Protein 6E52 (pdb70)

Solvent-accessible surface area: 26481 Å² total; per-residue (Å²): 108,112,77,105,120,28,60,76,70,18,121,71,5,88,56,105,7,135,113,23,82,74,57,8,58,109,9,110,138,100,34,77,81,63,46,89,122,1,97,129,51,3,42,120,63,8,88,66,17,34,90,45,1,129,104,28,36,56,59,21,14,54,50,0,30,62,0,35,133,59,0,123,134,93,50,10,94,20,0,76,91,55,0,76,146,69,0,27,62,48,47,88,76,7,86,104,13,48,105,92,2,84,27,2,78,44,0,104,10,127,46,0,47,4,10,0,6,3,16,3,0,30,0,10,20,59,114,7,69,9,16,14,100,11,94,97,109,0,83,66,21,65,29,81,20,16,38,5,2,65,6,0,10,19,4,0,16,7,2,0,88,32,1,58,146,26,142,95,17,36,0,98,2,16,0,78,64,69,181,85,5,0,14,1,39,2,47,4,70,40,46,144,135,147,67,145,132,149,122,107,148,160,220,132,69,77,47,66,0,48,66,50,5,109,107,23,14,96,124,21,143,28,13,80,29,58,76,70,127,104,140,43,36,32,20,4,77,12,43,2,27,69,154,90,98,88,49,125,90,12,82,65,84,20,127,111,11,94,52,95,30,131,108,9,86,76,50,19,46,110,13,107,174,149,176,15,103,107,26,20,60,28,0,70,64,7,10,16,54,0,24,7,3,4,21,77,0,62,49,34,13,65,54,3,22,70,21,0,44,39,0,6,96,68,3,184,130,93,46,11,91,16,0,68,93,33,2,65,149,50,0,52,45,65,73,80,121,90,154,142,41,26,150,135,92,97,13,25,74,0,2,88,19,117,30,0,61,4,18,0,8,26,27,12,29,82,0,67,156,75,130,4,69,31,30,32,91,1,73,89,81,0,86,71,20,61,26,80,34,26,35,6,5,102,6,3,8,21,1,0,46,54,0,0,83,42,1,65,128,26,126,118,18,50,0,90,0,11,3,77,71,60,115,95,7,6,19,4,44,0,50,4,73,30,52,148,172,90,52,88,45,12,118,104,14,14,102,118,18,148,41,9,72,51,57,87,70,141,88,148,48,64,58,20,9,56,8,42,5,41,62,134

Structure (mmCIF, N/CA/C/O backbone):
data_6E52
#
_entry.id   6E52
#
_cell.length_a   63.141
_cell.length_b   83.375
_cell.length_c   146.966
_cell.angle_alpha   90.00
_cell.angle_beta   90.00
_cell.angle_gamma   90.00
#
_symmetry.space_group_name_H-M   'P 2 21 21'
#
loop_
_entity.id
_entity.type
_entity.pdbx_description
1 polymer 'Staphylococcus aureus AgrC histidine kinase module fused to Saccharomyces cerevisiae GCN4 leucine zipper'
2 water water
#
loop_
_atom_site.group_PDB
_atom_site.id
_atom_site.type_symbol
_atom_site.label_atom_id
_atom_site.label_alt_id
_atom_site.label_comp_id
_atom_site.label_asym_id
_atom_site.label_entity_id
_atom_site.label_seq_id
_atom_site.pdbx_PDB_ins_code
_atom_site.Cartn_x
_atom_site.Cartn_y
_atom_site.Cartn_z
_atom_site.occupancy
_atom_site.B_iso_or_equiv
_atom_site.auth_seq_id
_atom_site.auth_comp_id
_atom_site.auth_asym_id
_atom_site.auth_atom_id
_atom_site.pdbx_PDB_model_num
ATOM 1 N N . SER A 1 2 ? 21.078 38.038 -40.854 1.00 60.57 2 SER A N 1
ATOM 2 C CA . SER A 1 2 ? 22.498 37.801 -41.286 1.00 65.21 2 SER A CA 1
ATOM 3 C C . SER A 1 2 ? 23.284 37.055 -40.202 1.00 61.78 2 SER A C 1
ATOM 4 O O . SER A 1 2 ? 22.789 36.968 -39.052 1.00 66.03 2 SER A O 1
ATOM 7 N N . HIS A 1 3 ? 24.470 36.549 -40.555 1.00 53.30 3 HIS A N 1
ATOM 8 C CA . HIS A 1 3 ? 25.441 35.929 -39.610 1.00 52.39 3 HIS A CA 1
ATOM 9 C C . HIS A 1 3 ? 25.853 36.957 -38.561 1.00 58.31 3 HIS A C 1
ATOM 10 O O . HIS A 1 3 ? 25.361 36.884 -37.408 1.00 62.02 3 HIS A O 1
ATOM 17 N N . MET A 1 4 ? 26.711 37.900 -38.969 1.00 59.19 4 MET A N 1
ATOM 18 C CA . MET A 1 4 ? 27.350 38.908 -38.084 1.00 50.46 4 MET A CA 1
ATOM 19 C C . MET A 1 4 ? 26.312 39.360 -37.067 1.00 42.99 4 MET A C 1
ATOM 20 O O . MET A 1 4 ? 26.706 39.452 -35.894 1.00 37.83 4 MET A O 1
ATOM 25 N N . LYS A 1 5 ? 25.069 39.592 -37.521 1.00 43.09 5 LYS A N 1
ATOM 26 C CA . LYS A 1 5 ? 23.940 40.168 -36.738 1.00 53.35 5 LYS A CA 1
ATOM 27 C C . LYS A 1 5 ? 23.572 39.236 -35.601 1.00 62.73 5 LYS A C 1
ATOM 28 O O . LYS A 1 5 ? 23.168 39.732 -34.523 1.00 62.92 5 LYS A O 1
ATOM 34 N N . GLN A 1 6 ? 23.642 37.936 -35.874 1.00 66.76 6 GLN A N 1
ATOM 35 C CA . GLN A 1 6 ? 23.361 36.901 -34.857 1.00 69.37 6 GLN A CA 1
ATOM 36 C C . GLN A 1 6 ? 24.417 37.053 -33.758 1.00 60.64 6 GLN A C 1
ATOM 37 O O . GLN A 1 6 ? 23.986 37.177 -32.584 1.00 58.35 6 GLN A O 1
ATOM 43 N N . LEU A 1 7 ? 25.711 37.125 -34.098 1.00 46.52 7 LEU A N 1
ATOM 44 C CA . LEU A 1 7 ? 26.759 37.384 -33.066 1.00 52.04 7 LEU A CA 1
ATOM 45 C C . LEU A 1 7 ? 26.365 38.617 -32.222 1.00 43.20 7 LEU A C 1
ATOM 46 O O . LEU A 1 7 ? 26.147 38.482 -31.022 1.00 34.00 7 LEU A O 1
ATOM 51 N N . GLU A 1 8 ? 26.199 39.778 -32.833 1.00 44.67 8 GLU A N 1
ATOM 52 C CA . GLU A 1 8 ? 25.781 40.993 -32.093 1.00 46.21 8 GLU A CA 1
ATOM 53 C C . GLU A 1 8 ? 24.640 40.616 -31.137 1.00 50.22 8 GLU A C 1
ATOM 54 O O . GLU A 1 8 ? 24.794 40.847 -29.901 1.00 39.45 8 GLU A O 1
ATOM 60 N N . ASP A 1 9 ? 23.574 40.009 -31.680 1.00 45.80 9 ASP A N 1
ATOM 61 C CA . ASP A 1 9 ? 22.396 39.507 -30.921 1.00 49.71 9 ASP A CA 1
ATOM 62 C C . ASP A 1 9 ? 22.866 38.560 -29.792 1.00 48.63 9 ASP A C 1
ATOM 63 O O . ASP A 1 9 ? 22.295 38.603 -28.657 1.00 39.49 9 ASP A O 1
ATOM 68 N N . LYS A 1 10 ? 23.914 37.777 -30.045 1.00 42.29 10 LYS A N 1
ATOM 69 C CA . LYS A 1 10 ? 24.425 36.782 -29.076 1.00 41.21 10 LYS A CA 1
ATOM 70 C C . LYS A 1 10 ? 25.083 37.462 -27.889 1.00 41.20 10 LYS A C 1
ATOM 71 O O . LYS A 1 10 ? 24.865 36.970 -26.711 1.00 39.28 10 LYS A O 1
ATOM 77 N N . VAL A 1 11 ? 25.976 38.414 -28.197 1.00 38.21 11 VAL A N 1
ATOM 78 C CA . VAL A 1 11 ? 26.818 39.147 -27.199 1.00 37.82 11 VAL A CA 1
ATOM 79 C C . VAL A 1 11 ? 25.840 39.768 -26.205 1.00 33.86 11 VAL A C 1
ATOM 80 O O . VAL A 1 11 ? 26.058 39.676 -24.963 1.00 33.17 11 VAL A O 1
ATOM 84 N N . GLU A 1 12 ? 24.772 40.318 -26.762 1.00 31.52 12 GLU A N 1
ATOM 85 C CA . GLU A 1 12 ? 23.687 40.962 -26.008 1.00 38.83 12 GLU A CA 1
ATOM 86 C C . GLU A 1 12 ? 23.172 39.922 -25.012 1.00 42.34 12 GLU A C 1
ATOM 87 O O . GLU A 1 12 ? 23.307 40.162 -23.816 1.00 46.92 12 GLU A O 1
ATOM 93 N N . GLU A 1 13 ? 22.705 38.760 -25.465 1.00 42.74 13 GLU A N 1
ATOM 94 C CA . GLU A 1 13 ? 21.965 37.827 -24.566 1.00 41.58 13 GLU A CA 1
ATOM 95 C C . GLU A 1 13 ? 22.938 37.173 -23.571 1.00 34.80 13 GLU A C 1
ATOM 96 O O . GLU A 1 13 ? 22.444 36.756 -22.506 1.00 34.29 13 GLU A O 1
ATOM 102 N N . LEU A 1 14 ? 24.237 37.054 -23.890 1.00 27.77 14 LEU A N 1
ATOM 103 C CA . LEU A 1 14 ? 25.247 36.608 -22.897 1.00 28.18 14 LEU A CA 1
ATOM 104 C C . LEU A 1 14 ? 25.460 37.705 -21.868 1.00 32.43 14 LEU A C 1
ATOM 105 O O . LEU A 1 14 ? 25.718 37.351 -20.702 1.00 29.05 14 LEU A O 1
ATOM 110 N N . LEU A 1 15 ? 25.451 38.972 -22.286 1.00 30.15 15 LEU A N 1
ATOM 111 C CA . LEU A 1 15 ? 25.608 40.058 -21.291 1.00 29.80 15 LEU A CA 1
ATOM 112 C C . LEU A 1 15 ? 24.416 39.991 -20.345 1.00 28.30 15 LEU A C 1
ATOM 113 O O . LEU A 1 15 ? 24.655 40.140 -19.150 1.00 29.49 15 LEU A O 1
ATOM 118 N N . SER A 1 16 ? 23.199 39.793 -20.852 1.00 31.46 16 SER A N 1
ATOM 119 C CA . SER A 1 16 ? 21.986 39.652 -20.007 1.00 36.25 16 SER A CA 1
ATOM 120 C C . SER A 1 16 ? 22.174 38.482 -19.063 1.00 39.84 16 SER A C 1
ATOM 121 O O . SER A 1 16 ? 21.805 38.608 -17.892 1.00 43.37 16 SER A O 1
ATOM 124 N N . LYS A 1 17 ? 22.707 37.380 -19.565 1.00 40.67 17 LYS A N 1
ATOM 125 C CA . LYS A 1 17 ? 22.802 36.161 -18.735 1.00 45.02 17 LYS A CA 1
ATOM 126 C C . LYS A 1 17 ? 23.755 36.469 -17.583 1.00 39.29 17 LYS A C 1
ATOM 127 O O . LYS A 1 17 ? 23.398 36.169 -16.434 1.00 32.97 17 LYS A O 1
ATOM 133 N N . ASN A 1 18 ? 24.888 37.095 -17.882 1.00 32.52 18 ASN A N 1
ATOM 134 C CA . ASN A 1 18 ? 25.919 37.381 -16.862 1.00 30.86 18 ASN A CA 1
ATOM 135 C C . ASN A 1 18 ? 25.352 38.388 -15.855 1.00 27.33 18 ASN A C 1
ATOM 136 O O . ASN A 1 18 ? 25.572 38.232 -14.669 1.00 24.47 18 ASN A O 1
ATOM 141 N N . TYR A 1 19 ? 24.608 39.364 -16.315 1.00 24.76 19 TYR A N 1
ATOM 142 C CA . TYR A 1 19 ? 23.921 40.331 -15.443 1.00 26.90 19 TYR A CA 1
ATOM 143 C C . TYR A 1 19 ? 23.125 39.566 -14.377 1.00 28.78 19 TYR A C 1
ATOM 144 O O . TYR A 1 19 ? 23.322 39.816 -13.166 1.00 25.78 19 TYR A O 1
ATOM 153 N N . HIS A 1 20 ? 22.231 38.682 -14.810 1.00 31.05 20 HIS A N 1
ATOM 154 C CA . HIS A 1 20 ? 21.350 37.891 -13.903 1.00 34.65 20 HIS A CA 1
ATOM 155 C C . HIS A 1 20 ? 22.195 37.039 -12.970 1.00 32.94 20 HIS A C 1
ATOM 156 O O . HIS A 1 20 ? 21.914 37.017 -11.767 1.00 32.52 20 HIS A O 1
ATOM 163 N N . LEU A 1 21 ? 23.216 36.369 -13.493 1.00 31.81 21 LEU A N 1
ATOM 164 C CA . LEU A 1 21 ? 24.118 35.568 -12.628 1.00 31.80 21 LEU A CA 1
ATOM 165 C C . LEU A 1 21 ? 24.768 36.449 -11.569 1.00 30.30 21 LEU A C 1
ATOM 166 O O . LEU A 1 21 ? 24.914 36.001 -10.431 1.00 34.47 21 LEU A O 1
ATOM 171 N N . GLU A 1 22 ? 25.203 37.633 -11.968 1.00 30.50 22 GLU A N 1
ATOM 172 C CA . GLU A 1 22 ? 25.994 38.567 -11.123 1.00 32.03 22 GLU A CA 1
ATOM 173 C C . GLU A 1 22 ? 25.061 39.039 -9.983 1.00 31.46 22 GLU A C 1
ATOM 174 O O . GLU A 1 22 ? 25.515 39.144 -8.800 1.00 27.92 22 GLU A O 1
ATOM 180 N N . ASN A 1 23 ? 23.766 39.199 -10.283 1.00 30.88 23 ASN A N 1
ATOM 181 C CA . ASN A 1 23 ? 22.723 39.544 -9.279 1.00 32.52 23 ASN A CA 1
ATOM 182 C C . ASN A 1 23 ? 22.493 38.354 -8.334 1.00 35.16 23 ASN A C 1
ATOM 183 O O . ASN A 1 23 ? 22.341 38.554 -7.103 1.00 32.66 23 ASN A O 1
ATOM 188 N N . GLU A 1 24 ? 22.469 37.147 -8.865 1.00 32.75 24 GLU A N 1
ATOM 189 C CA . GLU A 1 24 ? 22.402 35.934 -8.016 1.00 32.54 24 GLU A CA 1
ATOM 190 C C . GLU A 1 24 ? 23.616 35.833 -7.085 1.00 28.53 24 GLU A C 1
ATOM 191 O O . GLU A 1 24 ? 23.396 35.570 -5.894 1.00 30.44 24 GLU A O 1
ATOM 197 N N . VAL A 1 25 ? 24.843 35.958 -7.588 1.00 21.62 25 VAL A N 1
ATOM 198 C CA . VAL A 1 25 ? 26.058 35.910 -6.731 1.00 22.36 25 VAL A CA 1
ATOM 199 C C . VAL A 1 25 ? 25.883 36.951 -5.614 1.00 24.82 25 VAL A C 1
ATOM 200 O O . VAL A 1 25 ? 26.090 36.643 -4.443 1.00 24.14 25 VAL A O 1
ATOM 204 N N . ALA A 1 26 ? 25.544 38.185 -5.970 1.00 24.41 26 ALA A N 1
ATOM 205 C CA . ALA A 1 26 ? 25.501 39.279 -4.980 1.00 25.35 26 ALA A CA 1
ATOM 206 C C . ALA A 1 26 ? 24.452 38.920 -3.920 1.00 25.68 26 ALA A C 1
ATOM 207 O O . ALA A 1 26 ? 24.716 39.135 -2.728 1.00 21.27 26 ALA A O 1
ATOM 209 N N . ARG A 1 27 ? 23.331 38.320 -4.333 1.00 30.49 27 ARG A N 1
ATOM 210 C CA . ARG A 1 27 ? 22.252 37.940 -3.389 1.00 34.60 27 ARG A CA 1
ATOM 211 C C . ARG A 1 27 ? 22.780 36.850 -2.452 1.00 33.33 27 ARG A C 1
ATOM 212 O O . ARG A 1 27 ? 22.539 36.920 -1.228 1.00 33.08 27 ARG A O 1
ATOM 220 N N . LEU A 1 28 ? 23.478 35.858 -3.002 1.00 32.77 28 LEU A N 1
ATOM 221 C CA . LEU A 1 28 ? 24.015 34.742 -2.181 1.00 34.50 28 LEU A CA 1
ATOM 222 C C . LEU A 1 28 ? 25.084 35.283 -1.221 1.00 30.64 28 LEU A C 1
ATOM 223 O O . LEU A 1 28 ? 25.140 34.795 -0.072 1.00 26.80 28 LEU A O 1
ATOM 228 N N . LYS A 1 29 ? 25.897 36.255 -1.647 1.00 30.91 29 LYS A N 1
ATOM 229 C CA . LYS A 1 29 ? 26.953 36.817 -0.758 1.00 33.64 29 LYS A CA 1
ATOM 230 C C . LYS A 1 29 ? 26.257 37.493 0.416 1.00 30.67 29 LYS A C 1
ATOM 231 O O . LYS A 1 29 ? 26.748 37.383 1.515 1.00 29.09 29 LYS A O 1
ATOM 237 N N . TYR A 1 30 ? 25.109 38.107 0.172 1.00 30.74 30 TYR A N 1
ATOM 238 C CA . TYR A 1 30 ? 24.362 38.889 1.188 1.00 32.02 30 TYR A CA 1
ATOM 239 C C . TYR A 1 30 ? 23.722 37.939 2.205 1.00 32.14 30 TYR A C 1
ATOM 240 O O . TYR A 1 30 ? 23.726 38.241 3.417 1.00 30.98 30 TYR A O 1
ATOM 249 N N . LYS A 1 31 ? 23.177 36.834 1.711 1.00 28.28 31 LYS A N 1
ATOM 250 C CA . LYS A 1 31 ? 22.609 35.742 2.538 1.00 29.96 31 LYS A CA 1
ATOM 251 C C . LYS A 1 31 ? 23.736 35.162 3.392 1.00 25.22 31 LYS A C 1
ATOM 252 O O . LYS A 1 31 ? 23.583 35.075 4.607 1.00 23.52 31 LYS A O 1
ATOM 258 N N . ARG A 1 32 ? 24.876 34.838 2.802 1.00 26.22 32 ARG A N 1
ATOM 259 C CA . ARG A 1 32 ? 26.007 34.287 3.585 1.00 27.80 32 ARG A CA 1
ATOM 260 C C . ARG A 1 32 ? 26.467 35.311 4.615 1.00 27.05 32 ARG A C 1
ATOM 261 O O . ARG A 1 32 ? 26.835 34.896 5.704 1.00 25.03 32 ARG A O 1
ATOM 269 N N . ASN A 1 33 ? 26.421 36.596 4.291 1.00 28.24 33 ASN A N 1
ATOM 270 C CA . ASN A 1 33 ? 26.878 37.660 5.217 1.00 29.10 33 ASN A CA 1
ATOM 271 C C . ASN A 1 33 ? 25.916 37.700 6.418 1.00 25.82 33 ASN A C 1
ATOM 272 O O . ASN A 1 33 ? 26.401 37.757 7.554 1.00 24.25 33 ASN A O 1
ATOM 277 N N . GLN A 1 34 ? 24.607 37.666 6.167 1.00 23.57 34 GLN A N 1
ATOM 278 C CA . GLN A 1 34 ? 23.583 37.682 7.228 1.00 25.98 34 GLN A CA 1
ATOM 279 C C . GLN A 1 34 ? 23.769 36.454 8.124 1.00 28.08 34 GLN A C 1
ATOM 280 O O . GLN A 1 34 ? 23.644 36.582 9.337 1.00 28.34 34 GLN A O 1
ATOM 286 N N . GLU A 1 35 ? 24.141 35.317 7.547 1.00 27.36 35 GLU A N 1
ATOM 287 C CA . GLU A 1 35 ? 24.305 34.059 8.297 1.00 25.50 35 GLU A CA 1
ATOM 288 C C . GLU A 1 35 ? 25.546 34.168 9.175 1.00 24.15 35 GLU A C 1
ATOM 289 O O . GLU A 1 35 ? 25.493 33.719 10.312 1.00 25.60 35 GLU A O 1
ATOM 295 N N . GLU A 1 36 ? 26.640 34.729 8.686 1.00 26.04 36 GLU A N 1
ATOM 296 C CA . GLU A 1 36 ? 27.844 34.844 9.541 1.00 32.16 36 GLU A CA 1
ATOM 297 C C . GLU A 1 36 ? 27.492 35.770 10.723 1.00 29.27 36 GLU A C 1
ATOM 298 O O . GLU A 1 36 ? 27.914 35.506 11.847 1.00 30.25 36 GLU A O 1
ATOM 304 N N . ILE A 1 37 ? 26.667 36.780 10.479 1.00 28.86 37 ILE A N 1
ATOM 305 C CA . ILE A 1 37 ? 26.289 37.803 11.502 1.00 27.30 37 ILE A CA 1
ATOM 306 C C . ILE A 1 37 ? 25.392 37.172 12.564 1.00 27.24 37 ILE A C 1
ATOM 307 O O . ILE A 1 37 ? 25.750 37.314 13.751 1.00 25.46 37 ILE A O 1
ATOM 312 N N . GLU A 1 38 ? 24.287 36.536 12.174 1.00 26.96 38 GLU A N 1
ATOM 313 C CA . GLU A 1 38 ? 23.442 35.729 13.100 1.00 32.22 38 GLU A CA 1
ATOM 314 C C . GLU A 1 38 ? 24.301 34.779 13.940 1.00 29.83 38 GLU A C 1
ATOM 315 O O . GLU A 1 38 ? 24.115 34.708 15.152 1.00 30.47 38 GLU A O 1
ATOM 321 N N . THR A 1 39 ? 25.182 34.013 13.304 1.00 29.70 39 THR A N 1
ATOM 322 C CA . THR A 1 39 ? 26.018 33.011 14.014 1.00 30.78 39 THR A CA 1
ATOM 323 C C . THR A 1 39 ? 26.916 33.736 15.007 1.00 27.30 39 THR A C 1
ATOM 324 O O . THR A 1 39 ? 27.007 33.282 16.155 1.00 25.50 39 THR A O 1
ATOM 328 N N . TYR A 1 40 ? 27.518 34.852 14.619 1.00 25.72 40 TYR A N 1
ATOM 329 C CA . TYR A 1 40 ? 28.427 35.580 15.531 1.00 25.83 40 TYR A CA 1
ATOM 330 C C . TYR A 1 40 ? 27.653 36.084 16.747 1.00 23.99 40 TYR A C 1
ATOM 331 O O . TYR A 1 40 ? 28.116 35.959 17.898 1.00 25.38 40 TYR A O 1
ATOM 340 N N . TYR A 1 41 ? 26.514 36.714 16.537 1.00 26.08 41 TYR A N 1
ATOM 341 C CA . TYR A 1 41 ? 25.848 37.407 17.662 1.00 24.90 41 TYR A CA 1
ATOM 342 C C . TYR A 1 41 ? 25.223 36.343 18.546 1.00 26.85 41 TYR A C 1
ATOM 343 O O . TYR A 1 41 ? 25.387 36.455 19.760 1.00 24.79 41 TYR A O 1
ATOM 352 N N . GLU A 1 42 ? 24.613 35.322 17.963 1.00 25.39 42 GLU A N 1
ATOM 353 C CA . GLU A 1 42 ? 24.025 34.203 18.751 1.00 27.17 42 GLU A CA 1
ATOM 354 C C . GLU A 1 42 ? 25.072 33.642 19.714 1.00 25.76 42 GLU A C 1
ATOM 355 O O . GLU A 1 42 ? 24.745 33.443 20.918 1.00 24.38 42 GLU A O 1
ATOM 361 N N . TYR A 1 43 ? 26.252 33.309 19.183 1.00 23.59 43 TYR A N 1
ATOM 362 C CA . TYR A 1 43 ? 27.274 32.547 19.935 1.00 26.44 43 TYR A CA 1
ATOM 363 C C . TYR A 1 43 ? 27.963 33.489 20.917 1.00 24.33 43 TYR A C 1
ATOM 364 O O . TYR A 1 43 ? 28.223 33.058 22.042 1.00 25.19 43 TYR A O 1
ATOM 373 N N . THR A 1 44 ? 28.148 34.756 20.565 1.00 22.28 44 THR A N 1
ATOM 374 C CA . THR A 1 44 ? 28.776 35.750 21.456 1.00 23.21 44 THR A CA 1
ATOM 375 C C . THR A 1 44 ? 27.833 36.016 22.636 1.00 24.17 44 THR A C 1
ATOM 376 O O . THR A 1 44 ? 28.330 36.085 23.767 1.00 28.34 44 THR A O 1
ATOM 380 N N . LEU A 1 45 ? 26.518 36.035 22.422 1.00 23.25 45 LEU A N 1
ATOM 381 C CA . LEU A 1 45 ? 25.541 36.167 23.541 1.00 24.46 45 LEU A CA 1
ATOM 382 C C . LEU A 1 45 ? 25.529 34.902 24.402 1.00 24.86 45 LEU A C 1
ATOM 383 O O . LEU A 1 45 ? 25.485 35.020 25.626 1.00 27.68 45 LEU A O 1
ATOM 388 N N . LYS A 1 46 ? 25.564 33.727 23.787 1.00 24.98 46 LYS A N 1
ATOM 389 C CA . LYS A 1 46 ? 25.615 32.445 24.514 1.00 23.42 46 LYS A CA 1
ATOM 390 C C . LYS A 1 46 ? 26.813 32.509 25.467 1.00 22.77 46 LYS A C 1
ATOM 391 O O . LYS A 1 46 ? 26.641 32.174 26.630 1.00 24.61 46 LYS A O 1
ATOM 397 N N . ILE A 1 47 ? 27.996 32.919 25.013 1.00 22.05 47 ILE A N 1
ATOM 398 C CA . ILE A 1 47 ? 29.216 32.939 25.877 1.00 22.91 47 ILE A CA 1
ATOM 399 C C . ILE A 1 47 ? 28.946 33.866 27.061 1.00 24.56 47 ILE A C 1
ATOM 400 O O . ILE A 1 47 ? 29.179 33.474 28.233 1.00 24.45 47 ILE A O 1
ATOM 405 N N . GLU A 1 48 ? 28.414 35.050 26.792 1.00 25.36 48 GLU A N 1
ATOM 406 C CA . GLU A 1 48 ? 28.072 36.001 27.888 1.00 26.10 48 GLU A CA 1
ATOM 407 C C . GLU A 1 48 ? 27.182 35.310 28.920 1.00 26.61 48 GLU A C 1
ATOM 408 O O . GLU A 1 48 ? 27.488 35.398 30.146 1.00 26.52 48 GLU A O 1
ATOM 414 N N . ALA A 1 49 ? 26.061 34.726 28.507 1.00 25.78 49 ALA A N 1
ATOM 415 C CA . ALA A 1 49 ? 25.093 34.239 29.515 1.00 28.68 49 ALA A CA 1
ATOM 416 C C . ALA A 1 49 ? 25.761 33.137 30.379 1.00 28.75 49 ALA A C 1
ATOM 417 O O . ALA A 1 49 ? 25.639 33.181 31.603 1.00 28.22 49 ALA A O 1
ATOM 419 N N . ILE A 1 50 ? 26.491 32.220 29.758 1.00 26.55 50 ILE A N 1
ATOM 420 C CA . ILE A 1 50 ? 27.251 31.134 30.443 1.00 29.71 50 ILE A CA 1
ATOM 421 C C . ILE A 1 50 ? 28.356 31.742 31.321 1.00 26.06 50 ILE A C 1
ATOM 422 O O . ILE A 1 50 ? 28.417 31.408 32.519 1.00 23.75 50 ILE A O 1
ATOM 427 N N . ASN A 1 51 ? 29.172 32.645 30.792 1.00 26.29 51 ASN A N 1
ATOM 428 C CA . ASN A 1 51 ? 30.212 33.330 31.608 1.00 27.72 51 ASN A CA 1
ATOM 429 C C . ASN A 1 51 ? 29.579 33.911 32.881 1.00 27.92 51 ASN A C 1
ATOM 430 O O . ASN A 1 51 ? 30.130 33.722 33.991 1.00 31.29 51 ASN A O 1
ATOM 435 N N . ASN A 1 52 ? 28.444 34.586 32.749 1.00 27.73 52 ASN A N 1
ATOM 436 C CA . ASN A 1 52 ? 27.849 35.371 33.861 1.00 29.19 52 ASN A CA 1
ATOM 437 C C . ASN A 1 52 ? 27.266 34.413 34.903 1.00 28.10 52 ASN A C 1
ATOM 438 O O . ASN A 1 52 ? 27.318 34.731 36.090 1.00 26.48 52 ASN A O 1
ATOM 443 N N . GLU A 1 53 ? 26.660 33.332 34.450 1.00 26.81 53 GLU A N 1
ATOM 444 C CA . GLU A 1 53 ? 26.081 32.262 35.304 1.00 28.01 53 GLU A CA 1
ATOM 445 C C . GLU A 1 53 ? 27.207 31.588 36.095 1.00 28.06 53 GLU A C 1
ATOM 446 O O . GLU A 1 53 ? 27.085 31.462 37.300 1.00 26.61 53 GLU A O 1
ATOM 452 N N . MET A 1 54 ? 28.302 31.201 35.445 1.00 29.53 54 MET A N 1
ATOM 453 C CA . MET A 1 54 ? 29.455 30.591 36.151 1.00 29.41 54 MET A CA 1
ATOM 454 C C . MET A 1 54 ? 29.974 31.545 37.207 1.00 29.68 54 MET A C 1
ATOM 455 O O . MET A 1 54 ? 30.295 31.093 38.323 1.00 31.55 54 MET A O 1
ATOM 460 N N . ARG A 1 55 ? 30.039 32.832 36.915 1.00 27.22 55 ARG A N 1
ATOM 461 C CA . ARG A 1 55 ? 30.627 33.793 37.878 1.00 27.90 55 ARG A CA 1
ATOM 462 C C . ARG A 1 55 ? 29.753 33.829 39.120 1.00 26.03 55 ARG A C 1
ATOM 463 O O . ARG A 1 55 ? 30.301 33.812 40.240 1.00 24.31 55 ARG A O 1
ATOM 471 N N . LYS A 1 56 ? 28.434 33.807 38.927 1.00 28.32 56 LYS A N 1
ATOM 472 C CA . LYS A 1 56 ? 27.442 33.777 40.032 1.00 27.64 56 LYS A CA 1
ATOM 473 C C . LYS A 1 56 ? 27.696 32.550 40.922 1.00 27.66 56 LYS A C 1
ATOM 474 O O . LYS A 1 56 ? 27.749 32.657 42.175 1.00 25.25 56 LYS A O 1
ATOM 480 N N . PHE A 1 57 ? 27.824 31.380 40.312 1.00 28.95 57 PHE A N 1
ATOM 481 C CA . PHE A 1 57 ? 28.021 30.118 41.068 1.00 28.23 57 PHE A CA 1
ATOM 482 C C . PHE A 1 57 ? 29.233 30.283 41.970 1.00 26.70 57 PHE A C 1
ATOM 483 O O . PHE A 1 57 ? 29.175 30.008 43.154 1.00 28.56 57 PHE A O 1
ATOM 491 N N . ARG A 1 58 ? 30.300 30.792 41.390 1.00 28.81 58 ARG A N 1
ATOM 492 C CA . ARG A 1 58 ? 31.597 31.050 42.048 1.00 31.44 58 ARG A CA 1
ATOM 493 C C . ARG A 1 58 ? 31.419 32.049 43.197 1.00 35.51 58 ARG A C 1
ATOM 494 O O . ARG A 1 58 ? 31.975 31.826 44.279 1.00 32.94 58 ARG A O 1
ATOM 502 N N . HIS A 1 59 ? 30.644 33.109 42.980 1.00 36.32 59 HIS A N 1
ATOM 503 C CA . HIS A 1 59 ? 30.311 34.098 44.032 1.00 37.35 59 HIS A CA 1
ATOM 504 C C . HIS A 1 59 ? 29.604 33.369 45.191 1.00 36.17 59 HIS A C 1
ATOM 505 O O . HIS A 1 59 ? 30.010 33.564 46.344 1.00 30.18 59 HIS A O 1
ATOM 512 N N . ASP A 1 60 ? 28.630 32.500 44.914 1.00 34.10 60 ASP A N 1
ATOM 513 C CA . ASP A 1 60 ? 27.927 31.791 46.010 1.00 35.93 60 ASP A CA 1
ATOM 514 C C . ASP A 1 60 ? 28.953 30.970 46.800 1.00 34.53 60 ASP A C 1
ATOM 515 O O . ASP A 1 60 ? 28.926 30.996 48.037 1.00 32.36 60 ASP A O 1
ATOM 520 N N . TYR A 1 61 ? 29.864 30.290 46.114 1.00 34.11 61 TYR A N 1
ATOM 521 C CA . TYR A 1 61 ? 30.863 29.439 46.802 1.00 31.51 61 TYR A CA 1
ATOM 522 C C . TYR A 1 61 ? 31.686 30.291 47.765 1.00 31.34 61 TYR A C 1
ATOM 523 O O . TYR A 1 61 ? 31.910 29.839 48.890 1.00 25.60 61 TYR A O 1
ATOM 532 N N . VAL A 1 62 ? 32.216 31.423 47.311 1.00 30.35 62 VAL A N 1
ATOM 533 C CA . VAL A 1 62 ? 33.184 32.211 48.134 1.00 33.82 62 VAL A CA 1
ATOM 534 C C . VAL A 1 62 ? 32.431 32.841 49.313 1.00 32.50 62 VAL A C 1
ATOM 535 O O . VAL A 1 62 ? 32.988 32.848 50.447 1.00 30.23 62 VAL A O 1
ATOM 539 N N . ASN A 1 63 ? 31.193 33.285 49.076 1.00 34.38 63 ASN A N 1
ATOM 540 C CA . ASN A 1 63 ? 30.255 33.733 50.133 1.00 37.13 63 ASN A CA 1
ATOM 541 C C . ASN A 1 63 ? 30.165 32.676 51.222 1.00 37.91 63 ASN A C 1
ATOM 542 O O . ASN A 1 63 ? 30.176 33.042 52.406 1.00 40.39 63 ASN A O 1
ATOM 547 N N . ILE A 1 64 ? 30.006 31.409 50.849 1.00 35.63 64 ILE A N 1
ATOM 548 C CA . ILE A 1 64 ? 29.777 30.357 51.873 1.00 32.34 64 ILE A CA 1
ATOM 549 C C . ILE A 1 64 ? 31.012 30.331 52.771 1.00 29.56 64 ILE A C 1
ATOM 550 O O . ILE A 1 64 ? 30.824 30.138 53.962 1.00 30.69 64 ILE A O 1
ATOM 555 N N . LEU A 1 65 ? 32.221 30.491 52.229 1.00 27.94 65 LEU A N 1
ATOM 556 C CA . LEU A 1 65 ? 33.434 30.422 53.071 1.00 29.14 65 LEU A CA 1
ATOM 557 C C . LEU A 1 65 ? 33.364 31.545 54.095 1.00 35.31 65 LEU A C 1
ATOM 558 O O . LEU A 1 65 ? 33.799 31.331 55.264 1.00 37.12 65 LEU A O 1
ATOM 563 N N . THR A 1 66 ? 32.842 32.709 53.694 1.00 33.73 66 THR A N 1
ATOM 564 C CA . THR A 1 66 ? 32.846 33.894 54.584 1.00 34.24 66 THR A CA 1
ATOM 565 C C . THR A 1 66 ? 31.852 33.722 55.739 1.00 32.84 66 THR A C 1
ATOM 566 O O . THR A 1 66 ? 32.016 34.455 56.706 1.00 30.73 66 THR A O 1
ATOM 570 N N . THR A 1 67 ? 30.930 32.749 55.716 1.00 36.14 67 THR A N 1
ATOM 571 C CA . THR A 1 67 ? 30.020 32.532 56.884 1.00 37.71 67 THR A CA 1
ATOM 572 C C . THR A 1 67 ? 30.835 32.026 58.077 1.00 36.05 67 THR A C 1
ATOM 573 O O . THR A 1 67 ? 30.298 32.055 59.182 1.00 38.33 67 THR A O 1
ATOM 577 N N . LEU A 1 68 ? 32.108 31.669 57.875 1.00 36.80 68 LEU A N 1
ATOM 578 C CA . LEU A 1 68 ? 33.027 31.249 58.966 1.00 36.85 68 LEU A CA 1
ATOM 579 C C . LEU A 1 68 ? 33.464 32.454 59.805 1.00 43.54 68 LEU A C 1
ATOM 580 O O . LEU A 1 68 ? 33.797 32.233 61.011 1.00 39.05 68 LEU A O 1
ATOM 585 N N . SER A 1 69 ? 33.513 33.660 59.213 1.00 41.71 69 SER A N 1
ATOM 586 C CA . SER A 1 69 ? 34.142 34.868 59.822 1.00 41.04 69 SER A CA 1
ATOM 587 C C . SER A 1 69 ? 33.680 35.036 61.274 1.00 41.44 69 SER A C 1
ATOM 588 O O . SER A 1 69 ? 34.552 35.208 62.165 1.00 33.90 69 SER A O 1
ATOM 591 N N . GLU A 1 70 ? 32.371 34.945 61.517 1.00 47.18 70 GLU A N 1
ATOM 592 C CA . GLU A 1 70 ? 31.775 35.181 62.857 1.00 53.41 70 GLU A CA 1
ATOM 593 C C . GLU A 1 70 ? 32.460 34.269 63.883 1.00 49.23 70 GLU A C 1
ATOM 594 O O . GLU A 1 70 ? 32.987 34.801 64.890 1.00 45.59 70 GLU A O 1
ATOM 600 N N . TYR A 1 71 ? 32.478 32.958 63.640 1.00 41.53 71 TYR A N 1
ATOM 601 C CA . TYR A 1 71 ? 33.106 31.962 64.555 1.00 41.80 71 TYR A CA 1
ATOM 602 C C . TYR A 1 71 ? 34.574 32.340 64.787 1.00 41.36 71 TYR A C 1
ATOM 603 O O . TYR A 1 71 ? 34.989 32.276 65.942 1.00 43.25 71 TYR A O 1
ATOM 612 N N . ILE A 1 72 ? 35.319 32.739 63.750 1.00 39.83 72 ILE A N 1
ATOM 613 C CA . ILE A 1 72 ? 36.744 33.145 63.906 1.00 42.15 72 ILE A CA 1
ATOM 614 C C . ILE A 1 72 ? 36.815 34.396 64.805 1.00 48.56 72 ILE A C 1
ATOM 615 O O . ILE A 1 72 ? 37.685 34.433 65.749 1.00 41.25 72 ILE A O 1
ATOM 620 N N . ARG A 1 73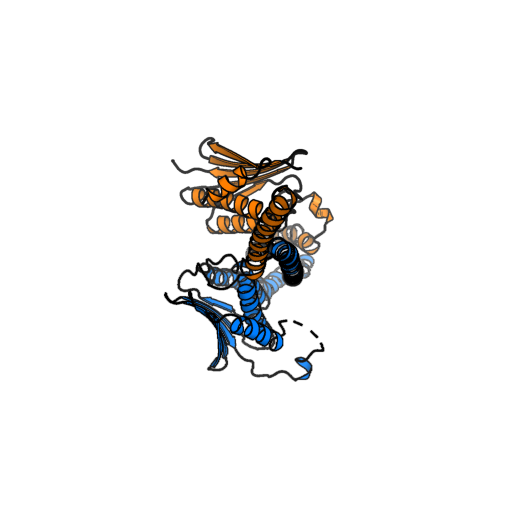 ? 35.943 35.381 64.580 1.00 45.09 73 ARG A N 1
ATOM 621 C CA . ARG A 1 73 ? 36.061 36.684 65.299 1.00 51.81 73 ARG A CA 1
ATOM 622 C C . ARG A 1 73 ? 35.731 36.424 66.773 1.00 50.33 73 ARG A C 1
ATOM 623 O O . ARG A 1 73 ? 36.450 36.955 67.642 1.00 46.37 73 ARG A O 1
ATOM 631 N N . GLU A 1 74 ? 34.755 35.554 67.032 1.00 47.09 74 GLU A N 1
ATOM 632 C CA . GLU A 1 74 ? 34.359 35.141 68.395 1.00 46.44 74 GLU A CA 1
ATOM 633 C C . GLU A 1 74 ? 35.348 34.105 68.958 1.00 45.20 74 GLU A C 1
ATOM 634 O O . GLU A 1 74 ? 35.146 33.685 70.084 1.00 41.46 74 GLU A O 1
ATOM 640 N N . ASP A 1 75 ? 36.415 33.748 68.240 1.00 47.71 75 ASP A N 1
ATOM 641 C CA . ASP A 1 75 ? 37.420 32.753 68.712 1.00 50.41 75 ASP A CA 1
ATOM 642 C C . ASP A 1 75 ? 36.718 31.469 69.190 1.00 51.57 75 ASP A C 1
ATOM 643 O O . ASP A 1 75 ? 37.195 30.897 70.186 1.00 55.06 75 ASP A O 1
ATOM 648 N N . ASP A 1 76 ? 35.663 31.024 68.486 1.00 45.66 76 ASP A N 1
ATOM 649 C CA . ASP A 1 76 ? 34.713 29.961 68.915 1.00 47.75 76 ASP A CA 1
ATOM 650 C C . ASP A 1 76 ? 34.879 28.703 68.050 1.00 46.70 76 ASP A C 1
ATOM 651 O O . ASP A 1 76 ? 34.039 28.483 67.146 1.00 45.43 76 ASP A O 1
ATOM 656 N N . MET A 1 77 ? 35.918 27.897 68.306 1.00 45.18 77 MET A N 1
ATOM 657 C CA . MET A 1 77 ? 36.232 26.698 67.474 1.00 42.20 77 MET A CA 1
ATOM 658 C C . MET A 1 77 ? 35.094 25.681 67.506 1.00 39.70 77 MET A C 1
ATOM 659 O O . MET A 1 77 ? 34.786 25.094 66.481 1.00 38.19 77 MET A O 1
ATOM 664 N N . PRO A 1 78 ? 34.530 25.339 68.681 1.00 40.39 78 PRO A N 1
ATOM 665 C CA . PRO A 1 78 ? 33.357 24.477 68.749 1.00 45.11 78 PRO A CA 1
ATOM 666 C C . PRO A 1 78 ? 32.225 24.881 67.797 1.00 44.83 78 PRO A C 1
ATOM 667 O O . PRO A 1 78 ? 31.713 24.025 67.110 1.00 46.47 78 PRO A O 1
ATOM 671 N N . GLY A 1 79 ? 31.826 26.151 67.796 1.00 38.85 79 GLY A N 1
ATOM 672 C CA . GLY A 1 79 ? 30.739 26.619 66.912 1.00 40.44 79 GLY A CA 1
ATOM 673 C C . GLY A 1 79 ? 31.125 26.492 65.434 1.00 41.54 79 GLY A C 1
ATOM 674 O O . GLY A 1 79 ? 30.241 26.171 64.633 1.00 42.89 79 GLY A O 1
ATOM 675 N N . LEU A 1 80 ? 32.401 26.765 65.108 1.00 40.61 80 LEU A N 1
ATOM 676 C CA . LEU A 1 80 ? 33.008 26.705 63.748 1.00 39.06 80 LEU A CA 1
ATOM 677 C C . LEU A 1 80 ? 33.014 25.244 63.282 1.00 39.24 80 LEU A C 1
ATOM 678 O O . LEU A 1 80 ? 32.387 24.958 62.251 1.00 33.81 80 LEU A O 1
ATOM 683 N N . ARG A 1 81 ? 33.742 24.391 64.010 1.00 37.83 81 ARG A N 1
ATOM 684 C CA . ARG A 1 81 ? 33.763 22.918 63.807 1.00 37.30 81 ARG A CA 1
ATOM 685 C C . ARG A 1 81 ? 32.334 22.456 63.500 1.00 35.84 81 ARG A C 1
ATOM 686 O O . ARG A 1 81 ? 32.105 21.846 62.430 1.00 31.53 81 ARG A O 1
ATOM 694 N N . ASP A 1 82 ? 31.408 22.715 64.411 1.00 37.85 82 ASP A N 1
ATOM 695 C CA . ASP A 1 82 ? 29.997 22.280 64.254 1.00 46.82 82 ASP A CA 1
ATOM 696 C C . ASP A 1 82 ? 29.421 22.803 62.934 1.00 43.79 82 ASP A C 1
ATOM 697 O O . ASP A 1 82 ? 28.868 22.003 62.189 1.00 42.76 82 ASP A O 1
ATOM 702 N N . TYR A 1 83 ? 29.498 24.108 62.672 1.00 47.34 83 TYR A N 1
ATOM 703 C CA . TYR A 1 83 ? 28.856 24.730 61.484 1.00 45.75 83 TYR A CA 1
ATOM 704 C C . TYR A 1 83 ? 29.485 24.179 60.195 1.00 42.38 83 TYR A C 1
ATOM 705 O O . TYR A 1 83 ? 28.791 23.811 59.223 1.00 36.38 83 TYR A O 1
ATOM 714 N N . PHE A 1 84 ? 30.809 24.138 60.182 1.00 39.51 84 PHE A N 1
ATOM 715 C CA . PHE A 1 84 ? 31.618 23.668 59.036 1.00 37.21 84 PHE A CA 1
ATOM 716 C C . PHE A 1 84 ? 31.288 22.209 58.716 1.00 38.37 84 PHE A C 1
ATOM 717 O O . PHE A 1 84 ? 30.976 21.932 57.574 1.00 39.56 84 PHE A O 1
ATOM 725 N N . ASN A 1 85 ? 31.343 21.301 59.695 1.00 39.80 85 ASN A N 1
ATOM 726 C CA . ASN A 1 85 ? 31.077 19.858 59.449 1.00 43.82 85 ASN A CA 1
ATOM 727 C C . ASN A 1 85 ? 29.615 19.716 59.023 1.00 45.55 85 ASN A C 1
ATOM 728 O O . ASN A 1 85 ? 29.297 18.796 58.299 1.00 44.64 85 ASN A O 1
ATOM 733 N N . LYS A 1 86 ? 28.746 20.619 59.446 1.00 47.14 86 LYS A N 1
ATOM 734 C CA . LYS A 1 86 ? 27.290 20.459 59.221 1.00 54.10 86 LYS A CA 1
ATOM 735 C C . LYS A 1 86 ? 26.907 21.017 57.849 1.00 51.28 86 LYS A C 1
ATOM 736 O O . LYS A 1 86 ? 25.884 20.592 57.307 1.00 52.65 86 LYS A O 1
ATOM 742 N N . ASN A 1 87 ? 27.667 21.978 57.325 1.00 50.91 87 ASN A N 1
ATOM 743 C CA . ASN A 1 87 ? 27.148 22.884 56.267 1.00 50.82 87 ASN A CA 1
ATOM 744 C C . ASN A 1 87 ? 28.127 23.068 55.116 1.00 45.57 87 ASN A C 1
ATOM 745 O O . ASN A 1 87 ? 27.658 23.337 54.029 1.00 54.95 87 ASN A O 1
ATOM 750 N N . ILE A 1 88 ? 29.425 22.967 55.347 1.00 44.94 88 ILE A N 1
ATOM 751 C CA . ILE A 1 88 ? 30.450 23.355 54.340 1.00 45.57 88 ILE A CA 1
ATOM 752 C C . ILE A 1 88 ? 31.127 22.078 53.845 1.00 44.04 88 ILE A C 1
ATOM 753 O O . ILE A 1 88 ? 31.063 21.802 52.637 1.00 40.99 88 ILE A O 1
ATOM 758 N N . VAL A 1 89 ? 31.657 21.266 54.752 1.00 43.80 89 VAL A N 1
ATOM 759 C CA . VAL A 1 89 ? 32.554 20.141 54.371 1.00 42.35 89 VAL A CA 1
ATOM 760 C C . VAL A 1 89 ? 31.864 19.156 53.421 1.00 43.23 89 VAL A C 1
ATOM 761 O O . VAL A 1 89 ? 32.559 18.565 52.597 1.00 39.88 89 VAL A O 1
ATOM 765 N N . PRO A 1 90 ? 30.524 18.942 53.450 1.00 41.36 90 PRO A N 1
ATOM 766 C CA . PRO A 1 90 ? 29.874 18.048 52.490 1.00 40.78 90 PRO A CA 1
ATOM 767 C C . PRO A 1 90 ? 29.996 18.537 51.034 1.00 43.42 90 PRO A C 1
ATOM 768 O O . PRO A 1 90 ? 30.075 17.719 50.139 1.00 46.15 90 PRO A O 1
ATOM 772 N N . MET A 1 91 ? 30.087 19.846 50.813 1.00 36.47 91 MET A N 1
ATOM 773 C CA . MET A 1 91 ? 30.345 20.380 49.448 1.00 41.76 91 MET A CA 1
ATOM 774 C C . MET A 1 91 ? 31.499 19.582 48.864 1.00 35.48 91 MET A C 1
ATOM 775 O O . MET A 1 91 ? 31.455 19.307 47.652 1.00 42.52 91 MET A O 1
ATOM 780 N N . LYS A 1 92 ? 32.534 19.303 49.662 1.00 31.55 92 LYS A N 1
ATOM 781 C CA . LYS A 1 92 ? 33.784 18.757 49.075 1.00 40.70 92 LYS A CA 1
ATOM 782 C C . LYS A 1 92 ? 33.479 17.372 48.487 1.00 39.61 92 LYS A C 1
ATOM 783 O O . LYS A 1 92 ? 34.123 17.008 47.474 1.00 37.99 92 LYS A O 1
ATOM 789 N N . ASP A 1 93 ? 32.522 16.646 49.069 1.00 34.14 93 ASP A N 1
ATOM 790 C CA . ASP A 1 93 ? 32.112 15.318 48.545 1.00 34.93 93 ASP A CA 1
ATOM 791 C C . ASP A 1 93 ? 31.267 15.511 47.276 1.00 30.54 93 ASP A C 1
ATOM 792 O O . ASP A 1 93 ? 31.551 14.824 46.325 1.00 29.46 93 ASP A O 1
ATOM 797 N N . ASN A 1 94 ? 30.264 16.403 47.297 1.00 32.20 94 ASN A N 1
ATOM 798 C CA . ASN A 1 94 ? 29.434 16.761 46.111 1.00 35.22 94 ASN A CA 1
ATOM 799 C C . ASN A 1 94 ? 30.372 17.133 44.955 1.00 31.11 94 ASN A C 1
ATOM 800 O O . ASN A 1 94 ? 30.076 16.781 43.802 1.00 31.06 94 ASN A O 1
ATOM 805 N N . LEU A 1 95 ? 31.495 17.780 45.248 1.00 30.22 95 LEU A N 1
ATOM 806 C CA . LEU A 1 95 ? 32.392 18.310 44.188 1.00 31.04 95 LEU A CA 1
ATOM 807 C C . LEU A 1 95 ? 33.265 17.181 43.668 1.00 28.10 95 LEU A C 1
ATOM 808 O O . LEU A 1 95 ? 33.539 17.169 42.472 1.00 27.36 95 LEU A O 1
ATOM 813 N N . GLN A 1 96 ? 33.672 16.268 44.539 1.00 28.67 96 GLN A N 1
ATOM 814 C CA . GLN A 1 96 ? 34.475 15.093 44.109 1.00 31.01 96 GLN A CA 1
ATOM 815 C C . GLN A 1 96 ? 33.592 14.203 43.246 1.00 25.49 96 GLN A C 1
ATOM 816 O O . GLN A 1 96 ? 34.107 13.686 42.263 1.00 24.84 96 GLN A O 1
ATOM 822 N N . MET A 1 97 ? 32.301 14.077 43.572 1.00 25.22 97 MET A N 1
ATOM 823 C CA . MET A 1 97 ? 31.363 13.251 42.761 1.00 25.98 97 MET A CA 1
ATOM 824 C C . MET A 1 97 ? 31.138 13.961 41.415 1.00 23.56 97 MET A C 1
ATOM 825 O O . MET A 1 97 ? 31.282 13.305 40.364 1.00 25.22 97 MET A O 1
ATOM 830 N N . ASN A 1 98 ? 30.863 15.268 41.447 1.00 22.99 98 ASN A N 1
ATOM 831 C CA . ASN A 1 98 ? 30.723 16.081 40.210 1.00 21.91 98 ASN A CA 1
ATOM 832 C C . ASN A 1 98 ? 31.880 15.784 39.266 1.00 19.68 98 ASN A C 1
ATOM 833 O O . ASN A 1 98 ? 31.603 15.502 38.072 1.00 21.34 98 ASN A O 1
ATOM 838 N N . ALA A 1 99 ? 33.126 15.862 39.742 1.00 19.56 99 ALA A N 1
ATOM 839 C CA . ALA A 1 99 ? 34.350 15.645 38.923 1.00 19.60 99 ALA A CA 1
ATOM 840 C C . ALA A 1 99 ? 34.325 14.244 38.340 1.00 24.09 99 ALA A C 1
ATOM 841 O O . ALA A 1 99 ? 34.581 14.069 37.123 1.00 24.80 99 ALA A O 1
ATOM 843 N N . ILE A 1 100 ? 33.945 13.271 39.161 1.00 24.32 100 ILE A N 1
ATOM 844 C CA . ILE A 1 100 ? 33.826 11.872 38.669 1.00 27.89 100 ILE A CA 1
ATOM 845 C C . ILE A 1 100 ? 32.813 11.817 37.526 1.00 26.79 100 ILE A C 1
ATOM 846 O O . ILE A 1 100 ? 33.167 11.232 36.491 1.00 27.36 100 ILE A O 1
ATOM 851 N N . LYS A 1 101 ? 31.607 12.381 37.665 1.00 28.44 101 LYS A N 1
ATOM 852 C CA . LYS A 1 101 ? 30.580 12.249 36.589 1.00 33.08 101 LYS A CA 1
ATOM 853 C C . LYS A 1 101 ? 31.110 12.848 35.275 1.00 32.27 101 LYS A C 1
ATOM 854 O O . LYS A 1 101 ? 30.741 12.375 34.185 1.00 30.34 101 LYS A O 1
ATOM 860 N N . LEU A 1 102 ? 31.971 13.853 35.357 1.00 35.47 102 LEU A N 1
ATOM 861 C CA . LEU A 1 102 ? 32.452 14.549 34.139 1.00 36.63 102 LEU A CA 1
ATOM 862 C C . LEU A 1 102 ? 33.310 13.603 33.299 1.00 36.55 102 LEU A C 1
ATOM 863 O O . LEU A 1 102 ? 33.393 13.824 32.079 1.00 34.57 102 LEU A O 1
ATOM 868 N N . ASN A 1 103 ? 33.931 12.592 33.903 1.00 33.98 103 ASN A N 1
ATOM 869 C CA . ASN A 1 103 ? 34.823 11.679 33.143 1.00 37.12 103 ASN A CA 1
ATOM 870 C C . ASN A 1 103 ? 33.966 10.862 32.183 1.00 34.27 103 ASN A C 1
ATOM 871 O O . ASN A 1 103 ? 34.540 10.275 31.255 1.00 35.98 103 ASN A O 1
ATOM 876 N N . GLY A 1 104 ? 32.639 10.892 32.344 1.00 35.04 104 GLY A N 1
ATOM 877 C CA . GLY A 1 104 ? 31.691 10.227 31.423 1.00 35.24 104 GLY A CA 1
ATOM 878 C C . GLY A 1 104 ? 31.748 10.792 30.013 1.00 36.58 104 GLY A C 1
ATOM 879 O O . GLY A 1 104 ? 31.235 10.166 29.099 1.00 34.61 104 GLY A O 1
ATOM 880 N N . ILE A 1 105 ? 32.309 11.976 29.805 1.00 39.98 105 ILE A N 1
ATOM 881 C CA . ILE A 1 105 ? 32.330 12.546 28.433 1.00 41.97 105 ILE A CA 1
ATOM 882 C C . ILE A 1 105 ? 33.630 12.147 27.732 1.00 42.50 105 ILE A C 1
ATOM 883 O O . ILE A 1 105 ? 33.808 12.628 26.613 1.00 34.45 105 ILE A O 1
ATOM 888 N N . GLU A 1 106 ? 34.509 11.320 28.320 1.00 41.98 106 GLU A N 1
ATOM 889 C CA A GLU A 1 106 ? 35.853 11.147 27.705 0.54 45.44 106 GLU A CA 1
ATOM 890 C CA B GLU A 1 106 ? 35.859 11.030 27.752 0.46 42.65 106 GLU A CA 1
ATOM 891 C C . GLU A 1 106 ? 35.700 10.452 26.344 1.00 43.19 106 GLU A C 1
ATOM 892 O O . GLU A 1 106 ? 36.508 10.768 25.453 1.00 41.40 106 GLU A O 1
ATOM 903 N N . ASN A 1 107 ? 34.672 9.636 26.151 1.00 40.65 107 ASN A N 1
ATOM 904 C CA . ASN A 1 107 ? 34.525 8.903 24.873 1.00 40.28 107 ASN A CA 1
ATOM 905 C C . ASN A 1 107 ? 33.951 9.811 23.787 1.00 41.32 107 ASN A C 1
ATOM 906 O O . ASN A 1 107 ? 33.939 9.358 22.628 1.00 34.71 107 ASN A O 1
ATOM 911 N N . LEU A 1 108 ? 33.532 11.038 24.117 1.00 37.38 108 LEU A N 1
ATOM 912 C CA . LEU A 1 108 ? 33.065 11.992 23.085 1.00 39.41 108 LEU A CA 1
ATOM 913 C C . LEU A 1 108 ? 34.290 12.576 22.397 1.00 39.64 108 LEU A C 1
ATOM 914 O O . LEU A 1 108 ? 34.936 13.433 22.997 1.00 40.98 108 LEU A O 1
ATOM 919 N N . LYS A 1 109 ? 34.616 12.079 21.206 1.00 44.30 109 LYS A N 1
ATOM 920 C CA . LYS A 1 109 ? 35.836 12.473 20.444 1.00 44.96 109 LYS A CA 1
ATOM 921 C C . LYS A 1 109 ? 35.429 13.359 19.255 1.00 41.02 109 LYS A C 1
ATOM 922 O O . LYS A 1 109 ? 36.060 13.272 18.216 1.00 43.23 109 LYS A O 1
ATOM 928 N N . VAL A 1 110 ? 34.361 14.140 19.422 1.00 38.95 110 VAL A N 1
ATOM 929 C CA . VAL A 1 110 ? 33.858 15.190 18.492 1.00 38.83 110 VAL A CA 1
ATOM 930 C C . VAL A 1 110 ? 34.071 16.519 19.203 1.00 38.20 110 VAL A C 1
ATOM 931 O O . VAL A 1 110 ? 33.164 16.956 19.952 1.00 37.63 110 VAL A O 1
ATOM 935 N N . ARG A 1 111 ? 35.278 17.064 19.074 1.00 41.25 111 ARG A N 1
ATOM 936 C CA . ARG A 1 111 ? 35.708 18.277 19.819 1.00 45.54 111 ARG A CA 1
ATOM 937 C C . ARG A 1 111 ? 34.687 19.410 19.619 1.00 39.03 111 ARG A C 1
ATOM 938 O O . ARG A 1 111 ? 34.391 20.095 20.596 1.00 37.92 111 ARG A O 1
ATOM 946 N N . GLU A 1 112 ? 34.139 19.552 18.412 1.00 39.06 112 GLU A N 1
ATOM 947 C CA . GLU A 1 112 ? 33.151 20.607 18.052 1.00 40.89 112 GLU A CA 1
ATOM 948 C C . GLU A 1 112 ? 32.072 20.723 19.139 1.00 37.88 112 GLU A C 1
ATOM 949 O O . GLU A 1 112 ? 31.590 21.850 19.327 1.00 38.74 112 GLU A O 1
ATOM 955 N N . ILE A 1 113 ? 31.670 19.628 19.798 1.00 31.99 113 ILE A N 1
ATOM 956 C CA . ILE A 1 113 ? 30.526 19.687 20.748 1.00 31.72 113 ILE A CA 1
ATOM 957 C C . ILE A 1 113 ? 30.910 19.295 22.172 1.00 28.64 113 ILE A C 1
ATOM 958 O O . ILE A 1 113 ? 30.010 19.271 23.011 1.00 30.01 113 ILE A O 1
ATOM 963 N N . LYS A 1 114 ? 32.174 19.026 22.439 1.00 27.97 114 LYS A N 1
ATOM 964 C CA . LYS A 1 114 ? 32.614 18.553 23.758 1.00 29.81 114 LYS A CA 1
ATOM 965 C C . LYS A 1 114 ? 32.472 19.711 24.747 1.00 25.93 114 LYS A C 1
ATOM 966 O O . LYS A 1 114 ? 31.881 19.508 25.788 1.00 30.96 114 LYS A O 1
ATOM 972 N N . GLY A 1 115 ? 32.944 20.896 24.388 1.00 25.90 115 GLY A N 1
ATOM 973 C CA . GLY A 1 115 ? 32.824 22.101 25.221 1.00 24.07 115 GLY A CA 1
ATOM 974 C C . GLY A 1 115 ? 31.373 22.335 25.564 1.00 24.70 115 GLY A C 1
ATOM 975 O O . GLY A 1 115 ? 31.059 22.530 26.761 1.00 26.03 115 GLY A O 1
ATOM 976 N N . LEU A 1 116 ? 30.510 22.299 24.550 1.00 26.56 116 LEU A N 1
ATOM 977 C CA . LEU A 1 116 ? 29.075 22.595 24.745 1.00 28.28 116 LEU A CA 1
ATOM 978 C C . LEU A 1 116 ? 28.500 21.627 25.785 1.00 30.87 116 LEU A C 1
ATOM 979 O O . LEU A 1 116 ? 27.747 22.074 26.679 1.00 30.97 116 LEU A O 1
ATOM 984 N N . ILE A 1 117 ? 28.806 20.343 25.664 1.00 28.12 117 ILE A N 1
ATOM 985 C CA . ILE A 1 117 ? 28.185 19.321 26.554 1.00 27.45 117 ILE A CA 1
ATOM 986 C C . ILE A 1 117 ? 28.717 19.460 27.979 1.00 23.86 117 ILE A C 1
ATOM 987 O O . ILE A 1 117 ? 27.912 19.402 28.938 1.00 26.82 117 ILE A O 1
ATOM 992 N N . THR A 1 118 ? 30.016 19.665 28.117 1.00 21.21 118 THR A N 1
ATOM 993 C CA . THR A 1 118 ? 30.638 19.939 29.418 1.00 21.50 118 THR A CA 1
ATOM 994 C C . THR A 1 118 ? 29.944 21.160 30.053 1.00 19.90 118 THR A C 1
ATOM 995 O O . THR A 1 118 ? 29.549 21.089 31.237 1.00 23.41 118 THR A O 1
ATOM 999 N N . ALA A 1 119 ? 29.800 22.259 29.326 1.00 20.28 119 ALA A N 1
ATOM 1000 C CA . ALA A 1 119 ? 29.174 23.488 29.871 1.00 21.05 119 ALA A CA 1
ATOM 1001 C C . ALA A 1 119 ? 27.769 23.166 30.411 1.00 20.98 119 ALA A C 1
ATOM 1002 O O . ALA A 1 119 ? 27.413 23.674 31.462 1.00 21.61 119 ALA A O 1
ATOM 1004 N N . LYS A 1 120 ? 26.971 22.368 29.703 1.00 22.37 120 LYS A N 1
ATOM 1005 C CA . LYS A 1 120 ? 25.591 22.043 30.150 1.00 25.30 120 LYS A CA 1
ATOM 1006 C C . LYS A 1 120 ? 25.675 21.156 31.389 1.00 24.18 120 LYS A C 1
ATOM 1007 O O . LYS A 1 120 ? 24.841 21.295 32.260 1.00 27.75 120 LYS A O 1
ATOM 1013 N N . ILE A 1 121 ? 26.664 20.275 31.480 1.00 26.99 121 ILE A N 1
ATOM 1014 C CA . ILE A 1 121 ? 26.779 19.336 32.626 1.00 25.76 121 ILE A CA 1
ATOM 1015 C C . ILE A 1 121 ? 27.192 20.141 33.849 1.00 28.12 121 ILE A C 1
ATOM 1016 O O . ILE A 1 121 ? 26.542 19.964 34.908 1.00 27.12 121 ILE A O 1
ATOM 1021 N N . LEU A 1 122 ? 28.154 21.063 33.690 1.00 28.27 122 LEU A N 1
ATOM 1022 C CA . LEU A 1 122 ? 28.612 21.928 34.807 1.00 25.67 122 LEU A CA 1
ATOM 1023 C C . LEU A 1 122 ? 27.424 22.726 35.364 1.00 25.82 122 LEU A C 1
ATOM 1024 O O . LEU A 1 122 ? 27.298 22.895 36.609 1.00 26.01 122 LEU A O 1
ATOM 1029 N N . ARG A 1 123 ? 26.541 23.141 34.484 1.00 26.91 123 ARG A N 1
ATOM 1030 C CA . ARG A 1 123 ? 25.430 24.058 34.816 1.00 28.82 123 ARG A CA 1
ATOM 1031 C C . ARG A 1 123 ? 24.389 23.274 35.616 1.00 26.24 123 ARG A C 1
ATOM 1032 O O . ARG A 1 123 ? 23.932 23.754 36.676 1.00 26.69 123 ARG A O 1
ATOM 1040 N N . ALA A 1 124 ? 24.063 22.077 35.153 1.00 25.02 124 ALA A N 1
ATOM 1041 C CA . ALA A 1 124 ? 23.155 21.137 35.856 1.00 25.64 124 ALA A CA 1
ATOM 1042 C C . ALA A 1 124 ? 23.708 20.825 37.244 1.00 27.65 124 ALA A C 1
ATOM 1043 O O . ALA A 1 124 ? 22.953 20.910 38.236 1.00 24.75 124 ALA A O 1
ATOM 1045 N N . GLN A 1 125 ? 24.993 20.484 37.305 1.00 28.17 125 GLN A N 1
ATOM 1046 C CA . GLN A 1 125 ? 25.686 20.161 38.569 1.00 23.85 125 GLN A CA 1
ATOM 1047 C C . GLN A 1 125 ? 25.590 21.345 39.510 1.00 26.71 125 GLN A C 1
ATOM 1048 O O . GLN A 1 125 ? 25.217 21.166 40.680 1.00 24.02 125 GLN A O 1
ATOM 1054 N N . GLU A 1 126 ? 25.935 22.537 39.032 1.00 30.44 126 GLU A N 1
ATOM 1055 C CA . GLU A 1 126 ? 25.921 23.736 39.899 1.00 27.22 126 GLU A CA 1
ATOM 1056 C C . GLU A 1 126 ? 24.480 24.104 40.251 1.00 29.86 126 GLU A C 1
ATOM 1057 O O . GLU A 1 126 ? 24.300 24.737 41.297 1.00 30.38 126 GLU A O 1
ATOM 1063 N N . MET A 1 127 ? 23.484 23.646 39.497 1.00 30.10 127 MET A N 1
ATOM 1064 C CA . MET A 1 127 ? 22.059 23.840 39.871 1.00 33.26 127 MET A CA 1
ATOM 1065 C C . MET A 1 127 ? 21.584 22.673 40.742 1.00 34.52 127 MET A C 1
ATOM 1066 O O . MET A 1 127 ? 20.403 22.593 41.071 1.00 34.62 127 MET A O 1
ATOM 1071 N N . ASN A 1 128 ? 22.481 21.771 41.104 1.00 35.60 128 ASN A N 1
ATOM 1072 C CA . ASN A 1 128 ? 22.153 20.619 41.972 1.00 35.41 128 ASN A CA 1
ATOM 1073 C C . ASN A 1 128 ? 21.078 19.794 41.283 1.00 33.63 128 ASN A C 1
ATOM 1074 O O . ASN A 1 128 ? 20.264 19.235 41.978 1.00 34.90 128 ASN A O 1
ATOM 1079 N N . ILE A 1 129 ? 21.173 19.605 39.966 1.00 35.37 129 ILE A N 1
ATOM 1080 C CA . ILE A 1 129 ? 20.321 18.635 39.215 1.00 30.26 129 ILE A CA 1
ATOM 1081 C C . ILE A 1 129 ? 21.155 17.398 38.928 1.00 27.11 129 ILE A C 1
ATOM 1082 O O . ILE A 1 129 ? 22.148 17.491 38.212 1.00 28.28 129 ILE A O 1
ATOM 1087 N N . PRO A 1 130 ? 20.817 16.213 39.486 1.00 28.36 130 PRO A N 1
ATOM 1088 C CA . PRO A 1 130 ? 21.524 14.985 39.146 1.00 28.12 130 PRO A CA 1
ATOM 1089 C C . PRO A 1 130 ? 21.612 14.754 37.633 1.00 30.22 130 PRO A C 1
ATOM 1090 O O . PRO A 1 130 ? 20.603 14.845 36.920 1.00 31.38 130 PRO A O 1
ATOM 1094 N N . ILE A 1 131 ? 22.825 14.520 37.143 1.00 30.69 131 ILE A N 1
ATOM 1095 C CA . ILE A 1 131 ? 23.043 14.302 35.688 1.00 30.92 131 ILE A CA 1
ATOM 1096 C C . ILE A 1 131 ? 24.147 13.281 35.483 1.00 29.38 131 ILE A C 1
ATOM 1097 O O . ILE A 1 131 ? 25.087 13.289 36.267 1.00 34.35 131 ILE A O 1
ATOM 1102 N N . SER A 1 132 ? 23.961 12.417 34.491 1.00 31.04 132 SER A N 1
ATOM 1103 C CA . SER A 1 132 ? 24.914 11.375 34.062 1.00 35.39 132 SER A CA 1
ATOM 1104 C C . SER A 1 132 ? 25.043 11.387 32.536 1.00 33.63 132 SER A C 1
ATOM 1105 O O . SER A 1 132 ? 24.033 11.628 31.818 1.00 32.19 132 SER A O 1
ATOM 1108 N N . ILE A 1 133 ? 26.251 11.115 32.052 1.00 31.42 133 ILE A N 1
ATOM 1109 C CA . ILE A 1 133 ? 26.494 10.949 30.602 1.00 32.75 133 ILE A CA 1
ATOM 1110 C C . ILE A 1 133 ? 27.177 9.594 30.342 1.00 30.93 133 ILE A C 1
ATOM 1111 O O . ILE A 1 133 ? 28.159 9.232 31.032 1.00 29.19 133 ILE A O 1
ATOM 1116 N N . GLU A 1 134 ? 26.656 8.903 29.336 1.00 32.98 134 GLU A N 1
ATOM 1117 C CA . GLU A 1 134 ? 27.035 7.525 28.953 1.00 34.62 134 GLU A CA 1
ATOM 1118 C C . GLU A 1 134 ? 27.446 7.512 27.491 1.00 30.88 134 GLU A C 1
ATOM 1119 O O . GLU A 1 134 ? 26.606 7.760 26.636 1.00 28.07 134 GLU A O 1
ATOM 1125 N N . ILE A 1 135 ? 28.719 7.236 27.234 1.00 33.62 135 ILE A N 1
ATOM 1126 C CA . ILE A 1 135 ? 29.251 7.062 25.857 1.00 36.39 135 ILE A CA 1
ATOM 1127 C C . ILE A 1 135 ? 30.017 5.741 25.845 1.00 37.19 135 ILE A C 1
ATOM 1128 O O . ILE A 1 135 ? 31.238 5.729 26.007 1.00 33.18 135 ILE A O 1
ATOM 1133 N N . PRO A 1 136 ? 29.310 4.591 25.707 1.00 36.46 136 PRO A N 1
ATOM 1134 C CA . PRO A 1 136 ? 29.938 3.271 25.873 1.00 41.01 136 PRO A CA 1
ATOM 1135 C C . PRO A 1 136 ? 31.139 3.015 24.936 1.00 41.82 136 PRO A C 1
ATOM 1136 O O . PRO A 1 136 ? 32.092 2.416 25.403 1.00 40.06 136 PRO A O 1
ATOM 1140 N N . ASP A 1 137 ? 31.073 3.469 23.675 1.00 40.86 137 ASP A N 1
ATOM 1141 C CA . ASP A 1 137 ? 32.187 3.403 22.688 1.00 42.98 137 ASP A CA 1
ATOM 1142 C C . ASP A 1 137 ? 32.533 4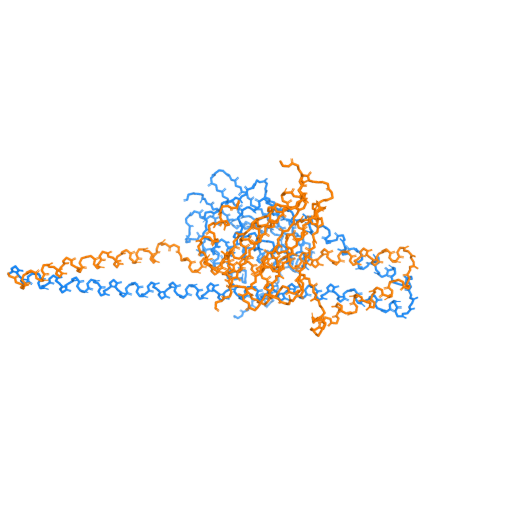.829 22.231 1.00 44.46 137 ASP A C 1
ATOM 1143 O O . ASP A 1 137 ? 31.619 5.663 22.156 1.00 37.46 137 ASP A O 1
ATOM 1148 N N . GLU A 1 138 ? 33.797 5.061 21.874 1.00 44.81 138 GLU A N 1
ATOM 1149 C CA . GLU A 1 138 ? 34.295 6.364 21.370 1.00 48.35 138 GLU A CA 1
ATOM 1150 C C . GLU A 1 138 ? 33.427 6.796 20.195 1.00 42.54 138 GLU A C 1
ATOM 1151 O O . GLU A 1 138 ? 33.018 5.928 19.438 1.00 46.14 138 GLU A O 1
ATOM 1157 N N . VAL A 1 139 ? 33.128 8.085 20.096 1.00 41.08 139 VAL A N 1
ATOM 1158 C CA . VAL A 1 139 ? 32.341 8.657 18.972 1.00 41.49 139 VAL A CA 1
ATOM 1159 C C . VAL A 1 139 ? 33.163 9.807 18.419 1.00 43.63 139 VAL A C 1
ATOM 1160 O O . VAL A 1 139 ? 33.405 10.779 19.182 1.00 42.00 139 VAL A O 1
ATOM 1164 N N . SER A 1 140 ? 33.656 9.644 17.192 1.00 38.07 140 SER A N 1
ATOM 1165 C CA . SER A 1 140 ? 34.722 10.509 16.634 1.00 43.18 140 SER A CA 1
ATOM 1166 C C . SER A 1 140 ? 34.185 11.265 15.422 1.00 42.26 140 SER A C 1
ATOM 1167 O O . SER A 1 140 ? 34.861 12.198 14.973 1.00 43.79 140 SER A O 1
ATOM 1170 N N . SER A 1 141 ? 32.984 10.916 14.958 1.00 40.15 141 SER A N 1
ATOM 1171 C CA . SER A 1 141 ? 32.380 11.516 13.749 1.00 44.47 141 SER A CA 1
ATOM 1172 C C . SER A 1 141 ? 30.864 11.567 13.906 1.00 40.58 141 SER A C 1
ATOM 1173 O O . SER A 1 141 ? 30.307 10.539 14.251 1.00 42.40 141 SER A O 1
ATOM 1176 N N . ILE A 1 142 ? 30.242 12.721 13.659 1.00 39.88 142 ILE A N 1
ATOM 1177 C CA . ILE A 1 142 ? 28.758 12.853 13.540 1.00 42.03 142 ILE A CA 1
ATOM 1178 C C . ILE A 1 142 ? 28.444 13.638 12.257 1.00 43.71 142 ILE A C 1
ATOM 1179 O O . ILE A 1 142 ? 29.011 14.728 12.071 1.00 44.09 142 ILE A O 1
ATOM 1184 N N . ASN A 1 143 ? 27.552 13.094 11.426 1.00 46.57 143 ASN A N 1
ATOM 1185 C CA . ASN A 1 143 ? 27.318 13.513 10.017 1.00 42.49 143 ASN A CA 1
ATOM 1186 C C . ASN A 1 143 ? 26.285 14.630 9.997 1.00 42.53 143 ASN A C 1
ATOM 1187 O O . ASN A 1 143 ? 25.261 14.469 9.299 1.00 49.07 143 ASN A O 1
ATOM 1192 N N . LEU A 1 144 ? 26.533 15.707 10.741 1.00 38.73 144 LEU A N 1
ATOM 1193 C CA . LEU A 1 144 ? 25.693 16.924 10.688 1.00 37.12 144 LEU A CA 1
ATOM 1194 C C . LEU A 1 144 ? 26.555 18.148 10.964 1.00 39.51 144 LEU A C 1
ATOM 1195 O O . LEU A 1 144 ? 27.396 18.088 11.887 1.00 39.07 144 LEU A O 1
ATOM 1200 N N . ASN A 1 145 ? 26.313 19.222 10.212 1.00 38.66 145 ASN A N 1
ATOM 1201 C CA . ASN A 1 145 ? 27.088 20.482 10.304 1.00 41.73 145 ASN A CA 1
ATOM 1202 C C . ASN A 1 145 ? 27.126 20.962 11.773 1.00 42.40 145 ASN A C 1
ATOM 1203 O O . ASN A 1 145 ? 26.058 21.066 12.440 1.00 44.61 145 ASN A O 1
ATOM 1208 N N . MET A 1 146 ? 28.340 21.196 12.266 1.00 42.61 146 MET A N 1
ATOM 1209 C CA . MET A 1 146 ? 28.677 21.855 13.555 1.00 42.03 146 MET A CA 1
ATOM 1210 C C . MET A 1 146 ? 27.537 22.698 14.108 1.00 39.50 146 MET A C 1
ATOM 1211 O O . MET A 1 146 ? 27.252 22.625 15.295 1.00 36.86 146 MET A O 1
ATOM 1216 N N . ILE A 1 147 ? 27.066 23.637 13.305 1.00 34.07 147 ILE A N 1
ATOM 1217 C CA . ILE A 1 147 ? 26.217 24.743 13.805 1.00 39.36 147 ILE A CA 1
ATOM 1218 C C . ILE A 1 147 ? 24.869 24.131 14.191 1.00 35.70 147 ILE A C 1
ATOM 1219 O O . ILE A 1 147 ? 24.399 24.359 15.324 1.00 40.67 147 ILE A O 1
ATOM 1224 N N . ASP A 1 148 ? 24.295 23.360 13.286 1.00 34.84 148 ASP A N 1
ATOM 1225 C CA . ASP A 1 148 ? 23.003 22.664 13.505 1.00 42.32 148 ASP A CA 1
ATOM 1226 C C . ASP A 1 148 ? 23.151 21.651 14.655 1.00 36.88 148 ASP A C 1
ATOM 1227 O O . ASP A 1 148 ? 22.275 21.628 15.513 1.00 41.57 148 ASP A O 1
ATOM 1232 N N . LEU A 1 149 ? 24.200 20.835 14.666 1.00 33.54 149 LEU A N 1
ATOM 1233 C CA . LEU A 1 149 ? 24.410 19.785 15.704 1.00 35.05 149 LEU A CA 1
ATOM 1234 C C . LEU A 1 149 ? 24.478 20.461 17.081 1.00 36.93 149 LEU A C 1
ATOM 1235 O O . LEU A 1 149 ? 23.718 20.075 17.987 1.00 41.19 149 LEU A O 1
ATOM 1240 N N . SER A 1 150 ? 25.313 21.490 17.196 1.00 34.74 150 SER A N 1
ATOM 1241 C CA . SER A 1 150 ? 25.443 22.336 18.402 1.00 36.00 150 SER A CA 1
ATOM 1242 C C . SER A 1 150 ? 24.080 22.922 18.791 1.00 36.84 150 SER A C 1
ATOM 1243 O O . SER A 1 150 ? 23.747 22.891 19.984 1.00 36.23 150 SER A O 1
ATOM 1246 N N . ARG A 1 151 ? 23.344 23.526 17.861 1.00 39.58 151 ARG A N 1
ATOM 1247 C CA . ARG A 1 151 ? 22.029 24.141 18.189 1.00 39.19 151 ARG A CA 1
ATOM 1248 C C . ARG A 1 151 ? 21.060 23.045 18.657 1.00 36.03 151 ARG A C 1
ATOM 1249 O O . ARG A 1 151 ? 20.390 23.240 19.655 1.00 35.86 151 ARG A O 1
ATOM 1257 N N . SER A 1 152 ? 21.032 21.909 17.986 1.00 36.53 152 SER A N 1
ATOM 1258 C CA . SER A 1 152 ? 20.187 20.759 18.387 1.00 40.03 152 SER A CA 1
ATOM 1259 C C . SER A 1 152 ? 20.472 20.348 19.843 1.00 38.09 152 SER A C 1
ATOM 1260 O O . SER A 1 152 ? 19.539 20.317 20.656 1.00 37.02 152 SER A O 1
ATOM 1263 N N . ILE A 1 153 ? 21.729 20.061 20.159 1.00 37.50 153 ILE A N 1
ATOM 1264 C CA . ILE A 1 153 ? 22.180 19.559 21.493 1.00 36.76 153 ILE A CA 1
ATOM 1265 C C . ILE A 1 153 ? 21.874 20.594 22.570 1.00 34.62 153 ILE A C 1
ATOM 1266 O O . ILE A 1 153 ? 21.299 20.252 23.651 1.00 31.81 153 ILE A O 1
ATOM 1271 N N . GLY A 1 154 ? 22.267 21.834 22.298 1.00 33.89 154 GLY A N 1
ATOM 1272 C CA . GLY A 1 154 ? 21.979 22.971 23.181 1.00 32.78 154 GLY A CA 1
ATOM 1273 C C . GLY A 1 154 ? 20.514 23.034 23.543 1.00 34.72 154 GLY A C 1
ATOM 1274 O O . GLY A 1 154 ? 20.215 23.228 24.706 1.00 37.57 154 GLY A O 1
ATOM 1275 N N . ILE A 1 155 ? 19.607 22.908 22.581 1.00 39.22 155 ILE A N 1
ATOM 1276 C CA . ILE A 1 155 ? 18.144 23.082 22.846 1.00 41.29 155 ILE A CA 1
ATOM 1277 C C . ILE A 1 155 ? 17.667 21.929 23.732 1.00 33.69 155 ILE A C 1
ATOM 1278 O O . ILE A 1 155 ? 16.990 22.176 24.722 1.00 35.28 155 ILE A O 1
ATOM 1283 N N . ILE A 1 156 ? 18.015 20.703 23.357 1.00 36.75 156 ILE A N 1
ATOM 1284 C CA . ILE A 1 156 ? 17.583 19.468 24.070 1.00 35.11 156 ILE A CA 1
ATOM 1285 C C . ILE A 1 156 ? 18.090 19.525 25.521 1.00 38.15 156 ILE A C 1
ATOM 1286 O O . ILE A 1 156 ? 17.286 19.283 26.435 1.00 43.24 156 ILE A O 1
ATOM 1291 N N . LEU A 1 157 ? 19.361 19.874 25.741 1.00 36.39 157 LEU A N 1
ATOM 1292 C CA . LEU A 1 157 ? 19.953 19.906 27.104 1.00 32.83 157 LEU A CA 1
ATOM 1293 C C . LEU A 1 157 ? 19.400 21.108 27.857 1.00 31.87 157 LEU A C 1
ATOM 1294 O O . LEU A 1 157 ? 19.147 20.961 29.055 1.00 30.73 157 LEU A O 1
ATOM 1299 N N . ASP A 1 158 ? 19.235 22.259 27.199 1.00 33.13 158 ASP A N 1
ATOM 1300 C CA . ASP A 1 158 ? 18.631 23.433 27.884 1.00 34.32 158 ASP A CA 1
ATOM 1301 C C . ASP A 1 158 ? 17.195 23.083 28.271 1.00 37.43 158 ASP A C 1
ATOM 1302 O O . ASP A 1 158 ? 16.788 23.487 29.370 1.00 40.48 158 ASP A O 1
ATOM 1307 N N . ASN A 1 159 ? 16.445 22.362 27.420 1.00 36.99 159 ASN A N 1
ATOM 1308 C CA . ASN A 1 159 ? 15.050 22.038 27.799 1.00 33.96 159 ASN A CA 1
ATOM 1309 C C . ASN A 1 159 ? 15.126 21.145 29.034 1.00 33.46 159 ASN A C 1
ATOM 1310 O O . ASN A 1 159 ? 14.438 21.431 30.007 1.00 39.62 159 ASN A O 1
ATOM 1315 N N . ALA A 1 160 ? 15.967 20.123 29.012 1.00 32.05 160 ALA A N 1
ATOM 1316 C CA . ALA A 1 160 ? 16.000 19.120 30.092 1.00 30.77 160 ALA A CA 1
ATOM 1317 C C . ALA A 1 160 ? 16.346 19.842 31.381 1.00 30.95 160 ALA A C 1
ATOM 1318 O O . ALA A 1 160 ? 15.753 19.534 32.422 1.00 36.75 160 ALA A O 1
ATOM 1320 N N . ILE A 1 161 ? 17.257 20.801 31.322 1.00 34.63 161 ILE A N 1
ATOM 1321 C CA . ILE A 1 161 ? 17.703 21.517 32.550 1.00 33.88 161 ILE A CA 1
ATOM 1322 C C . ILE A 1 161 ? 16.572 22.405 33.064 1.00 35.05 161 ILE A C 1
ATOM 1323 O O . ILE A 1 161 ? 16.319 22.356 34.255 1.00 34.70 161 ILE A O 1
ATOM 1328 N N . GLU A 1 162 ? 15.916 23.196 32.225 1.00 40.64 162 GLU A N 1
ATOM 1329 C CA . GLU A 1 162 ? 14.897 24.164 32.727 1.00 42.87 162 GLU A CA 1
ATOM 1330 C C . GLU A 1 162 ? 13.706 23.379 33.290 1.00 38.05 162 GLU A C 1
ATOM 1331 O O . GLU A 1 162 ? 13.172 23.768 34.333 1.00 50.28 162 GLU A O 1
ATOM 1337 N N . ALA A 1 163 ? 13.351 22.270 32.654 1.00 40.68 163 ALA A N 1
ATOM 1338 C CA . ALA A 1 163 ? 12.237 21.396 33.066 1.00 41.94 163 ALA A CA 1
ATOM 1339 C C . ALA A 1 163 ? 12.560 20.743 34.414 1.00 46.33 163 ALA A C 1
ATOM 1340 O O . ALA A 1 163 ? 11.642 20.245 35.083 1.00 49.64 163 ALA A O 1
ATOM 1342 N N . SER A 1 164 ? 13.827 20.748 34.813 1.00 49.01 164 SER A N 1
ATOM 1343 C CA . SER A 1 164 ? 14.314 20.001 35.995 1.00 43.71 164 SER A CA 1
ATOM 1344 C C . SER A 1 164 ? 14.357 20.917 37.220 1.00 47.54 164 SER A C 1
ATOM 1345 O O . SER A 1 164 ? 14.459 20.382 38.340 1.00 58.32 164 SER A O 1
ATOM 1348 N N . THR A 1 165 ? 14.241 22.234 37.036 1.00 52.51 165 THR A N 1
ATOM 1349 C CA . THR A 1 165 ? 14.470 23.234 38.115 1.00 57.91 165 THR A CA 1
ATOM 1350 C C . THR A 1 165 ? 13.318 23.289 39.123 1.00 60.95 165 THR A C 1
ATOM 1351 O O . THR A 1 165 ? 13.584 23.747 40.240 1.00 63.77 165 THR A O 1
ATOM 1355 N N . GLU A 1 166 ? 12.090 22.913 38.754 1.00 69.05 166 GLU A N 1
ATOM 1356 C CA . GLU A 1 166 ? 10.939 22.922 39.703 1.00 70.34 166 GLU A CA 1
ATOM 1357 C C . GLU A 1 166 ? 10.883 21.578 40.420 1.00 64.83 166 GLU A C 1
ATOM 1358 O O . GLU A 1 166 ? 10.619 21.559 41.625 1.00 74.90 166 GLU A O 1
ATOM 1364 N N . ILE A 1 167 ? 11.141 20.504 39.683 1.00 65.05 167 ILE A N 1
ATOM 1365 C CA . ILE A 1 167 ? 10.926 19.093 40.112 1.00 67.05 167 ILE A CA 1
ATOM 1366 C C . ILE A 1 167 ? 11.651 18.844 41.441 1.00 70.42 167 ILE A C 1
ATOM 1367 O O . ILE A 1 167 ? 12.643 19.548 41.714 1.00 70.40 167 ILE A O 1
ATOM 1372 N N . ASP A 1 168 ? 11.145 17.902 42.248 1.00 74.37 168 ASP A N 1
ATOM 1373 C CA . ASP A 1 168 ? 11.608 17.661 43.643 1.00 80.44 168 ASP A CA 1
ATOM 1374 C C . ASP A 1 168 ? 12.848 16.763 43.593 1.00 73.12 168 ASP A C 1
ATOM 1375 O O . ASP A 1 168 ? 13.839 17.096 44.274 1.00 72.21 168 ASP A O 1
ATOM 1380 N N . ASP A 1 169 ? 12.778 15.677 42.814 1.00 71.36 169 ASP A N 1
ATOM 1381 C CA . ASP A 1 169 ? 13.901 14.739 42.549 1.00 68.17 169 ASP A CA 1
ATOM 1382 C C . ASP A 1 169 ? 14.135 14.665 41.047 1.00 59.24 169 ASP A C 1
ATOM 1383 O O . ASP A 1 169 ? 13.691 13.726 40.389 1.00 55.30 169 ASP A O 1
ATOM 1388 N N . PRO A 1 170 ? 14.805 15.669 40.448 1.00 52.45 170 PRO A N 1
ATOM 1389 C CA . PRO A 1 170 ? 15.117 15.611 39.025 1.00 49.39 170 PRO A CA 1
ATOM 1390 C C . PRO A 1 170 ? 16.256 14.620 38.748 1.00 45.27 170 PRO A C 1
ATOM 1391 O O . PRO A 1 170 ? 17.074 14.398 39.616 1.00 43.57 170 PRO A O 1
ATOM 1395 N N . ILE A 1 171 ? 16.244 14.012 37.567 1.00 45.53 171 ILE A N 1
ATOM 1396 C CA . ILE A 1 171 ? 17.449 13.391 36.956 1.00 44.36 171 ILE A CA 1
ATOM 1397 C C . ILE A 1 171 ? 17.445 13.706 35.458 1.00 44.61 171 ILE A C 1
ATOM 1398 O O . ILE A 1 171 ? 16.359 13.724 34.825 1.00 42.96 171 ILE A O 1
ATOM 1403 N N . ILE A 1 172 ? 18.647 13.943 34.931 1.00 38.79 172 ILE A N 1
ATOM 1404 C CA . ILE A 1 172 ? 18.915 14.008 33.475 1.00 35.04 172 ILE A CA 1
ATOM 1405 C C . ILE A 1 172 ? 19.912 12.902 33.163 1.00 33.67 172 ILE A C 1
ATOM 1406 O O . ILE A 1 172 ? 20.875 12.732 33.919 1.00 35.85 172 ILE A O 1
ATOM 1411 N N . ARG A 1 173 ? 19.643 12.161 32.101 1.00 35.04 173 ARG A N 1
ATOM 1412 C CA . ARG A 1 173 ? 20.557 11.133 31.578 1.00 35.59 173 ARG A CA 1
ATOM 1413 C C . ARG A 1 173 ? 20.856 11.495 30.129 1.00 34.08 173 ARG A C 1
ATOM 1414 O O . ARG A 1 173 ? 19.885 11.763 29.370 1.00 37.86 173 ARG A O 1
ATOM 1422 N N . VAL A 1 174 ? 22.148 11.520 29.784 1.00 27.99 174 VAL A N 1
ATOM 1423 C CA . VAL A 1 174 ? 22.628 11.855 28.418 1.00 28.49 174 VAL A CA 1
ATOM 1424 C C . VAL A 1 174 ? 23.329 10.615 27.884 1.00 28.94 174 VAL A C 1
ATOM 1425 O O . VAL A 1 174 ? 23.899 9.892 28.686 1.00 29.70 174 VAL A O 1
ATOM 1429 N N . ALA A 1 175 ? 23.226 10.353 26.588 1.00 29.39 175 ALA A N 1
ATOM 1430 C CA . ALA A 1 175 ? 23.984 9.252 25.954 1.00 33.09 175 ALA A CA 1
ATOM 1431 C C . ALA A 1 175 ? 24.233 9.585 24.498 1.00 33.13 175 ALA A C 1
ATOM 1432 O O . ALA A 1 175 ? 23.349 10.203 23.857 1.00 36.78 175 ALA A O 1
ATOM 1434 N N . PHE A 1 176 ? 25.447 9.248 24.058 1.00 35.67 176 PHE A N 1
ATOM 1435 C CA . PHE A 1 176 ? 25.821 9.038 22.640 1.00 35.11 176 PHE A CA 1
ATOM 1436 C C . PHE A 1 176 ? 26.081 7.530 22.418 1.00 36.38 176 PHE A C 1
ATOM 1437 O O . PHE A 1 176 ? 27.015 6.949 22.994 1.00 33.98 176 PHE A O 1
ATOM 1445 N N . ILE A 1 177 ? 25.289 6.895 21.570 1.00 37.27 177 ILE A N 1
ATOM 1446 C CA . ILE A 1 177 ? 25.595 5.516 21.076 1.00 37.78 177 ILE A CA 1
ATOM 1447 C C . ILE A 1 177 ? 25.833 5.577 19.572 1.00 42.49 177 ILE A C 1
ATOM 1448 O O . ILE A 1 177 ? 25.442 6.587 18.921 1.00 36.09 177 ILE A O 1
ATOM 1453 N N . GLU A 1 178 ? 26.444 4.517 19.047 1.00 46.87 178 GLU A N 1
ATOM 1454 C CA . GLU A 1 178 ? 26.823 4.394 17.622 1.00 50.50 178 GLU A CA 1
ATOM 1455 C C . GLU A 1 178 ? 26.765 2.911 17.238 1.00 50.81 178 GLU A C 1
ATOM 1456 O O . GLU A 1 178 ? 27.442 2.080 17.905 1.00 41.38 178 GLU A O 1
ATOM 1462 N N . SER A 1 179 ? 25.918 2.598 16.258 1.00 54.52 179 SER A N 1
ATOM 1463 C CA . SER A 1 179 ? 25.982 1.367 15.431 1.00 62.72 179 SER A CA 1
ATOM 1464 C C . SER A 1 179 ? 27.206 1.493 14.505 1.00 74.76 179 SER A C 1
ATOM 1465 O O . SER A 1 179 ? 28.101 2.313 14.818 1.00 76.57 179 SER A O 1
ATOM 1468 N N . GLU A 1 180 ? 27.252 0.735 13.402 1.00 77.53 180 GLU A N 1
ATOM 1469 C CA . GLU A 1 180 ? 28.130 1.033 12.232 1.00 76.99 180 GLU A CA 1
ATOM 1470 C C . GLU A 1 180 ? 27.346 1.914 11.236 1.00 70.45 180 GLU A C 1
ATOM 1471 O O . GLU A 1 180 ? 27.992 2.598 10.432 1.00 79.35 180 GLU A O 1
ATOM 1477 N N . ASN A 1 181 ? 26.008 1.939 11.339 1.00 64.00 181 ASN A N 1
ATOM 1478 C CA . ASN A 1 181 ? 25.061 2.749 10.517 1.00 63.23 181 ASN A CA 1
ATOM 1479 C C . ASN A 1 181 ? 25.041 4.240 10.925 1.00 64.49 181 ASN A C 1
ATOM 1480 O O . ASN A 1 181 ? 25.025 5.117 10.011 1.00 55.89 181 ASN A O 1
ATOM 1485 N N . SER A 1 182 ? 24.979 4.562 12.228 1.00 57.28 182 SER A N 1
ATOM 1486 C CA . SER A 1 182 ? 24.626 5.931 12.695 1.00 48.62 182 SER A CA 1
ATOM 1487 C C . SER A 1 182 ? 24.986 6.190 14.164 1.00 46.17 182 SER A C 1
ATOM 1488 O O . SER A 1 182 ? 25.257 5.227 14.940 1.00 44.51 182 SER A O 1
ATOM 1491 N N . VAL A 1 183 ? 24.895 7.468 14.540 1.00 43.51 183 VAL A N 1
ATOM 1492 C CA . VAL A 1 183 ? 25.113 7.985 15.927 1.00 37.80 183 VAL A CA 1
ATOM 1493 C C . VAL A 1 183 ? 23.767 8.490 16.434 1.00 38.69 183 VAL A C 1
ATOM 1494 O O . VAL A 1 183 ? 23.078 9.191 15.684 1.00 36.45 183 VAL A O 1
ATOM 1498 N N . THR A 1 184 ? 23.418 8.153 17.674 1.00 40.45 184 THR A N 1
ATOM 1499 C CA . THR A 1 184 ? 22.154 8.597 18.299 1.00 40.20 184 THR A CA 1
ATOM 1500 C C . THR A 1 184 ? 22.485 9.326 19.601 1.00 40.70 184 THR A C 1
ATOM 1501 O O . THR A 1 184 ? 23.249 8.745 20.444 1.00 33.14 184 THR A O 1
ATOM 1505 N N . PHE A 1 185 ? 21.937 10.541 19.724 1.00 37.19 185 PHE A N 1
ATOM 1506 C CA . PHE A 1 185 ? 22.064 11.436 20.894 1.00 35.22 185 PHE A CA 1
ATOM 1507 C C . PHE A 1 185 ? 20.741 11.367 21.643 1.00 39.45 185 PHE A C 1
ATOM 1508 O O . PHE A 1 185 ? 19.683 11.660 21.032 1.00 39.84 185 PHE A O 1
ATOM 1516 N N . ILE A 1 186 ? 20.807 10.990 22.919 1.00 40.58 186 ILE A N 1
ATOM 1517 C CA . ILE A 1 186 ? 19.605 10.792 23.779 1.00 39.40 186 ILE A CA 1
ATOM 1518 C C . ILE A 1 186 ? 19.736 11.618 25.057 1.00 37.27 186 ILE A C 1
ATOM 1519 O O . ILE A 1 186 ? 20.775 11.494 25.759 1.00 34.94 186 ILE A O 1
ATOM 1524 N N . VAL A 1 187 ? 18.679 12.357 25.376 1.00 36.20 187 VAL A N 1
ATOM 1525 C CA . VAL A 1 187 ? 18.504 13.031 26.683 1.00 37.22 187 VAL A CA 1
ATOM 1526 C C . VAL A 1 187 ? 17.166 12.620 27.307 1.00 42.82 187 VAL A C 1
ATOM 1527 O O . VAL A 1 187 ? 16.107 12.907 26.747 1.00 43.65 187 VAL A O 1
ATOM 1531 N N . MET A 1 188 ? 17.251 12.014 28.480 1.00 44.54 188 MET A N 1
ATOM 1532 C CA . MET A 1 188 ? 16.104 11.544 29.281 1.00 47.32 188 MET A CA 1
ATOM 1533 C C . MET A 1 188 ? 15.975 12.517 30.444 1.00 47.00 188 MET A C 1
ATOM 1534 O O . MET A 1 188 ? 17.006 12.836 31.058 1.00 48.60 188 MET A O 1
ATOM 1539 N N . ASN A 1 189 ? 14.789 13.016 30.737 1.00 43.38 189 ASN A N 1
ATOM 1540 C CA . ASN A 1 189 ? 14.630 13.760 32.008 1.00 46.54 189 ASN A CA 1
ATOM 1541 C C . ASN A 1 189 ? 13.316 13.341 32.669 1.00 50.84 189 ASN A C 1
ATOM 1542 O O . ASN A 1 189 ? 12.382 12.954 31.946 1.00 50.71 189 ASN A O 1
ATOM 1547 N N . LYS A 1 190 ? 13.274 13.385 33.999 1.00 52.72 190 LYS A N 1
ATOM 1548 C CA . LYS A 1 190 ? 12.056 13.084 34.780 1.00 52.01 190 LYS A CA 1
ATOM 1549 C C . LYS A 1 190 ? 11.061 14.214 34.510 1.00 52.36 190 LYS A C 1
ATOM 1550 O O . LYS A 1 190 ? 11.450 15.373 34.713 1.00 49.75 190 LYS A O 1
ATOM 1556 N N . CYS A 1 191 ? 9.850 13.878 34.039 1.00 54.52 191 CYS A N 1
ATOM 1557 C CA . CYS A 1 191 ? 8.695 14.809 33.895 1.00 58.04 191 CYS A CA 1
ATOM 1558 C C . CYS A 1 191 ? 8.259 15.275 35.283 1.00 55.68 191 CYS A C 1
ATOM 1559 O O . CYS A 1 191 ? 8.518 14.544 36.235 1.00 57.12 191 CYS A O 1
ATOM 1562 N N . ALA A 1 192 ? 7.620 16.442 35.405 1.00 62.53 192 ALA A N 1
ATOM 1563 C CA . ALA A 1 192 ? 7.137 16.978 36.703 1.00 64.26 192 ALA A CA 1
ATOM 1564 C C . ALA A 1 192 ? 5.811 16.317 37.121 1.00 71.91 192 ALA A C 1
ATOM 1565 O O . ALA A 1 192 ? 5.139 15.671 36.279 1.00 64.82 192 ALA A O 1
ATOM 1567 N N . ASP A 1 193 ? 5.450 16.463 38.400 1.00 76.63 193 ASP A N 1
ATOM 1568 C CA . ASP A 1 193 ? 4.129 16.049 38.941 1.00 77.92 193 ASP A CA 1
ATOM 1569 C C . ASP A 1 193 ? 3.278 17.308 39.053 1.00 72.32 193 ASP A C 1
ATOM 1570 O O . ASP A 1 193 ? 2.245 17.381 38.384 1.00 77.16 193 ASP A O 1
ATOM 1575 N N . ASP A 1 194 ? 3.731 18.272 39.847 1.00 71.43 194 ASP A N 1
ATOM 1576 C CA . ASP A 1 194 ? 3.152 19.635 39.855 1.00 78.90 194 ASP A CA 1
ATOM 1577 C C . ASP A 1 194 ? 3.402 20.208 38.463 1.00 75.15 194 ASP A C 1
ATOM 1578 O O . ASP A 1 194 ? 4.557 20.516 38.140 1.00 81.09 194 ASP A O 1
ATOM 1583 N N . ILE A 1 195 ? 2.352 20.261 37.652 1.00 72.90 195 ILE A N 1
ATOM 1584 C CA . ILE A 1 195 ? 2.329 20.997 36.358 1.00 69.99 195 ILE A CA 1
ATOM 1585 C C . ILE A 1 195 ? 2.239 22.475 36.699 1.00 64.53 195 ILE A C 1
ATOM 1586 O O . ILE A 1 195 ? 1.512 22.837 37.615 1.00 66.22 195 ILE A O 1
ATOM 1591 N N . PRO A 1 196 ? 2.975 23.370 36.007 1.00 63.67 196 PRO A N 1
ATOM 1592 C CA . PRO A 1 196 ? 2.934 24.793 36.330 1.00 66.86 196 PRO A CA 1
ATOM 1593 C C . PRO A 1 196 ? 1.527 25.360 36.103 1.00 75.68 196 PRO A C 1
ATOM 1594 O O . PRO A 1 196 ? 0.757 24.724 35.412 1.00 79.99 196 PRO A O 1
ATOM 1598 N N . ARG A 1 197 ? 1.236 26.525 36.690 1.00 77.50 197 ARG A N 1
ATOM 1599 C CA . ARG A 1 197 ? 0.163 27.436 36.215 1.00 75.91 197 ARG A CA 1
ATOM 1600 C C . ARG A 1 197 ? 0.576 27.942 34.823 1.00 71.82 197 ARG A C 1
ATOM 1601 O O . ARG A 1 197 ? 1.782 28.048 34.584 1.00 68.99 197 ARG A O 1
ATOM 1609 N N . ILE A 1 198 ? -0.388 28.217 33.938 1.00 73.17 198 ILE A N 1
ATOM 1610 C CA . ILE A 1 198 ? -0.152 28.684 32.536 1.00 74.55 198 ILE A CA 1
ATOM 1611 C C . ILE A 1 198 ? 0.613 30.012 32.570 1.00 74.27 198 ILE A C 1
ATOM 1612 O O . 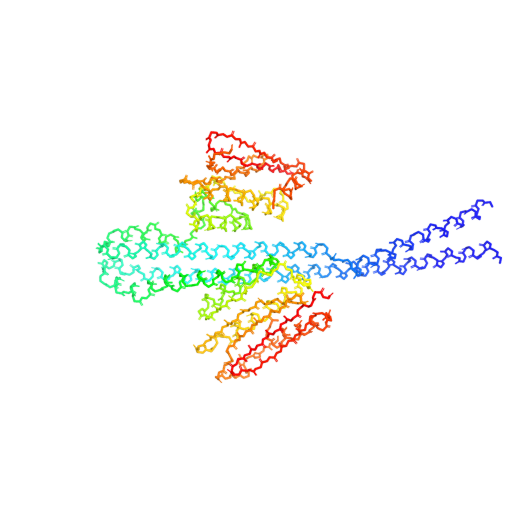ILE A 1 198 ? 1.510 30.207 31.724 1.00 71.37 198 ILE A O 1
ATOM 1617 N N . HIS A 1 199 ? 0.251 30.903 33.492 1.00 77.16 199 HIS A N 1
ATOM 1618 C CA . HIS A 1 199 ? 0.796 32.284 33.566 1.00 84.32 199 HIS A CA 1
ATOM 1619 C C . HIS A 1 199 ? 2.247 32.232 34.075 1.00 85.41 199 HIS A C 1
ATOM 1620 O O . HIS A 1 199 ? 3.024 33.134 33.717 1.00 90.81 199 HIS A O 1
ATOM 1627 N N . GLU A 1 200 ? 2.623 31.183 34.815 1.00 85.40 200 GLU A N 1
ATOM 1628 C CA . GLU A 1 200 ? 4.018 30.943 35.283 1.00 85.92 200 GLU A CA 1
ATOM 1629 C C . GLU A 1 200 ? 4.892 30.349 34.164 1.00 89.12 200 GLU A C 1
ATOM 1630 O O . GLU A 1 200 ? 6.061 30.030 34.465 1.00 95.83 200 GLU A O 1
ATOM 1636 N N . LEU A 1 201 ? 4.368 30.182 32.942 1.00 88.14 201 LEU A N 1
ATOM 1637 C CA . LEU A 1 201 ? 5.064 29.465 31.837 1.00 83.42 201 LEU A CA 1
ATOM 1638 C C . LEU A 1 201 ? 5.126 30.322 30.563 1.00 83.91 201 LEU A C 1
ATOM 1639 O O . LEU A 1 201 ? 6.079 30.114 29.793 1.00 91.49 201 LEU A O 1
ATOM 1644 N N . PHE A 1 202 ? 4.177 31.238 30.326 1.00 82.98 202 PHE A N 1
ATOM 1645 C CA . PHE A 1 202 ? 4.046 31.969 29.033 1.00 87.27 202 PHE A CA 1
ATOM 1646 C C . PHE A 1 202 ? 4.653 33.377 29.156 1.00 94.48 202 PHE A C 1
ATOM 1647 O O . PHE A 1 202 ? 4.660 33.939 30.276 1.00 95.05 202 PHE A O 1
ATOM 1655 N N . GLN A 1 203 ? 5.166 33.897 28.024 1.00 102.17 203 GLN A N 1
ATOM 1656 C CA . GLN A 1 203 ? 5.927 35.177 27.881 1.00 102.62 203 GLN A CA 1
ATOM 1657 C C . GLN A 1 203 ? 5.534 35.886 26.580 1.00 101.78 203 GLN A C 1
ATOM 1658 O O . GLN A 1 203 ? 4.748 35.317 25.801 1.00 102.15 203 GLN A O 1
ATOM 1664 N N . GLU A 1 204 ? 6.112 37.066 26.343 1.00 105.15 204 GLU A N 1
ATOM 1665 C CA . GLU A 1 204 ? 5.789 37.961 25.200 1.00 106.27 204 GLU A CA 1
ATOM 1666 C C . GLU A 1 204 ? 6.720 37.645 24.020 1.00 105.77 204 GLU A C 1
ATOM 1667 O O . GLU A 1 204 ? 7.783 38.294 23.932 1.00 95.81 204 GLU A O 1
ATOM 1673 N N . GLU A 1 211 ? 14.874 28.595 21.893 1.00 92.79 211 GLU A N 1
ATOM 1674 C CA . GLU A 1 211 ? 15.271 28.115 23.248 1.00 97.99 211 GLU A CA 1
ATOM 1675 C C . GLU A 1 211 ? 14.018 27.677 24.025 1.00 100.91 211 GLU A C 1
ATOM 1676 O O . GLU A 1 211 ? 13.836 26.444 24.174 1.00 97.84 211 GLU A O 1
ATOM 1682 N N . GLY A 1 212 ? 13.172 28.644 24.427 1.00 98.21 212 GLY A N 1
ATOM 1683 C CA . GLY A 1 212 ? 12.114 28.549 25.459 1.00 98.42 212 GLY A CA 1
ATOM 1684 C C . GLY A 1 212 ? 11.213 27.326 25.333 1.00 101.81 212 GLY A C 1
ATOM 1685 O O . GLY A 1 212 ? 9.985 27.507 25.341 1.00 104.58 212 GLY A O 1
ATOM 1686 N N . ARG A 1 213 ? 11.805 26.127 25.282 1.00 104.79 213 ARG A N 1
ATOM 1687 C CA . ARG A 1 213 ? 11.140 24.793 25.231 1.00 108.00 213 ARG A CA 1
ATOM 1688 C C . ARG A 1 213 ? 10.375 24.613 23.908 1.00 111.94 213 ARG A C 1
ATOM 1689 O O . ARG A 1 213 ? 10.989 24.067 22.966 1.00 103.31 213 ARG A O 1
ATOM 1697 N N . GLY A 1 214 ? 9.100 25.026 23.845 1.00 114.98 214 GLY A N 1
ATOM 1698 C CA . GLY A 1 214 ? 8.161 24.745 22.737 1.00 110.96 214 GLY A CA 1
ATOM 1699 C C . GLY A 1 214 ? 8.573 25.428 21.442 1.00 110.93 214 GLY A C 1
ATOM 1700 O O . GLY A 1 214 ? 8.406 24.805 20.372 1.00 104.69 214 GLY A O 1
ATOM 1701 N N . LEU A 1 215 ? 9.072 26.669 21.538 1.00 114.24 215 LEU A N 1
ATOM 1702 C CA . LEU A 1 215 ? 9.711 27.426 20.425 1.00 103.60 215 LEU A CA 1
ATOM 1703 C C . LEU A 1 215 ? 10.939 26.642 19.942 1.00 99.88 215 LEU A C 1
ATOM 1704 O O . LEU A 1 215 ? 10.959 26.269 18.755 1.00 107.05 215 LEU A O 1
ATOM 1706 N N . GLY A 1 216 ? 11.894 26.378 20.847 1.00 96.19 216 GLY A N 1
ATOM 1707 C CA . GLY A 1 216 ? 13.152 25.636 20.604 1.00 81.70 216 GLY A CA 1
ATOM 1708 C C . GLY A 1 216 ? 12.924 24.290 19.929 1.00 78.07 216 GLY A C 1
ATOM 1709 O O . GLY A 1 216 ? 13.752 23.931 19.067 1.00 63.50 216 GLY A O 1
ATOM 1710 N N . LEU A 1 217 ? 11.850 23.575 20.310 1.00 85.61 217 LEU A N 1
ATOM 1711 C CA . LEU A 1 217 ? 11.426 22.254 19.750 1.00 83.89 217 LEU A CA 1
ATOM 1712 C C . LEU A 1 217 ? 11.043 22.382 18.265 1.00 81.88 217 LEU A C 1
ATOM 1713 O O . LEU A 1 217 ? 11.261 21.400 17.526 1.00 77.24 217 LEU A O 1
ATOM 1718 N N . SER A 1 218 ? 10.457 23.506 17.831 1.00 83.88 218 SER A N 1
ATOM 1719 C CA . SER A 1 218 ? 10.061 23.710 16.408 1.00 86.21 218 SER A CA 1
ATOM 1720 C C . SER A 1 218 ? 11.315 24.030 15.583 1.00 80.69 218 SER A C 1
ATOM 1721 O O . SER A 1 218 ? 11.524 23.362 14.548 1.00 84.85 218 SER A O 1
ATOM 1724 N N . THR A 1 219 ? 12.157 24.955 16.049 1.00 70.60 219 THR A N 1
ATOM 1725 C CA . THR A 1 219 ? 13.478 25.224 15.423 1.00 68.67 219 THR A CA 1
ATOM 1726 C C . THR A 1 219 ? 14.364 23.971 15.512 1.00 67.70 219 THR A C 1
ATOM 1727 O O . THR A 1 219 ? 15.278 23.852 14.695 1.00 67.53 219 THR A O 1
ATOM 1731 N N . LEU A 1 220 ? 14.102 23.060 16.449 1.00 62.63 220 LEU A N 1
ATOM 1732 C CA . LEU A 1 220 ? 14.753 21.728 16.475 1.00 61.02 220 LEU A CA 1
ATOM 1733 C C . LEU A 1 220 ? 14.156 20.862 15.358 1.00 65.78 220 LEU A C 1
ATOM 1734 O O . LEU A 1 220 ? 14.931 20.214 14.639 1.00 66.79 220 LEU A O 1
ATOM 1739 N N . LYS A 1 221 ? 12.828 20.855 15.212 1.00 71.43 221 LYS A N 1
ATOM 1740 C CA . LYS A 1 221 ? 12.104 20.132 14.127 1.00 69.28 221 LYS A CA 1
ATOM 1741 C C . LYS A 1 221 ? 12.563 20.682 12.775 1.00 61.75 221 LYS A C 1
ATOM 1742 O O . LYS A 1 221 ? 12.765 19.884 11.853 1.00 61.61 221 LYS A O 1
ATOM 1748 N N . GLU A 1 222 ? 12.701 22.006 12.687 1.00 60.34 222 GLU A N 1
ATOM 1749 C CA . GLU A 1 222 ? 13.278 22.754 11.532 1.00 67.07 222 GLU A CA 1
ATOM 1750 C C . GLU A 1 222 ? 14.526 22.006 11.046 1.00 66.47 222 GLU A C 1
ATOM 1751 O O . GLU A 1 222 ? 14.514 21.494 9.908 1.00 66.22 222 GLU A O 1
ATOM 1757 N N . ILE A 1 223 ? 15.525 21.873 11.925 1.00 57.23 223 ILE A N 1
ATOM 1758 C CA . ILE A 1 223 ? 16.866 21.305 11.607 1.00 54.92 223 ILE A CA 1
ATOM 1759 C C . ILE A 1 223 ? 16.695 19.848 11.180 1.00 57.59 223 ILE A C 1
ATOM 1760 O O . ILE A 1 223 ? 17.345 19.439 10.203 1.00 56.34 223 ILE A O 1
ATOM 1765 N N . ALA A 1 224 ? 15.848 19.098 11.886 1.00 61.03 224 ALA A N 1
ATOM 1766 C CA . ALA A 1 224 ? 15.584 17.667 11.611 1.00 61.36 224 ALA A CA 1
ATOM 1767 C C . ALA A 1 224 ? 14.953 17.521 10.220 1.00 67.02 224 ALA A C 1
ATOM 1768 O O . ALA A 1 224 ? 15.378 16.628 9.428 1.00 63.50 224 ALA A O 1
ATOM 1770 N N . ASP A 1 225 ? 13.968 18.368 9.927 1.00 64.97 225 ASP A N 1
ATOM 1771 C CA . ASP A 1 225 ? 13.208 18.298 8.653 1.00 68.94 225 ASP A CA 1
ATOM 1772 C C . ASP A 1 225 ? 14.178 18.590 7.505 1.00 66.71 225 ASP A C 1
ATOM 1773 O O . ASP A 1 225 ? 14.195 17.788 6.552 1.00 67.98 225 ASP A O 1
ATOM 1778 N N . ASN A 1 226 ? 15.045 19.592 7.669 1.00 66.74 226 ASN A N 1
ATOM 1779 C CA . ASN A 1 226 ? 15.967 20.100 6.615 1.00 71.81 226 ASN A CA 1
ATOM 1780 C C . ASN A 1 226 ? 17.264 19.283 6.597 1.00 71.89 226 ASN A C 1
ATOM 1781 O O . ASN A 1 226 ? 18.254 19.798 6.031 1.00 73.15 226 ASN A O 1
ATOM 1786 N N . ALA A 1 227 ? 17.256 18.075 7.179 1.00 62.78 227 ALA A N 1
ATOM 1787 C CA . ALA A 1 227 ? 18.240 17.002 6.910 1.00 67.29 227 ALA A CA 1
ATOM 1788 C C . ALA A 1 227 ? 17.543 15.632 6.926 1.00 69.89 227 ALA A C 1
ATOM 1789 O O . ALA A 1 227 ? 16.878 15.283 7.923 1.00 66.58 227 ALA A O 1
ATOM 1791 N N . ASP A 1 228 ? 17.681 14.883 5.833 1.00 68.26 228 ASP A N 1
ATOM 1792 C CA . ASP A 1 228 ? 16.954 13.605 5.613 1.00 74.93 228 ASP A CA 1
ATOM 1793 C C . ASP A 1 228 ? 17.624 12.506 6.436 1.00 68.05 228 ASP A C 1
ATOM 1794 O O . ASP A 1 228 ? 16.951 11.493 6.702 1.00 60.70 228 ASP A O 1
ATOM 1799 N N . ASN A 1 229 ? 18.896 12.708 6.800 1.00 63.78 229 ASN A N 1
ATOM 1800 C CA . ASN A 1 229 ? 19.745 11.707 7.500 1.00 58.76 229 ASN A CA 1
ATOM 1801 C C . ASN A 1 229 ? 19.664 11.915 9.020 1.00 58.47 229 ASN A C 1
ATOM 1802 O O . ASN A 1 229 ? 20.242 11.074 9.762 1.00 61.07 229 ASN A O 1
ATOM 1807 N N . VAL A 1 230 ? 18.979 12.970 9.474 1.00 51.83 230 VAL A N 1
ATOM 1808 C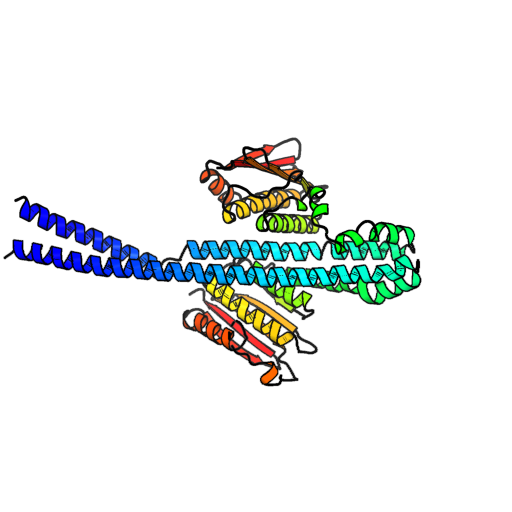 CA . VAL A 1 230 ? 18.765 13.239 10.923 1.00 52.67 230 VAL A CA 1
ATOM 1809 C C . VAL A 1 230 ? 17.314 12.909 11.267 1.00 50.94 230 VAL A C 1
ATOM 1810 O O . VAL A 1 230 ? 16.420 13.544 10.712 1.00 49.27 230 VAL A O 1
ATOM 1814 N N . LEU A 1 231 ? 17.124 11.949 12.173 1.00 51.51 231 LEU A N 1
ATOM 1815 C CA . LEU A 1 231 ? 15.812 11.430 12.638 1.00 52.33 231 LEU A CA 1
ATOM 1816 C C . LEU A 1 231 ? 15.608 11.868 14.094 1.00 50.50 231 LEU A C 1
ATOM 1817 O O . LEU A 1 231 ? 16.440 11.515 14.960 1.00 47.80 231 LEU A O 1
ATOM 1822 N N . LEU A 1 232 ? 14.565 12.656 14.325 1.00 49.11 232 LEU A N 1
ATOM 1823 C CA . LEU A 1 232 ? 14.152 13.175 15.645 1.00 54.68 232 LEU A CA 1
ATOM 1824 C C . LEU A 1 232 ? 13.126 12.208 16.233 1.00 61.53 232 LEU A C 1
ATOM 1825 O O . LEU A 1 232 ? 12.317 11.681 15.457 1.00 69.44 232 LEU A O 1
ATOM 1830 N N . ASP A 1 233 ? 13.181 11.954 17.538 1.00 64.16 233 ASP A N 1
ATOM 1831 C CA . ASP A 1 233 ? 12.115 11.226 18.269 1.00 64.56 233 ASP A CA 1
ATOM 1832 C C . ASP A 1 233 ? 11.858 11.888 19.620 1.00 60.03 233 ASP A C 1
ATOM 1833 O O . ASP A 1 233 ? 12.795 12.382 20.251 1.00 69.29 233 ASP A O 1
ATOM 1838 N N . THR A 1 234 ? 10.596 11.903 20.019 1.00 58.40 234 THR A N 1
ATOM 1839 C CA . THR A 1 234 ? 10.108 12.472 21.292 1.00 59.03 234 THR A CA 1
ATOM 1840 C C . THR A 1 234 ? 9.207 11.440 21.951 1.00 61.11 234 THR A C 1
ATOM 1841 O O . THR A 1 234 ? 8.185 11.097 21.340 1.00 69.24 234 THR A O 1
ATOM 1845 N N . ILE A 1 235 ? 9.596 10.960 23.130 1.00 58.87 235 ILE A N 1
ATOM 1846 C CA . ILE A 1 235 ? 8.953 9.800 23.805 1.00 63.73 235 ILE A CA 1
ATOM 1847 C C . ILE A 1 235 ? 8.641 10.187 25.246 1.00 62.71 235 ILE A C 1
ATOM 1848 O O . ILE A 1 235 ? 9.468 10.885 25.865 1.00 63.75 235 ILE A O 1
ATOM 1853 N N . ILE A 1 236 ? 7.487 9.745 25.746 1.00 67.05 236 ILE A N 1
ATOM 1854 C CA . ILE A 1 236 ? 7.196 9.685 27.205 1.00 63.03 236 ILE A CA 1
ATOM 1855 C C . ILE A 1 236 ? 6.946 8.227 27.571 1.00 66.43 236 ILE A C 1
ATOM 1856 O O . ILE A 1 236 ? 6.094 7.581 26.947 1.00 69.72 236 ILE A O 1
ATOM 1861 N N . GLU A 1 237 ? 7.724 7.759 28.537 1.00 69.22 237 GLU A N 1
ATOM 1862 C CA . GLU A 1 237 ? 7.923 6.340 28.894 1.00 74.94 237 GLU A CA 1
ATOM 1863 C C . GLU A 1 237 ? 8.253 6.324 30.388 1.00 80.93 237 GLU A C 1
ATOM 1864 O O . GLU A 1 237 ? 9.302 6.891 30.761 1.00 84.32 237 GLU A O 1
ATOM 1870 N N . ASN A 1 238 ? 7.343 5.786 31.205 1.00 82.77 238 ASN A N 1
ATOM 1871 C CA . ASN A 1 238 ? 7.562 5.531 32.652 1.00 77.56 238 ASN A CA 1
ATOM 1872 C C . ASN A 1 238 ? 7.882 6.863 33.356 1.00 68.39 238 ASN A C 1
ATOM 1873 O O . ASN A 1 238 ? 8.763 6.879 34.222 1.00 63.27 238 ASN A O 1
ATOM 1878 N N . GLY A 1 239 ? 7.202 7.950 32.986 1.00 63.15 239 GLY A N 1
ATOM 1879 C CA . GLY A 1 239 ? 7.318 9.249 33.678 1.00 59.51 239 GLY A CA 1
ATOM 1880 C C . GLY A 1 239 ? 8.565 10.019 33.270 1.00 57.47 239 GLY A C 1
ATOM 1881 O O . GLY A 1 239 ? 8.995 10.884 34.044 1.00 55.46 239 GLY A O 1
ATOM 1882 N N . PHE A 1 240 ? 9.116 9.742 32.086 1.00 56.50 240 PHE A N 1
ATOM 1883 C CA . PHE A 1 240 ? 10.312 10.437 31.544 1.00 57.66 240 PHE A CA 1
ATOM 1884 C C . PHE A 1 240 ? 10.027 11.034 30.168 1.00 54.33 240 PHE A C 1
ATOM 1885 O O . PHE A 1 240 ? 9.347 10.413 29.351 1.00 61.10 240 PHE A O 1
ATOM 1893 N N . PHE A 1 241 ? 10.577 12.217 29.932 1.00 52.40 241 PHE A N 1
ATOM 1894 C CA . PHE A 1 241 ? 10.668 12.847 28.599 1.00 51.87 241 PHE A CA 1
ATOM 1895 C C . PHE A 1 241 ? 12.000 12.446 27.956 1.00 46.31 241 PHE A C 1
ATOM 1896 O O . PHE A 1 241 ? 13.072 12.714 28.521 1.00 48.06 241 PHE A O 1
ATOM 1904 N N . ILE A 1 242 ? 11.921 11.811 26.792 1.00 46.81 242 ILE A N 1
ATOM 1905 C CA . ILE A 1 242 ? 13.094 11.319 26.024 1.00 45.33 242 ILE A CA 1
ATOM 1906 C C . ILE A 1 242 ? 13.137 12.018 24.663 1.00 48.57 242 ILE A C 1
ATOM 1907 O O . ILE A 1 242 ? 12.168 11.913 23.906 1.00 44.22 242 ILE A O 1
ATOM 1912 N N . GLN A 1 243 ? 14.236 12.727 24.402 1.00 49.83 243 GLN A N 1
ATOM 1913 C CA . GLN A 1 243 ? 14.581 13.318 23.094 1.00 49.06 243 GLN A CA 1
ATOM 1914 C C . GLN A 1 243 ? 15.739 12.503 22.521 1.00 49.42 243 GLN A C 1
ATOM 1915 O O . GLN A 1 243 ? 16.791 12.356 23.189 1.00 49.79 243 GLN A O 1
ATOM 1921 N N . LYS A 1 244 ? 15.507 11.938 21.345 1.00 48.42 244 LYS A N 1
ATOM 1922 C CA . LYS A 1 244 ? 16.461 11.108 20.588 1.00 51.17 244 LYS A CA 1
ATOM 1923 C C . LYS A 1 244 ? 16.721 11.846 19.276 1.00 52.54 244 LYS A C 1
ATOM 1924 O O . LYS A 1 244 ? 15.765 12.375 18.681 1.00 52.51 244 LYS A O 1
ATOM 1930 N N . VAL A 1 245 ? 17.975 11.958 18.872 1.00 47.90 245 VAL A N 1
ATOM 1931 C CA . VAL A 1 245 ? 18.295 12.430 17.502 1.00 46.79 245 VAL A CA 1
ATOM 1932 C C . VAL A 1 245 ? 19.314 11.443 16.947 1.00 46.78 245 VAL A C 1
ATOM 1933 O O . VAL A 1 245 ? 20.335 11.214 17.596 1.00 47.38 245 VAL A O 1
ATOM 1937 N N . GLU A 1 246 ? 18.937 10.791 15.852 1.00 48.77 246 GLU A N 1
ATOM 1938 C CA . GLU A 1 246 ? 19.776 9.827 15.116 1.00 49.27 246 GLU A CA 1
ATOM 1939 C C . GLU A 1 246 ? 20.321 10.557 13.885 1.00 49.93 246 GLU A C 1
ATOM 1940 O O . GLU A 1 246 ? 19.520 11.237 13.211 1.00 42.36 246 GLU A O 1
ATOM 1946 N N . ILE A 1 247 ? 21.630 10.441 13.644 1.00 46.53 247 ILE A N 1
ATOM 1947 C CA . ILE A 1 247 ? 22.325 11.043 12.476 1.00 49.41 247 ILE A CA 1
ATOM 1948 C C . ILE A 1 247 ? 23.001 9.913 11.711 1.00 52.22 247 ILE A C 1
ATOM 1949 O O . ILE A 1 247 ? 24.019 9.380 12.210 1.00 54.74 247 ILE A O 1
ATOM 1954 N N . ILE A 1 248 ? 22.476 9.601 10.524 1.00 57.88 248 ILE A N 1
ATOM 1955 C CA . ILE A 1 248 ? 22.962 8.467 9.691 1.00 57.79 248 ILE A CA 1
ATOM 1956 C C . ILE A 1 248 ? 24.196 8.932 8.919 1.00 51.58 248 ILE A C 1
ATOM 1957 O O . ILE A 1 248 ? 24.193 10.084 8.449 1.00 49.81 248 ILE A O 1
ATOM 1962 N N . ASN A 1 249 ? 25.194 8.049 8.826 1.00 57.07 249 ASN A N 1
ATOM 1963 C CA . ASN A 1 249 ? 26.472 8.233 8.083 1.00 68.18 249 ASN A CA 1
ATOM 1964 C C . ASN A 1 249 ? 26.211 8.269 6.563 1.00 70.22 249 ASN A C 1
ATOM 1965 O O . ASN A 1 249 ? 27.152 8.607 5.810 1.00 71.76 249 ASN A O 1
ATOM 1970 N N . ASN A 1 250 ? 24.989 7.931 6.129 1.00 77.41 250 ASN A N 1
ATOM 1971 C CA . ASN A 1 250 ? 24.384 8.356 4.831 1.00 89.11 250 ASN A CA 1
ATOM 1972 C C . ASN A 1 250 ? 24.505 9.881 4.686 1.00 89.62 250 ASN A C 1
ATOM 1973 O O . ASN A 1 250 ? 25.099 10.410 3.746 1.00 87.00 250 ASN A O 1
ATOM 1978 N N . GLY B 1 1 ? 36.735 40.321 -40.721 1.00 61.56 1 GLY B N 1
ATOM 1979 C CA . GLY B 1 1 ? 37.873 41.209 -40.303 1.00 58.99 1 GLY B CA 1
ATOM 1980 C C . GLY B 1 1 ? 37.824 41.495 -38.819 1.00 59.14 1 GLY B C 1
ATOM 1981 O O . GLY B 1 1 ? 37.324 40.644 -38.088 1.00 56.81 1 GLY B O 1
ATOM 1982 N N . SER B 1 2 ? 38.292 42.666 -38.387 1.00 58.97 2 SER B N 1
ATOM 1983 C CA . SER B 1 2 ? 38.439 42.991 -36.949 1.00 63.77 2 SER B CA 1
ATOM 1984 C C . SER B 1 2 ? 37.066 43.064 -36.263 1.00 55.52 2 SER B C 1
ATOM 1985 O O . SER B 1 2 ? 37.031 42.741 -35.073 1.00 50.89 2 SER B O 1
ATOM 1988 N N . HIS B 1 3 ? 35.978 43.430 -36.951 1.00 45.75 3 HIS B N 1
ATOM 1989 C CA . HIS B 1 3 ? 34.631 43.392 -36.322 1.00 45.95 3 HIS B CA 1
ATOM 1990 C C . HIS B 1 3 ? 34.260 41.940 -36.000 1.00 50.48 3 HIS B C 1
ATOM 1991 O O . HIS B 1 3 ? 34.097 41.625 -34.807 1.00 53.93 3 HIS B O 1
ATOM 1998 N N . MET B 1 4 ? 34.088 41.097 -37.021 1.00 52.66 4 MET B N 1
ATOM 1999 C CA . MET B 1 4 ? 33.804 39.650 -36.827 1.00 47.89 4 MET B CA 1
ATOM 2000 C C . MET B 1 4 ? 34.783 39.105 -35.795 1.00 49.31 4 MET B C 1
ATOM 2001 O O . MET B 1 4 ? 34.339 38.621 -34.737 1.00 53.77 4 MET B O 1
ATOM 2006 N N . LYS B 1 5 ? 36.078 39.248 -36.033 1.00 46.47 5 LYS B N 1
ATOM 2007 C CA . LYS B 1 5 ? 37.039 38.780 -35.019 1.00 48.97 5 LYS B CA 1
ATOM 2008 C C . LYS B 1 5 ? 36.450 39.124 -33.652 1.00 53.02 5 LYS B C 1
ATOM 2009 O O . LYS B 1 5 ? 36.057 38.171 -32.942 1.00 54.98 5 LYS B O 1
ATOM 2015 N N . GLN B 1 6 ? 36.363 40.426 -33.330 1.00 52.53 6 GLN B N 1
ATOM 2016 C CA . GLN B 1 6 ? 36.122 40.943 -31.952 1.00 48.58 6 GLN B CA 1
ATOM 2017 C C . GLN B 1 6 ? 34.747 40.468 -31.449 1.00 39.36 6 GLN B C 1
ATOM 2018 O O . GLN B 1 6 ? 34.639 40.245 -30.259 1.00 42.03 6 GLN B O 1
ATOM 2024 N N . LEU B 1 7 ? 33.729 40.358 -32.303 1.00 34.68 7 LEU B N 1
ATOM 2025 C CA . LEU B 1 7 ? 32.399 39.825 -31.924 1.00 36.19 7 LEU B CA 1
ATOM 2026 C C . LEU B 1 7 ? 32.548 38.379 -31.446 1.00 45.93 7 LEU B C 1
ATOM 2027 O O . LEU B 1 7 ? 32.134 38.069 -30.285 1.00 43.34 7 LEU B O 1
ATOM 2032 N N . GLU B 1 8 ? 33.145 37.540 -32.289 1.00 47.24 8 GLU B N 1
ATOM 2033 C CA . GLU B 1 8 ? 33.410 36.110 -31.982 1.00 50.75 8 GLU B CA 1
ATOM 2034 C C . GLU B 1 8 ? 34.171 35.991 -30.661 1.00 47.91 8 GLU B C 1
ATOM 2035 O O . GLU B 1 8 ? 33.696 35.221 -29.779 1.00 45.40 8 GLU B O 1
ATOM 2041 N N . ASP B 1 9 ? 35.285 36.712 -30.509 1.00 46.63 9 ASP B N 1
ATOM 2042 C CA . ASP B 1 9 ? 36.044 36.711 -29.229 1.00 48.52 9 ASP B CA 1
ATOM 2043 C C . ASP B 1 9 ? 35.119 37.180 -28.096 1.00 51.27 9 ASP B C 1
ATOM 2044 O O . ASP B 1 9 ? 35.276 36.719 -26.946 1.00 43.16 9 ASP B O 1
ATOM 2049 N N . LYS B 1 10 ? 34.218 38.126 -28.366 1.00 48.59 10 LYS B N 1
ATOM 2050 C CA . LYS B 1 10 ? 33.359 38.622 -27.266 1.00 54.41 10 LYS B CA 1
ATOM 2051 C C . LYS B 1 10 ? 32.503 37.439 -26.806 1.00 48.18 10 LYS B C 1
ATOM 2052 O O . LYS B 1 10 ? 32.416 37.280 -25.589 1.00 46.88 10 LYS B O 1
ATOM 2058 N N . VAL B 1 11 ? 31.918 36.654 -27.729 1.00 45.92 11 VAL B N 1
ATOM 2059 C CA . VAL B 1 11 ? 30.966 35.557 -27.367 1.00 45.47 11 VAL B CA 1
ATOM 2060 C C . VAL B 1 11 ? 31.760 34.520 -26.570 1.00 44.83 11 VAL B C 1
ATOM 2061 O O . VAL B 1 11 ? 31.302 34.135 -25.461 1.00 42.86 11 VAL B O 1
ATOM 2065 N N . GLU B 1 12 ? 32.962 34.192 -27.031 1.00 43.75 12 GLU B N 1
ATOM 2066 C CA . GLU B 1 12 ? 33.891 33.319 -26.273 1.00 51.75 12 GLU B CA 1
ATOM 2067 C C . GLU B 1 12 ? 34.088 33.854 -24.839 1.00 45.82 12 GLU B C 1
ATOM 2068 O O . GLU B 1 12 ? 33.840 33.094 -23.880 1.00 48.67 12 GLU B O 1
ATOM 2074 N N . GLU B 1 13 ? 34.527 35.098 -24.681 1.00 41.56 13 GLU B N 1
ATOM 2075 C CA . GLU B 1 13 ? 34.899 35.706 -23.361 1.00 42.08 13 GLU B CA 1
ATOM 2076 C C . GLU B 1 13 ? 33.678 35.667 -22.416 1.00 36.42 13 GLU B C 1
ATOM 2077 O O . GLU B 1 13 ? 33.773 35.117 -21.302 1.00 34.73 13 GLU B O 1
ATOM 2083 N N . LEU B 1 14 ? 32.520 36.103 -22.899 1.00 33.31 14 LEU B N 1
ATOM 2084 C CA . LEU B 1 14 ? 31.252 36.099 -22.127 1.00 32.15 14 LEU B CA 1
ATOM 2085 C C . LEU B 1 14 ? 30.886 34.662 -21.722 1.00 33.84 14 LEU B C 1
ATOM 2086 O O . LEU B 1 14 ? 30.404 34.502 -20.585 1.00 30.21 14 LEU B O 1
ATOM 2091 N N . LEU B 1 15 ? 31.148 33.648 -22.560 1.00 35.79 15 LEU B N 1
ATOM 2092 C CA . LEU B 1 15 ? 30.892 32.222 -22.194 1.00 36.21 15 LEU B CA 1
ATOM 2093 C C . LEU B 1 15 ? 31.779 31.848 -21.005 1.00 36.31 15 LEU B C 1
ATOM 2094 O O . LEU B 1 15 ? 31.207 31.316 -20.020 1.00 40.05 15 LEU B O 1
ATOM 2099 N N . SER B 1 16 ? 33.090 32.132 -21.050 1.00 37.17 16 SER B N 1
ATOM 2100 C CA . SER B 1 16 ? 34.009 31.883 -19.898 1.00 34.83 16 SER B CA 1
ATOM 2101 C C . SER B 1 16 ? 33.438 32.525 -18.646 1.00 41.96 16 SER B C 1
ATOM 2102 O O . SER B 1 16 ? 33.343 31.845 -17.605 1.00 48.36 16 SER B O 1
ATOM 2105 N N . LYS B 1 17 ? 33.123 33.816 -18.747 1.00 42.20 17 LYS B N 1
ATOM 2106 C CA . LYS B 1 17 ? 32.632 34.651 -17.626 1.00 41.00 17 LYS B CA 1
ATOM 2107 C C . LYS B 1 17 ? 31.371 33.988 -17.067 1.00 32.79 17 LYS B C 1
ATOM 2108 O O . LYS B 1 17 ? 31.270 33.928 -15.861 1.00 31.36 17 LYS B O 1
ATOM 2114 N N . ASN B 1 18 ? 30.435 33.586 -17.935 1.00 34.38 18 ASN B N 1
ATOM 2115 C CA . ASN B 1 18 ? 29.174 32.891 -17.568 1.00 37.83 18 ASN B CA 1
ATOM 2116 C C . ASN B 1 18 ? 29.554 31.585 -16.868 1.00 44.98 18 ASN B C 1
ATOM 2117 O O . ASN B 1 18 ? 29.074 31.338 -15.744 1.00 39.18 18 ASN B O 1
ATOM 2122 N N . TYR B 1 19 ? 30.439 30.807 -17.486 1.00 46.58 19 TYR B N 1
ATOM 2123 C CA . TYR B 1 19 ? 31.069 29.620 -16.847 1.00 48.41 19 TYR B CA 1
ATOM 2124 C C . TYR B 1 19 ? 31.518 29.950 -15.412 1.00 43.54 19 TYR B C 1
ATOM 2125 O O . TYR B 1 19 ? 31.078 29.224 -14.477 1.00 38.64 19 TYR B O 1
ATOM 2134 N N . HIS B 1 20 ? 32.342 30.984 -15.204 1.00 41.02 20 HIS B N 1
ATOM 2135 C CA . HIS B 1 20 ? 32.950 31.247 -13.868 1.00 38.50 20 HIS B CA 1
ATOM 2136 C C . HIS B 1 20 ? 31.939 31.824 -12.865 1.00 39.52 20 HIS B C 1
ATOM 2137 O O . HIS B 1 20 ? 32.129 31.598 -11.640 1.00 40.18 20 HIS B O 1
ATOM 2144 N N . LEU B 1 21 ? 30.927 32.566 -13.310 1.00 34.50 21 LEU B N 1
ATOM 2145 C CA . LEU B 1 21 ? 29.865 33.049 -12.381 1.00 32.53 21 LEU B CA 1
ATOM 2146 C C . LEU B 1 21 ? 29.037 31.828 -11.958 1.00 30.09 21 LEU B C 1
ATOM 2147 O O . LEU B 1 21 ? 28.709 31.688 -10.791 1.00 32.36 21 LEU B O 1
ATOM 2152 N N . GLU B 1 22 ? 28.747 30.948 -12.899 1.00 33.15 22 GLU B N 1
ATOM 2153 C CA . GLU B 1 22 ? 28.015 29.685 -12.616 1.00 38.00 22 GLU B CA 1
ATOM 2154 C C . GLU B 1 22 ? 28.723 28.890 -11.511 1.00 33.32 22 GLU B C 1
ATOM 2155 O O . GLU B 1 22 ? 28.081 28.494 -10.561 1.00 35.28 22 GLU B O 1
ATOM 2161 N N . ASN B 1 23 ? 30.037 28.752 -11.601 1.00 37.77 23 ASN B N 1
ATOM 2162 C CA . ASN B 1 23 ? 30.898 28.159 -10.547 1.00 34.54 23 ASN B CA 1
ATOM 2163 C C . ASN B 1 23 ? 30.766 28.923 -9.232 1.00 37.98 23 ASN B C 1
ATOM 2164 O O . ASN B 1 23 ? 30.670 28.259 -8.171 1.00 35.02 23 ASN B O 1
ATOM 2169 N N . GLU B 1 24 ? 30.786 30.259 -9.256 1.00 35.93 24 GLU B N 1
ATOM 2170 C CA . GLU B 1 24 ? 30.721 31.062 -8.015 1.00 32.06 24 GLU B CA 1
ATOM 2171 C C . GLU B 1 24 ? 29.336 30.846 -7.403 1.00 30.87 24 GLU B C 1
ATOM 2172 O O . GLU B 1 24 ? 29.258 30.650 -6.156 1.00 31.67 24 GLU B O 1
ATOM 2178 N N . VAL B 1 25 ? 28.271 30.797 -8.204 1.00 26.60 25 VAL B N 1
ATOM 2179 C CA . VAL B 1 25 ? 26.925 30.520 -7.616 1.00 28.66 25 VAL B CA 1
ATOM 2180 C C . VAL B 1 25 ? 26.983 29.151 -6.925 1.00 31.78 25 VAL B C 1
ATOM 2181 O O . VAL B 1 25 ? 26.453 29.025 -5.817 1.00 36.37 25 VAL B O 1
ATOM 2185 N N . ALA B 1 26 ? 27.596 28.140 -7.553 1.00 31.16 26 ALA B N 1
ATOM 2186 C CA . ALA B 1 26 ? 27.584 26.757 -6.992 1.00 32.78 26 ALA B CA 1
ATOM 2187 C C . ALA B 1 26 ? 28.343 26.714 -5.664 1.00 34.09 26 ALA B C 1
ATOM 2188 O O . ALA B 1 26 ? 27.830 26.070 -4.709 1.00 29.54 26 ALA B O 1
ATOM 2190 N N . ARG B 1 27 ? 29.521 27.335 -5.613 1.00 36.03 27 ARG B N 1
ATOM 2191 C CA . ARG B 1 27 ? 30.363 27.424 -4.395 1.00 39.65 27 ARG B CA 1
ATOM 2192 C C . ARG B 1 27 ? 29.540 28.101 -3.283 1.00 38.46 27 ARG B C 1
ATOM 2193 O O . ARG B 1 27 ? 29.444 27.551 -2.176 1.00 35.56 27 ARG B O 1
ATOM 2201 N N . LEU B 1 28 ? 28.900 29.224 -3.572 1.00 39.90 28 LEU B N 1
ATOM 2202 C CA . LEU B 1 28 ? 28.164 29.987 -2.533 1.00 39.25 28 LEU B CA 1
ATOM 2203 C C . LEU B 1 28 ? 26.943 29.181 -2.108 1.00 41.22 28 LEU B C 1
ATOM 2204 O O . LEU B 1 28 ? 26.551 29.296 -0.934 1.00 42.50 28 LEU B O 1
ATOM 2209 N N . LYS B 1 29 ? 26.363 28.395 -3.007 1.00 34.70 29 LYS B N 1
ATOM 2210 C CA . LYS B 1 29 ? 25.142 27.646 -2.661 1.00 36.87 29 LYS B CA 1
ATOM 2211 C C . LYS B 1 29 ? 25.476 26.390 -1.850 1.00 39.89 29 LYS B C 1
ATOM 2212 O O . LYS B 1 29 ? 24.655 26.037 -1.013 1.00 40.64 29 LYS B O 1
ATOM 2218 N N . TYR B 1 30 ? 26.610 25.733 -2.106 1.00 39.21 30 TYR B N 1
ATOM 2219 C CA . TYR B 1 30 ? 26.804 24.290 -1.796 1.00 36.02 30 TYR B CA 1
ATOM 2220 C C . TYR B 1 30 ? 28.077 24.045 -0.970 1.00 36.57 30 TYR B C 1
ATOM 2221 O O . TYR B 1 30 ? 28.100 23.059 -0.271 1.00 41.13 30 TYR B O 1
ATOM 2230 N N . LYS B 1 31 ? 29.116 24.870 -1.054 1.00 36.66 31 LYS B N 1
ATOM 2231 C CA . LYS B 1 31 ? 30.330 24.670 -0.221 1.00 37.25 31 LYS B CA 1
ATOM 2232 C C . LYS B 1 31 ? 30.100 25.306 1.158 1.00 38.20 31 LYS B C 1
ATOM 2233 O O . LYS B 1 31 ? 29.388 26.342 1.261 1.00 34.47 31 LYS B O 1
ATOM 2239 N N . ARG B 1 32 ? 30.723 24.724 2.174 1.00 37.92 32 ARG B N 1
ATOM 2240 C CA . ARG B 1 32 ? 30.625 25.154 3.595 1.00 44.82 32 ARG B CA 1
ATOM 2241 C C . ARG B 1 32 ? 31.101 26.609 3.662 1.00 40.80 32 ARG B C 1
ATOM 2242 O O . ARG B 1 32 ? 32.029 26.923 2.920 1.00 38.92 32 ARG B O 1
ATOM 2250 N N . ASN B 1 33 ? 30.481 27.446 4.500 1.00 39.42 33 ASN B N 1
ATOM 2251 C CA . ASN B 1 33 ? 30.939 28.832 4.768 1.00 34.66 33 ASN B CA 1
ATOM 2252 C C . ASN B 1 33 ? 32.131 28.793 5.725 1.00 36.76 33 ASN B C 1
ATOM 2253 O O . ASN B 1 33 ? 31.914 28.750 6.952 1.00 35.86 33 ASN B O 1
ATOM 2258 N N . GLN B 1 34 ? 33.355 28.842 5.200 1.00 41.53 34 GLN B N 1
ATOM 2259 C CA . GLN B 1 34 ? 34.600 28.779 6.021 1.00 45.29 34 GLN B CA 1
ATOM 2260 C C . GLN B 1 34 ? 34.572 29.836 7.133 1.00 43.06 34 GLN B C 1
ATOM 2261 O O . GLN B 1 34 ? 35.049 29.527 8.236 1.00 40.58 34 GLN B O 1
ATOM 2267 N N . GLU B 1 35 ? 34.096 31.056 6.841 1.00 40.27 35 GLU B N 1
ATOM 2268 C CA . GLU B 1 35 ? 34.111 32.179 7.816 1.00 40.82 35 GLU B CA 1
ATOM 2269 C C . GLU B 1 35 ? 33.179 31.838 8.985 1.00 34.12 35 GLU B C 1
ATOM 2270 O O . GLU B 1 35 ? 33.540 32.133 10.115 1.00 30.05 35 GLU B O 1
ATOM 2276 N N . GLU B 1 36 ? 31.987 31.325 8.692 1.00 33.22 36 GLU B N 1
ATOM 2277 C CA . GLU B 1 36 ? 30.990 30.932 9.716 1.00 32.26 36 GLU B CA 1
ATOM 2278 C C . GLU B 1 36 ? 31.578 29.782 10.533 1.00 29.07 36 GLU B C 1
ATOM 2279 O O . GLU B 1 36 ? 31.463 29.791 11.738 1.00 28.95 36 GLU B O 1
ATOM 2285 N N . ILE B 1 37 ? 32.278 28.856 9.915 1.00 31.76 37 ILE B N 1
ATOM 2286 C CA . ILE B 1 37 ? 32.890 27.723 10.664 1.00 34.23 37 ILE B CA 1
ATOM 2287 C C . ILE B 1 37 ? 33.977 28.255 11.609 1.00 35.06 37 ILE B C 1
ATOM 2288 O O . ILE B 1 37 ? 34.089 27.778 12.781 1.00 28.59 37 ILE B O 1
ATOM 2293 N N . GLU B 1 38 ? 34.739 29.235 11.162 1.00 32.96 38 GLU B N 1
ATOM 2294 C CA . GLU B 1 38 ? 35.822 29.784 11.999 1.00 37.17 38 GLU B CA 1
ATOM 2295 C C . GLU B 1 38 ? 35.211 30.508 13.199 1.00 34.93 38 GLU B C 1
ATOM 2296 O O . GLU B 1 38 ? 35.805 30.418 14.306 1.00 31.35 38 GLU B O 1
ATOM 2302 N N . THR B 1 39 ? 34.088 31.204 13.000 1.00 30.18 39 THR B N 1
ATOM 2303 C CA . THR B 1 39 ? 33.366 31.878 14.107 1.00 30.32 39 THR B CA 1
ATOM 2304 C C . THR B 1 39 ? 32.984 30.823 15.146 1.00 23.85 39 THR B C 1
ATOM 2305 O O . THR B 1 39 ? 33.196 31.072 16.321 1.00 28.32 39 THR B O 1
ATOM 2309 N N . TYR B 1 40 ? 32.520 29.668 14.701 1.00 24.20 40 TYR B N 1
ATOM 2310 C CA . TYR B 1 40 ? 31.983 28.596 15.552 1.00 26.30 40 TYR B CA 1
ATOM 2311 C C . TYR B 1 40 ? 33.155 27.949 16.293 1.00 29.05 40 TYR B C 1
ATOM 2312 O O . TYR B 1 40 ? 32.998 27.758 17.518 1.00 27.66 40 TYR B O 1
ATOM 2321 N N . TYR B 1 41 ? 34.302 27.729 15.640 1.00 29.11 41 TYR B N 1
ATOM 2322 C CA . TYR B 1 41 ? 35.497 27.170 16.336 1.00 32.79 41 TYR B CA 1
ATOM 2323 C C . TYR B 1 41 ? 35.950 28.150 17.403 1.00 31.30 41 TYR B C 1
ATOM 2324 O O . TYR B 1 41 ? 36.281 27.709 18.490 1.00 31.21 41 TYR B O 1
ATOM 2333 N N . GLU B 1 42 ? 35.876 29.456 17.131 1.00 32.07 42 GLU B N 1
ATOM 2334 C CA . GLU B 1 42 ? 36.326 30.505 18.079 1.00 30.55 42 GLU B CA 1
ATOM 2335 C C . GLU B 1 42 ? 35.395 30.534 19.287 1.00 27.70 42 GLU B C 1
ATOM 2336 O O . GLU B 1 42 ? 35.900 30.751 20.392 1.00 29.68 42 GLU B O 1
ATOM 2342 N N . TYR B 1 43 ? 34.098 30.314 19.080 1.00 25.88 43 TYR B N 1
ATOM 2343 C CA . TYR B 1 43 ? 33.093 30.168 20.165 1.00 25.87 43 TYR B CA 1
ATOM 2344 C C . TYR B 1 43 ? 33.458 28.951 21.024 1.00 22.87 43 TYR B C 1
ATOM 2345 O O . TYR B 1 43 ? 33.444 29.048 22.236 1.00 24.36 43 TYR B O 1
ATOM 2354 N N . THR B 1 44 ? 33.824 27.834 20.403 1.00 24.97 44 THR B N 1
ATOM 2355 C CA . THR B 1 44 ? 34.154 26.608 21.166 1.00 26.33 44 THR B CA 1
ATOM 2356 C C . THR B 1 44 ? 35.363 26.898 22.059 1.00 30.34 44 THR B C 1
ATOM 2357 O O . THR B 1 44 ? 35.379 26.406 23.195 1.00 31.50 44 THR B O 1
ATOM 2361 N N . LEU B 1 45 ? 36.326 27.687 21.599 1.00 28.05 45 LEU B N 1
ATOM 2362 C CA . LEU B 1 45 ? 37.541 27.977 22.392 1.00 28.41 45 LEU B CA 1
ATOM 2363 C C . LEU B 1 45 ? 37.210 28.768 23.665 1.00 28.20 45 LEU B C 1
ATOM 2364 O O . LEU B 1 45 ? 37.849 28.545 24.728 1.00 27.83 45 LEU B O 1
ATOM 2369 N N . LYS B 1 46 ? 36.222 29.638 23.583 1.00 28.13 46 LYS B N 1
ATOM 2370 C CA . LYS B 1 46 ? 35.779 30.484 24.720 1.00 27.36 46 LYS B CA 1
ATOM 2371 C C . LYS B 1 46 ? 35.034 29.627 25.727 1.00 26.22 46 LYS B C 1
ATOM 2372 O O . LYS B 1 46 ? 35.226 29.838 26.938 1.00 26.88 46 LYS B O 1
ATOM 2378 N N . ILE B 1 47 ? 34.158 28.753 25.250 1.00 28.88 47 ILE B N 1
ATOM 2379 C CA . ILE B 1 47 ? 33.338 27.944 26.180 1.00 32.04 47 ILE B CA 1
ATOM 2380 C C . ILE B 1 47 ? 34.268 26.918 26.849 1.00 27.71 47 ILE B C 1
ATOM 2381 O O . ILE B 1 47 ? 34.148 26.715 28.023 1.00 25.64 47 ILE B O 1
ATOM 2386 N N . GLU B 1 48 ? 35.253 26.388 26.146 1.00 28.59 48 GLU B N 1
ATOM 2387 C CA . GLU B 1 48 ? 36.276 25.515 26.787 1.00 26.34 48 GLU B CA 1
ATOM 2388 C C . GLU B 1 48 ? 37.017 26.309 27.860 1.00 25.45 48 GLU B C 1
ATOM 2389 O O . GLU B 1 48 ? 37.231 25.764 28.937 1.00 26.47 48 GLU B O 1
ATOM 2395 N N . ALA B 1 49 ? 37.378 27.571 27.626 1.00 26.59 49 ALA B N 1
ATOM 2396 C CA . ALA B 1 49 ? 38.075 28.357 28.666 1.00 27.29 49 ALA B CA 1
ATOM 2397 C C . ALA B 1 49 ? 37.178 28.482 29.903 1.00 28.67 49 ALA B C 1
ATOM 2398 O O . ALA B 1 49 ? 37.642 28.221 31.005 1.00 30.42 49 ALA B O 1
ATOM 2400 N N . ILE B 1 50 ? 35.914 28.835 29.700 1.00 25.91 50 ILE B N 1
ATOM 2401 C CA . ILE B 1 50 ? 34.904 29.006 30.776 1.00 23.74 50 ILE B CA 1
ATOM 2402 C C . ILE B 1 50 ? 34.773 27.700 31.576 1.00 22.57 50 ILE B C 1
ATOM 2403 O O . ILE B 1 50 ? 34.79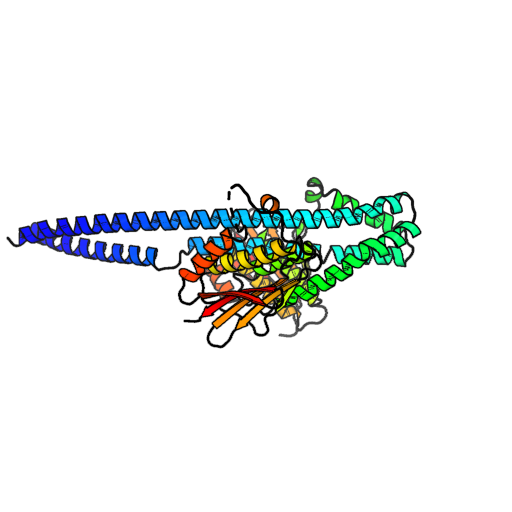0 27.736 32.834 1.00 25.27 50 ILE B O 1
ATOM 2408 N N . ASN B 1 51 ? 34.682 26.579 30.885 1.00 22.80 51 ASN B N 1
ATOM 2409 C CA . ASN B 1 51 ? 34.574 25.241 31.520 1.00 21.71 51 ASN B CA 1
ATOM 2410 C C . ASN B 1 51 ? 35.813 24.986 32.365 1.00 23.72 51 ASN B C 1
ATOM 2411 O O . ASN B 1 51 ? 35.640 24.590 33.526 1.00 26.16 51 ASN B O 1
ATOM 2416 N N . ASN B 1 52 ? 37.011 25.217 31.816 1.00 25.39 52 ASN B N 1
ATOM 2417 C CA . ASN B 1 52 ? 38.297 24.938 32.519 1.00 24.60 52 ASN B CA 1
ATOM 2418 C C . ASN B 1 52 ? 38.475 25.907 33.682 1.00 28.78 52 ASN B C 1
ATOM 2419 O O . ASN B 1 52 ? 38.980 25.436 34.733 1.00 25.99 52 ASN B O 1
ATOM 2424 N N . GLU B 1 53 ? 38.034 27.173 33.566 1.00 25.42 53 GLU B N 1
ATOM 2425 C CA . GLU B 1 53 ? 38.007 28.098 34.732 1.00 27.92 53 GLU B CA 1
ATOM 2426 C C . GLU B 1 53 ? 37.166 27.499 35.879 1.00 26.84 53 GLU B C 1
ATOM 2427 O O . GLU B 1 53 ? 37.579 27.602 37.037 1.00 25.40 53 GLU B O 1
ATOM 2433 N N . MET B 1 54 ? 36.009 26.918 35.588 1.00 26.08 54 MET B N 1
ATOM 2434 C CA . MET B 1 54 ? 35.075 26.482 36.643 1.00 27.37 54 MET B CA 1
ATOM 2435 C C . MET B 1 54 ? 35.635 25.174 37.234 1.00 27.31 54 MET B C 1
ATOM 2436 O O . MET B 1 54 ? 35.542 24.999 38.451 1.00 24.50 54 MET B O 1
ATOM 2441 N N . ARG B 1 55 ? 36.249 24.313 36.413 1.00 26.94 55 ARG B N 1
ATOM 2442 C CA . ARG B 1 55 ? 36.899 23.081 36.925 1.00 29.64 55 ARG B CA 1
ATOM 2443 C C . ARG B 1 55 ? 38.093 23.451 37.806 1.00 32.48 55 ARG B C 1
ATOM 2444 O O . ARG B 1 55 ? 38.228 22.789 38.874 1.00 29.04 55 ARG B O 1
ATOM 2452 N N . LYS B 1 56 ? 38.888 24.469 37.432 1.00 30.30 56 LYS B N 1
ATOM 2453 C CA . LYS B 1 56 ? 40.060 24.884 38.241 1.00 31.31 56 LYS B CA 1
ATOM 2454 C C . LYS B 1 56 ? 39.539 25.432 39.571 1.00 29.96 56 LYS B C 1
ATOM 2455 O O . LYS B 1 56 ? 40.072 25.082 40.617 1.00 27.89 56 LYS B O 1
ATOM 2461 N N . PHE B 1 57 ? 38.465 26.202 39.530 1.00 28.75 57 PHE B N 1
ATOM 2462 C CA . PHE B 1 57 ? 37.848 26.799 40.739 1.00 27.70 57 PHE B CA 1
ATOM 2463 C C . PHE B 1 57 ? 37.369 25.706 41.688 1.00 27.44 57 PHE B C 1
ATOM 2464 O O . PHE B 1 57 ? 37.549 25.860 42.908 1.00 27.00 57 PHE B O 1
ATOM 2472 N N . ARG B 1 58 ? 36.724 24.673 41.159 1.00 26.85 58 ARG B N 1
ATOM 2473 C CA . ARG B 1 58 ? 36.276 23.520 41.973 1.00 27.72 58 ARG B CA 1
ATOM 2474 C C . ARG B 1 58 ? 37.485 22.821 42.611 1.00 27.78 58 ARG B C 1
ATOM 2475 O O . ARG B 1 58 ? 37.440 22.551 43.831 1.00 29.82 58 ARG B O 1
ATOM 2483 N N . HIS B 1 59 ? 38.535 22.548 41.850 1.00 28.60 59 HIS B N 1
ATOM 2484 C CA A HIS B 1 59 ? 39.765 21.884 42.363 0.57 31.19 59 HIS B CA 1
ATOM 2485 C CA B HIS B 1 59 ? 39.738 21.866 42.389 0.43 30.75 59 HIS B CA 1
ATOM 2486 C C . HIS B 1 59 ? 40.363 22.768 43.468 1.00 34.65 59 HIS B C 1
ATOM 2487 O O . HIS B 1 59 ? 40.732 22.247 44.533 1.00 34.01 59 HIS B O 1
ATOM 2500 N N . ASP B 1 60 ? 40.421 24.074 43.227 1.00 34.04 60 ASP B N 1
ATOM 2501 C CA . ASP B 1 60 ? 40.981 25.024 44.217 1.00 32.41 60 ASP B CA 1
ATOM 2502 C C . ASP B 1 60 ? 40.088 25.061 45.457 1.00 29.68 60 ASP B C 1
ATOM 2503 O O . ASP B 1 60 ? 40.616 25.095 46.578 1.00 31.68 60 ASP B O 1
ATOM 2508 N N . TYR B 1 61 ? 38.779 25.087 45.298 1.00 26.16 61 TYR B N 1
ATOM 2509 C CA . TYR B 1 61 ? 37.856 25.202 46.451 1.00 27.19 61 TYR B CA 1
ATOM 2510 C C . TYR B 1 61 ? 37.996 23.963 47.345 1.00 30.78 61 TYR B C 1
ATOM 2511 O O . TYR B 1 61 ? 38.110 24.060 48.581 1.00 30.93 61 TYR B O 1
ATOM 2520 N N . VAL B 1 62 ? 37.959 22.788 46.723 1.00 32.03 62 VAL B N 1
ATOM 2521 C CA . VAL B 1 62 ? 38.197 21.508 47.443 1.00 34.62 62 VAL B CA 1
ATOM 2522 C C . VAL B 1 62 ? 39.469 21.583 48.309 1.00 36.73 62 VAL B C 1
ATOM 2523 O O . VAL B 1 62 ? 39.413 21.117 49.482 1.00 36.52 62 VAL B O 1
ATOM 2527 N N . ASN B 1 63 ? 40.571 22.115 47.781 1.00 35.82 63 ASN B N 1
ATOM 2528 C CA . ASN B 1 63 ? 41.829 22.277 48.556 1.00 38.33 63 ASN B CA 1
ATOM 2529 C C . ASN B 1 63 ? 41.600 23.234 49.730 1.00 38.03 63 ASN B C 1
ATOM 2530 O O . ASN B 1 63 ? 42.067 22.942 50.847 1.00 38.37 63 ASN B O 1
ATOM 2535 N N . ILE B 1 64 ? 40.881 24.334 49.529 1.00 36.59 64 ILE B N 1
ATOM 2536 C CA . ILE B 1 64 ? 40.539 25.246 50.656 1.00 33.56 64 ILE B CA 1
ATOM 2537 C C . ILE B 1 64 ? 39.707 24.478 51.695 1.00 32.95 64 ILE B C 1
ATOM 2538 O O . ILE B 1 64 ? 39.921 24.721 52.894 1.00 32.27 64 ILE B O 1
ATOM 2543 N N . LEU B 1 65 ? 38.749 23.651 51.270 1.00 32.08 65 LEU B N 1
ATOM 2544 C CA . LEU B 1 65 ? 37.902 22.878 52.212 1.00 35.20 65 LEU B CA 1
ATOM 2545 C C . LEU B 1 65 ? 38.770 21.897 53.023 1.00 34.93 65 LEU B C 1
ATOM 2546 O O . LEU B 1 65 ? 38.566 21.833 54.238 1.00 31.87 65 LEU B O 1
ATOM 2551 N N . THR B 1 66 ? 39.698 21.197 52.367 1.00 35.43 66 THR B N 1
ATOM 2552 C CA . THR B 1 66 ? 40.758 20.323 52.954 1.00 38.36 66 THR B CA 1
ATOM 2553 C C . THR B 1 66 ? 41.625 21.074 53.980 1.00 38.95 66 THR B C 1
ATOM 2554 O O . THR B 1 66 ? 41.750 20.593 55.096 1.00 45.24 66 THR B O 1
ATOM 2558 N N . THR B 1 67 ? 42.219 22.206 53.609 1.00 41.28 67 THR B N 1
ATOM 2559 C CA . THR B 1 67 ? 43.035 23.081 54.500 1.00 37.19 67 THR B CA 1
ATOM 2560 C C . THR B 1 67 ? 42.235 23.464 55.745 1.00 37.62 67 THR B C 1
ATOM 2561 O O . THR B 1 67 ? 42.743 23.263 56.855 1.00 36.78 67 THR B O 1
ATOM 2565 N N . LEU B 1 68 ? 41.036 24.018 55.567 1.00 36.01 68 LEU B N 1
ATOM 2566 C CA . LEU B 1 68 ? 40.153 24.394 56.696 1.00 34.21 68 LEU B CA 1
ATOM 2567 C C . LEU B 1 68 ? 39.946 23.154 57.585 1.00 37.67 68 LEU B C 1
ATOM 2568 O O . LEU B 1 68 ? 40.218 23.239 58.813 1.00 35.45 68 LEU B O 1
ATOM 2573 N N . SER B 1 69 ? 39.467 22.056 57.002 1.00 39.19 69 SER B N 1
ATOM 2574 C CA . SER B 1 69 ? 39.257 20.745 57.689 1.00 39.30 69 SER B CA 1
ATOM 2575 C C . SER B 1 69 ? 40.439 20.384 58.591 1.00 38.97 69 SER B C 1
ATOM 2576 O O . SER B 1 69 ? 40.177 19.986 59.743 1.00 32.96 69 SER B O 1
ATOM 2579 N N . GLU B 1 70 ? 41.670 20.482 58.075 1.00 38.62 70 GLU B N 1
ATOM 2580 C CA . GLU B 1 70 ? 42.915 20.144 58.820 1.00 41.85 70 GLU B CA 1
ATOM 2581 C C . GLU B 1 70 ? 43.085 21.060 60.037 1.00 44.74 70 GLU B C 1
ATOM 2582 O O . GLU B 1 70 ? 43.146 20.529 61.162 1.00 46.75 70 GLU B O 1
ATOM 2588 N N . TYR B 1 71 ? 43.108 22.382 59.851 1.00 41.94 71 TYR B N 1
ATOM 2589 C CA . TYR B 1 71 ? 43.099 23.354 60.979 1.00 40.62 71 TYR B CA 1
ATOM 2590 C C . TYR B 1 71 ? 42.027 22.942 62.011 1.00 42.03 71 TYR B C 1
ATOM 2591 O O . TYR B 1 71 ? 42.329 22.972 63.225 1.00 40.96 71 TYR B O 1
ATOM 2600 N N . ILE B 1 72 ? 40.810 22.560 61.593 1.00 40.43 72 ILE B N 1
ATOM 2601 C CA . ILE B 1 72 ? 39.695 22.255 62.545 1.00 38.24 72 ILE B CA 1
ATOM 2602 C C . ILE B 1 72 ? 39.971 20.924 63.270 1.00 45.45 72 ILE B C 1
ATOM 2603 O O . ILE B 1 72 ? 39.782 20.838 64.521 1.00 41.87 72 ILE B O 1
ATOM 2608 N N . ARG B 1 73 ? 40.379 19.903 62.530 1.00 45.69 73 ARG B N 1
ATOM 2609 C CA . ARG B 1 73 ? 40.738 18.583 63.104 1.00 49.87 73 ARG B CA 1
ATOM 2610 C C . ARG B 1 73 ? 41.916 18.782 64.060 1.00 55.12 73 ARG B C 1
ATOM 2611 O O . ARG B 1 73 ? 41.892 18.095 65.091 1.00 50.86 73 ARG B O 1
ATOM 2619 N N . GLU B 1 74 ? 42.835 19.726 63.781 1.00 49.35 74 GLU B N 1
ATOM 2620 C CA . GLU B 1 74 ? 44.009 20.024 64.660 1.00 56.83 74 GLU B CA 1
ATOM 2621 C C . GLU B 1 74 ? 43.609 20.930 65.841 1.00 52.87 74 GLU B C 1
ATOM 2622 O O . GLU B 1 74 ? 44.497 21.287 66.623 1.00 52.90 74 GLU B O 1
ATOM 2628 N N . ASP B 1 75 ? 42.327 21.280 65.976 1.00 47.34 75 ASP B N 1
ATOM 2629 C CA . ASP B 1 75 ? 41.811 22.235 66.985 1.00 43.46 75 ASP B CA 1
ATOM 2630 C C . ASP B 1 75 ? 42.600 23.562 66.974 1.00 51.80 75 ASP B C 1
ATOM 2631 O O . ASP B 1 75 ? 42.792 24.127 68.086 1.00 50.35 75 ASP B O 1
ATOM 2636 N N . ASP B 1 76 ? 43.029 24.056 65.800 1.00 39.51 76 ASP B N 1
ATOM 2637 C CA . ASP B 1 76 ? 44.049 25.128 65.685 1.00 37.92 76 ASP B CA 1
ATOM 2638 C C . ASP B 1 76 ? 43.380 26.413 65.186 1.00 37.64 76 ASP B C 1
ATOM 2639 O O . ASP B 1 76 ? 43.548 26.761 64.004 1.00 36.35 76 ASP B O 1
ATOM 2644 N N . MET B 1 77 ? 42.695 27.134 66.071 1.00 39.60 77 MET B N 1
ATOM 2645 C CA . MET B 1 77 ? 41.999 28.403 65.707 1.00 46.94 77 MET B CA 1
ATOM 2646 C C . MET B 1 77 ? 42.990 29.460 65.232 1.00 48.41 77 MET B C 1
ATOM 2647 O O . MET B 1 77 ? 42.660 30.193 64.311 1.00 47.23 77 MET B O 1
ATOM 2652 N N . PRO B 1 78 ? 44.171 29.635 65.881 1.00 56.42 78 PRO B N 1
ATOM 2653 C CA . PRO B 1 78 ? 45.195 30.580 65.415 1.00 55.02 78 PRO B CA 1
ATOM 2654 C C . PRO B 1 78 ? 45.618 30.380 63.959 1.00 51.46 78 PRO B C 1
ATOM 2655 O O . PRO B 1 78 ? 45.574 31.331 63.210 1.00 47.74 78 PRO B O 1
ATOM 2659 N N . GLY B 1 79 ? 46.001 29.156 63.595 1.00 51.28 79 GLY B N 1
ATOM 2660 C CA . GLY B 1 79 ? 46.314 28.796 62.198 1.00 50.07 79 GLY B CA 1
ATOM 2661 C C . GLY B 1 79 ? 45.164 29.158 61.259 1.00 49.01 79 GLY B C 1
ATOM 2662 O O . GLY B 1 79 ? 45.412 29.838 60.259 1.00 48.25 79 GLY B O 1
ATOM 2663 N N . LEU B 1 80 ? 43.940 28.752 61.598 1.00 42.22 80 LEU B N 1
ATOM 2664 C CA . LEU B 1 80 ? 42.740 28.951 60.754 1.00 43.38 80 LEU B CA 1
ATOM 2665 C C . LEU B 1 80 ? 42.512 30.461 60.558 1.00 45.94 80 LEU B C 1
ATOM 2666 O O . LEU B 1 80 ? 42.279 30.876 59.397 1.00 45.83 80 LEU B O 1
ATOM 2671 N N . ARG B 1 81 ? 42.546 31.240 61.649 1.00 50.41 81 ARG B N 1
ATOM 2672 C CA . ARG B 1 81 ? 42.404 32.726 61.656 1.00 46.08 81 ARG B CA 1
ATOM 2673 C C . ARG B 1 81 ? 43.388 33.322 60.640 1.00 49.44 81 ARG B C 1
ATOM 2674 O O . ARG B 1 81 ? 42.934 34.062 59.748 1.00 50.84 81 ARG B O 1
ATOM 2682 N N . ASP B 1 82 ? 44.673 32.971 60.739 1.00 49.39 82 ASP B N 1
ATOM 2683 C CA . ASP B 1 82 ? 45.757 33.594 59.936 1.00 51.60 82 ASP B CA 1
ATOM 2684 C C . ASP B 1 82 ? 45.527 33.263 58.458 1.00 49.61 82 ASP B C 1
ATOM 2685 O O . ASP B 1 82 ? 45.631 34.156 57.602 1.00 45.56 82 ASP B O 1
ATOM 2690 N N . TYR B 1 83 ? 45.223 32.006 58.175 1.00 46.02 83 TYR B N 1
ATOM 2691 C CA . TYR B 1 83 ? 44.862 31.501 56.829 1.00 44.65 83 TYR B CA 1
ATOM 2692 C C . TYR B 1 83 ? 43.634 32.218 56.235 1.00 42.04 83 TYR B C 1
ATOM 2693 O O . TYR B 1 83 ? 43.695 32.647 55.073 1.00 42.80 83 TYR B O 1
ATOM 2702 N N . PHE B 1 84 ? 42.514 32.267 56.963 1.00 38.50 84 PHE B N 1
ATOM 2703 C CA . PHE B 1 84 ? 41.270 32.948 56.523 1.00 41.15 84 PHE B CA 1
ATOM 2704 C C . PHE B 1 84 ? 41.574 34.431 56.238 1.00 45.55 84 PHE B C 1
ATOM 2705 O O . PHE B 1 84 ? 41.123 34.965 55.203 1.00 42.63 84 PHE B O 1
ATOM 2713 N N . ASN B 1 85 ? 42.304 35.098 57.133 1.00 42.42 85 ASN B N 1
ATOM 2714 C CA . ASN B 1 85 ? 42.636 36.538 56.979 1.00 45.68 85 ASN B CA 1
ATOM 2715 C C . ASN B 1 85 ? 43.498 36.708 55.725 1.00 46.92 85 ASN B C 1
ATOM 2716 O O . ASN B 1 85 ? 43.195 37.632 54.921 1.00 44.65 85 ASN B O 1
ATOM 2721 N N . LYS B 1 86 ? 44.480 35.816 55.532 1.00 44.60 86 LYS B N 1
ATOM 2722 C CA A LYS B 1 86 ? 45.535 35.932 54.487 0.49 44.49 86 LYS B CA 1
ATOM 2723 C CA B LYS B 1 86 ? 45.511 35.993 54.477 0.51 44.28 86 LYS B CA 1
ATOM 2724 C C . LYS B 1 86 ? 45.000 35.487 53.122 1.00 43.69 86 LYS B C 1
ATOM 2725 O O . LYS B 1 86 ? 45.484 36.005 52.116 1.00 46.76 86 LYS B O 1
ATOM 2736 N N . ASN B 1 87 ? 44.043 34.559 53.077 1.00 44.24 87 ASN B N 1
ATOM 2737 C CA . ASN B 1 87 ? 43.666 33.923 51.778 1.00 44.41 87 ASN B CA 1
ATOM 2738 C C . ASN B 1 87 ? 42.189 34.100 51.428 1.00 40.83 87 ASN B C 1
ATOM 2739 O O . ASN B 1 87 ? 41.917 34.320 50.247 1.00 48.25 87 ASN B O 1
ATOM 2744 N N . ILE B 1 88 ? 41.276 34.024 52.384 1.00 36.53 88 ILE B N 1
ATOM 2745 C CA . ILE B 1 88 ? 39.824 34.031 52.058 1.00 42.06 88 ILE B CA 1
ATOM 2746 C C . ILE B 1 88 ? 39.285 35.474 52.073 1.00 41.37 88 ILE B C 1
ATOM 2747 O O . ILE B 1 88 ? 38.466 35.768 51.204 1.00 39.98 88 ILE B O 1
ATOM 2752 N N . VAL B 1 89 ? 39.680 36.348 53.000 1.00 42.42 89 VAL B N 1
ATOM 2753 C CA . VAL B 1 89 ? 39.138 37.751 53.010 1.00 43.15 89 VAL B CA 1
ATOM 2754 C C . VAL B 1 89 ? 39.431 38.386 51.651 1.00 41.09 89 VAL B C 1
ATOM 2755 O O . VAL B 1 89 ? 38.507 38.805 50.964 1.00 38.86 89 VAL B O 1
ATOM 2759 N N . PRO B 1 90 ? 40.703 38.401 51.193 1.00 39.68 90 PRO B N 1
ATOM 2760 C CA . PRO B 1 90 ? 41.044 38.920 49.864 1.00 42.11 90 PRO B CA 1
ATOM 2761 C C . PRO B 1 90 ? 40.328 38.257 48.674 1.00 40.98 90 PRO B C 1
ATOM 2762 O O . PRO B 1 90 ? 40.002 38.942 47.725 1.00 35.90 90 PRO B O 1
ATOM 2766 N N . MET B 1 91 ? 40.128 36.942 48.714 1.00 35.79 91 MET B N 1
ATOM 2767 C CA . MET B 1 91 ? 39.394 36.216 47.650 1.00 38.11 91 MET B CA 1
ATOM 2768 C C . MET B 1 91 ? 37.961 36.761 47.599 1.00 34.13 91 MET B C 1
ATOM 2769 O O . MET B 1 91 ? 37.459 36.969 46.504 1.00 40.55 91 MET B O 1
ATOM 2774 N N . LYS B 1 92 ? 37.370 37.050 48.757 1.00 35.61 92 LYS B N 1
ATOM 2775 C CA . LYS B 1 92 ? 36.008 37.622 48.878 1.00 38.75 92 LYS B CA 1
ATOM 2776 C C . LYS B 1 92 ? 36.083 39.045 48.307 1.00 38.18 92 LYS B C 1
ATOM 2777 O O . LYS B 1 92 ? 35.313 39.349 47.372 1.00 37.24 92 LYS B O 1
ATOM 2783 N N . ASP B 1 93 ? 37.066 39.828 48.751 1.00 39.97 93 ASP B N 1
ATOM 2784 C CA . ASP B 1 93 ? 37.233 41.266 48.373 1.00 39.77 93 ASP B CA 1
ATOM 2785 C C . ASP B 1 93 ? 37.474 41.369 46.858 1.00 41.73 93 ASP B C 1
ATOM 2786 O O . ASP B 1 93 ? 36.856 42.236 46.210 1.00 39.65 93 ASP B O 1
ATOM 2791 N N . ASN B 1 94 ? 38.348 40.518 46.323 1.00 42.51 94 ASN B N 1
ATOM 2792 C CA . ASN B 1 94 ? 38.595 40.372 44.864 1.00 43.71 94 ASN B CA 1
ATOM 2793 C C . ASN B 1 94 ? 38.938 41.726 44.212 1.00 42.44 94 ASN B C 1
ATOM 2794 O O . ASN B 1 94 ? 38.380 42.030 43.135 1.00 37.30 94 ASN B O 1
ATOM 2799 N N . LEU B 1 95 ? 39.849 42.494 44.815 1.00 39.97 95 LEU B N 1
ATOM 2800 C CA . LEU B 1 95 ? 40.255 43.840 44.326 1.00 43.47 95 LEU B CA 1
ATOM 2801 C C . LEU B 1 95 ? 41.015 43.699 43.005 1.00 43.31 95 LEU B C 1
ATOM 2802 O O . LEU B 1 95 ? 41.944 42.888 42.937 1.00 34.70 95 LEU B O 1
ATOM 2807 N N . GLN B 1 96 ? 40.629 44.491 41.996 1.00 47.39 96 GLN B N 1
ATOM 2808 C CA . GLN B 1 96 ? 41.419 44.690 40.763 1.00 48.43 96 GLN B CA 1
ATOM 2809 C C . GLN B 1 96 ? 42.828 45.140 41.146 1.00 45.95 96 GLN B C 1
ATOM 2810 O O . GLN B 1 96 ? 43.765 44.628 40.557 1.00 44.59 96 GLN B O 1
ATOM 2816 N N . MET B 1 97 ? 42.975 46.087 42.072 1.00 51.82 97 MET B N 1
ATOM 2817 C CA . MET B 1 97 ? 44.311 46.653 42.426 1.00 55.93 97 MET B CA 1
ATOM 2818 C C . MET B 1 97 ? 45.273 45.535 42.855 1.00 55.08 97 MET B C 1
ATOM 2819 O O . MET B 1 97 ? 46.492 45.720 42.664 1.00 54.81 97 MET B O 1
ATOM 2824 N N . ASN B 1 98 ? 44.750 44.405 43.348 1.00 54.46 98 ASN B N 1
ATOM 2825 C CA . ASN B 1 98 ? 45.557 43.213 43.733 1.00 60.42 98 ASN B CA 1
ATOM 2826 C C . ASN B 1 98 ? 46.157 42.523 42.501 1.00 61.54 98 ASN B C 1
ATOM 2827 O O . ASN B 1 98 ? 46.980 41.625 42.711 1.00 67.34 98 ASN B O 1
ATOM 2832 N N . ALA B 1 99 ? 45.804 42.940 41.277 1.00 71.00 99 ALA B N 1
ATOM 2833 C CA . ALA B 1 99 ? 46.236 42.316 40.002 1.00 71.65 99 ALA B CA 1
ATOM 2834 C C . ALA B 1 99 ? 47.717 42.591 39.763 1.00 74.70 99 ALA B C 1
ATOM 2835 O O . ALA B 1 99 ? 48.428 41.655 39.369 1.00 87.88 99 ALA B O 1
ATOM 2837 N N . ILE B 1 100 ? 48.155 43.826 40.004 1.00 84.45 100 ILE B N 1
ATOM 2838 C CA . ILE B 1 100 ? 49.576 44.262 39.830 1.00 87.54 100 ILE B CA 1
ATOM 2839 C C . ILE B 1 100 ? 50.509 43.268 40.533 1.00 84.01 100 ILE B C 1
ATOM 2840 O O . ILE B 1 100 ? 51.678 43.200 40.130 1.00 79.14 100 ILE B O 1
ATOM 2845 N N . LYS B 1 101 ? 50.023 42.563 41.565 1.00 87.11 101 LYS B N 1
ATOM 2846 C CA . LYS B 1 101 ? 50.770 41.485 42.271 1.00 92.09 101 LYS B CA 1
ATOM 2847 C C . LYS B 1 101 ? 50.916 40.277 41.342 1.00 96.59 101 LYS B C 1
ATOM 2848 O O . LYS B 1 101 ? 52.056 39.993 40.920 1.00 97.79 101 LYS B O 1
ATOM 2854 N N . LEU B 1 102 ? 49.789 39.633 41.017 1.00 94.48 102 LEU B N 1
ATOM 2855 C CA . LEU B 1 102 ? 49.713 38.239 40.500 1.00 89.29 102 LEU B CA 1
ATOM 2856 C C . LEU B 1 102 ? 50.614 38.075 39.268 1.00 87.35 102 LEU B C 1
ATOM 2857 O O . LEU B 1 102 ? 50.394 38.804 38.272 1.00 77.59 102 LEU B O 1
ATOM 2862 N N . ASN B 1 103 ? 51.593 37.158 39.378 1.00 91.70 103 ASN B N 1
ATOM 2863 C CA . ASN B 1 103 ? 52.656 36.823 38.386 1.00 90.75 103 ASN B CA 1
ATOM 2864 C C . ASN B 1 103 ? 52.721 35.296 38.230 1.00 83.91 103 ASN B C 1
ATOM 2865 O O . ASN B 1 103 ? 53.532 34.663 38.935 1.00 97.85 103 ASN B O 1
ATOM 2870 N N . GLY B 1 104 ? 51.876 34.741 37.355 1.00 70.89 104 GLY B N 1
ATOM 2871 C CA . GLY B 1 104 ? 51.785 33.308 37.002 1.00 61.70 104 GLY B CA 1
ATOM 2872 C C . GLY B 1 104 ? 50.742 33.100 35.909 1.00 55.02 104 GLY B C 1
ATOM 2873 O O . GLY B 1 104 ? 50.695 33.924 34.980 1.00 50.84 104 GLY B O 1
ATOM 2874 N N . ILE B 1 105 ? 49.892 32.077 36.009 1.00 51.04 105 ILE B N 1
ATOM 2875 C CA . ILE B 1 105 ? 48.763 31.892 35.044 1.00 54.35 105 ILE B CA 1
ATOM 2876 C C . ILE B 1 105 ? 47.829 33.118 35.086 1.00 55.16 105 ILE B C 1
ATOM 2877 O O . ILE B 1 105 ? 47.146 33.385 34.083 1.00 45.69 105 ILE B O 1
ATOM 2882 N N . GLU B 1 106 ? 47.817 33.855 36.197 1.00 57.57 106 GLU B N 1
ATOM 2883 C CA . GLU B 1 106 ? 46.921 35.020 36.407 1.00 55.75 106 GLU B CA 1
ATOM 2884 C C . GLU B 1 106 ? 47.312 36.160 35.461 1.00 51.97 106 GLU 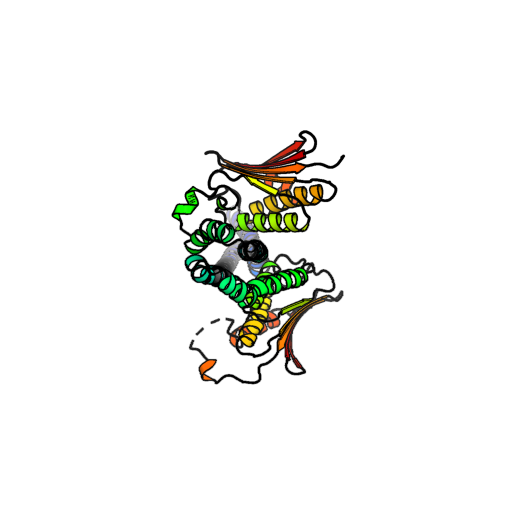B C 1
ATOM 2885 O O . GLU B 1 106 ? 46.432 36.983 35.179 1.00 49.90 106 GLU B O 1
ATOM 2891 N N . ASN B 1 107 ? 48.560 36.196 34.971 1.00 51.84 107 ASN B N 1
ATOM 2892 C CA . ASN B 1 107 ? 49.057 37.254 34.044 1.00 55.65 107 ASN B CA 1
ATOM 2893 C C . ASN B 1 107 ? 48.732 36.929 32.586 1.00 53.13 107 ASN B C 1
ATOM 2894 O O . ASN B 1 107 ? 49.091 37.758 31.732 1.00 54.13 107 ASN B O 1
ATOM 2899 N N . LEU B 1 108 ? 48.125 35.773 32.296 1.00 52.82 108 LEU B N 1
ATOM 2900 C CA . LEU B 1 108 ? 47.716 35.411 30.911 1.00 55.91 108 LEU B CA 1
ATOM 2901 C C . LEU B 1 108 ? 46.314 35.985 30.650 1.00 59.26 108 LEU B C 1
ATOM 2902 O O . LEU B 1 108 ? 45.305 35.348 31.046 1.00 57.00 108 LEU B O 1
ATOM 2907 N N . LYS B 1 109 ? 46.266 37.149 29.992 1.00 58.59 109 LYS B N 1
ATOM 2908 C CA . LYS B 1 109 ? 45.034 37.946 29.754 1.00 56.86 109 LYS B CA 1
ATOM 2909 C C . LYS B 1 109 ? 44.446 37.637 28.376 1.00 57.13 109 LYS B C 1
ATOM 2910 O O . LYS B 1 109 ? 43.730 38.493 27.831 1.00 69.49 109 LYS B O 1
ATOM 2916 N N . VAL B 1 110 ? 44.736 36.460 27.828 1.00 51.23 110 VAL B N 1
ATOM 2917 C CA . VAL B 1 110 ? 44.057 35.928 26.616 1.00 49.79 110 VAL B CA 1
ATOM 2918 C C . VAL B 1 110 ? 43.130 34.802 27.090 1.00 46.75 110 VAL B C 1
ATOM 2919 O O . VAL B 1 110 ? 43.640 33.682 27.335 1.00 43.65 110 VAL B O 1
ATOM 2923 N N . ARG B 1 111 ? 41.832 35.090 27.230 1.00 42.04 111 ARG B N 1
ATOM 2924 C CA . ARG B 1 111 ? 40.878 34.225 27.977 1.00 45.85 111 ARG B CA 1
ATOM 2925 C C . ARG B 1 111 ? 41.000 32.779 27.484 1.00 41.66 111 ARG B C 1
ATOM 2926 O O . ARG B 1 111 ? 41.078 31.865 28.325 1.00 38.33 111 ARG B O 1
ATOM 2934 N N . GLU B 1 112 ? 41.112 32.589 26.170 1.00 41.10 112 GLU B N 1
ATOM 2935 C CA . GLU B 1 112 ? 41.058 31.265 25.514 1.00 40.74 112 GLU B CA 1
ATOM 2936 C C . GLU B 1 112 ? 42.338 30.477 25.764 1.00 44.59 112 GLU B C 1
ATOM 2937 O O . GLU B 1 112 ? 42.250 29.246 25.932 1.00 46.20 112 GLU B O 1
ATOM 2943 N N . ILE B 1 113 ? 43.485 31.151 25.778 1.00 44.88 113 ILE B N 1
ATOM 2944 C CA . ILE B 1 113 ? 44.800 30.479 25.982 1.00 42.88 113 ILE B CA 1
ATOM 2945 C C . ILE B 1 113 ? 44.958 30.185 27.472 1.00 41.83 113 ILE B C 1
ATOM 2946 O O . ILE B 1 113 ? 45.461 29.103 27.790 1.00 42.73 113 ILE B O 1
ATOM 2951 N N . LYS B 1 114 ? 44.501 31.077 28.354 1.00 39.45 114 LYS B N 1
ATOM 2952 C CA . LYS B 1 114 ? 44.531 30.809 29.817 1.00 42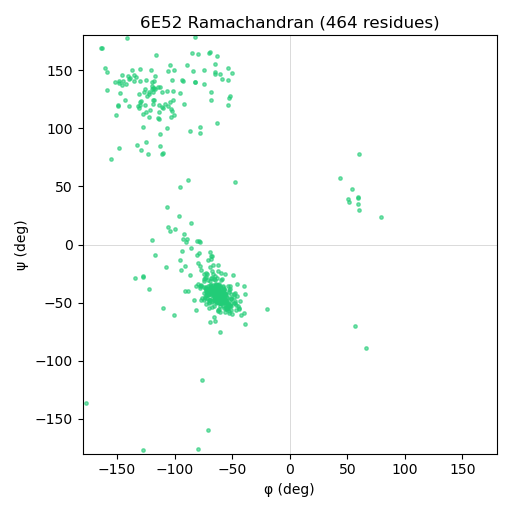.42 114 LYS B CA 1
ATOM 2953 C C . LYS B 1 114 ? 43.711 29.546 30.126 1.00 37.86 114 LYS B C 1
ATOM 2954 O O . LYS B 1 114 ? 44.181 28.739 30.929 1.00 37.72 114 LYS B O 1
ATOM 2960 N N . GLY B 1 115 ? 42.524 29.408 29.530 1.00 36.40 115 GLY B N 1
ATOM 2961 C CA . GLY B 1 115 ? 41.644 28.239 29.726 1.00 36.70 115 GLY B CA 1
ATOM 2962 C C . GLY B 1 115 ? 42.318 26.967 29.262 1.00 37.07 115 GLY B C 1
ATOM 2963 O O . GLY B 1 115 ? 42.243 25.971 29.988 1.00 37.92 115 GLY B O 1
ATOM 2964 N N . LEU B 1 116 ? 42.975 27.013 28.100 1.00 35.37 116 LEU B N 1
ATOM 2965 C CA . LEU B 1 116 ? 43.675 25.850 27.490 1.00 36.05 116 LEU B CA 1
ATOM 2966 C C . LEU B 1 116 ? 44.794 25.411 28.436 1.00 38.39 116 LEU B C 1
ATOM 2967 O O . LEU B 1 116 ? 44.941 24.186 28.681 1.00 33.64 116 LEU B O 1
ATOM 2972 N N . ILE B 1 117 ? 45.541 26.361 28.992 1.00 37.57 117 ILE B N 1
ATOM 2973 C CA . ILE B 1 117 ? 46.705 26.009 29.855 1.00 39.07 117 ILE B CA 1
ATOM 2974 C C . ILE B 1 117 ? 46.165 25.486 31.183 1.00 38.07 117 ILE B C 1
ATOM 2975 O O . ILE B 1 117 ? 46.750 24.508 31.707 1.00 36.75 117 ILE B O 1
ATOM 2980 N N . THR B 1 118 ? 45.062 26.058 31.678 1.00 33.68 118 THR B N 1
ATOM 2981 C CA . THR B 1 118 ? 44.365 25.548 32.887 1.00 33.23 118 THR B CA 1
ATOM 2982 C C . THR B 1 118 ? 43.958 24.078 32.652 1.00 34.78 118 THR B C 1
ATOM 2983 O O . THR B 1 118 ? 44.083 23.272 33.583 1.00 36.99 118 THR B O 1
ATOM 2987 N N . ALA B 1 119 ? 43.506 23.713 31.457 1.00 34.95 119 ALA B N 1
ATOM 2988 C CA . ALA B 1 119 ? 43.114 22.322 31.146 1.00 35.65 119 ALA B CA 1
ATOM 2989 C C . ALA B 1 119 ? 44.348 21.431 31.294 1.00 37.78 119 ALA B C 1
ATOM 2990 O O . ALA B 1 119 ? 44.289 20.397 31.968 1.00 41.18 119 ALA B O 1
ATOM 2992 N N . LYS B 1 120 ? 45.464 21.867 30.727 1.00 42.20 120 LYS B N 1
ATOM 2993 C CA . LYS B 1 120 ? 46.729 21.092 30.716 1.00 42.84 120 LYS B CA 1
ATOM 2994 C C . LYS B 1 120 ? 47.302 21.005 32.139 1.00 39.58 120 LYS B C 1
ATOM 2995 O O . LYS B 1 120 ? 47.806 19.936 32.479 1.00 44.61 120 LYS B O 1
ATOM 3001 N N . ILE B 1 121 ? 47.207 22.058 32.950 1.00 35.72 121 ILE B N 1
ATOM 3002 C CA . ILE B 1 121 ? 47.646 22.016 34.376 1.00 42.63 121 ILE B CA 1
ATOM 3003 C C . ILE B 1 121 ? 46.821 20.957 35.117 1.00 43.30 121 ILE B C 1
ATOM 3004 O O . ILE B 1 121 ? 47.422 20.187 35.888 1.00 47.81 121 ILE B O 1
ATOM 3009 N N . LEU B 1 122 ? 45.506 20.910 34.891 1.00 41.86 122 LEU B N 1
ATOM 3010 C CA . LEU B 1 122 ? 44.602 19.959 35.592 1.00 43.13 122 LEU B CA 1
ATOM 3011 C C . LEU B 1 122 ? 44.890 18.533 35.133 1.00 40.57 122 LEU B C 1
ATOM 3012 O O . LEU B 1 122 ? 44.941 17.650 35.995 1.00 43.31 122 LEU B O 1
ATOM 3017 N N . ARG B 1 123 ? 45.084 18.348 33.835 1.00 39.82 123 ARG B N 1
ATOM 3018 C CA . ARG B 1 123 ? 45.424 17.042 33.216 1.00 45.71 123 ARG B CA 1
ATOM 3019 C C . ARG B 1 123 ? 46.687 16.507 33.902 1.00 50.71 123 ARG B C 1
ATOM 3020 O O . ARG B 1 123 ? 46.668 15.358 34.371 1.00 47.99 123 ARG B O 1
ATOM 3028 N N . ALA B 1 124 ? 47.731 17.335 33.982 1.00 53.90 124 ALA B N 1
ATOM 3029 C CA . ALA B 1 124 ? 49.026 16.985 34.594 1.00 57.30 124 ALA B CA 1
ATOM 3030 C C . ALA B 1 124 ? 48.803 16.656 36.075 1.00 59.27 124 ALA B C 1
ATOM 3031 O O . ALA B 1 124 ? 49.246 15.567 36.501 1.00 63.78 124 ALA B O 1
ATOM 3033 N N . GLN B 1 125 ? 48.115 17.530 36.817 1.00 57.72 125 GLN B N 1
ATOM 3034 C CA . GLN B 1 125 ? 47.775 17.323 38.255 1.00 61.72 125 GLN B CA 1
ATOM 3035 C C . GLN B 1 125 ? 47.170 15.920 38.457 1.00 62.20 125 GLN B C 1
ATOM 3036 O O . GLN B 1 125 ? 47.544 15.260 39.447 1.00 60.14 125 GLN B O 1
ATOM 3042 N N . GLU B 1 126 ? 46.279 15.470 37.565 1.00 67.31 126 GLU B N 1
ATOM 3043 C CA . GLU B 1 126 ? 45.626 14.128 37.651 1.00 75.35 126 GLU B CA 1
ATOM 3044 C C . GLU B 1 126 ? 46.652 13.000 37.425 1.00 73.71 126 GLU B C 1
ATOM 3045 O O . GLU B 1 126 ? 46.428 11.899 37.956 1.00 68.24 126 GLU B O 1
ATOM 3051 N N . MET B 1 127 ? 47.721 13.240 36.657 1.00 72.12 127 MET B N 1
ATOM 3052 C CA . MET B 1 127 ? 48.764 12.222 36.340 1.00 71.49 127 MET B CA 1
ATOM 3053 C C . MET B 1 127 ? 49.988 12.422 37.241 1.00 66.94 127 MET B C 1
ATOM 3054 O O . MET B 1 127 ? 51.043 11.830 36.949 1.00 67.39 127 MET B O 1
ATOM 3059 N N . ASN B 1 128 ? 49.850 13.225 38.295 1.00 66.31 128 ASN B N 1
ATOM 3060 C CA . ASN B 1 128 ? 50.910 13.445 39.312 1.00 69.93 128 ASN B CA 1
ATOM 3061 C C . ASN B 1 128 ? 52.152 13.997 38.621 1.00 65.96 128 ASN B C 1
ATOM 3062 O O . ASN B 1 128 ? 53.251 13.662 39.054 1.00 81.56 128 ASN B O 1
ATOM 3067 N N . ILE B 1 129 ? 51.968 14.813 37.584 1.00 67.07 129 ILE B N 1
ATOM 3068 C CA . ILE B 1 129 ? 53.064 15.552 36.900 1.00 59.34 129 ILE B CA 1
ATOM 3069 C C . ILE B 1 129 ? 53.047 16.988 37.424 1.00 58.42 129 ILE B C 1
ATOM 3070 O O . ILE B 1 129 ? 52.090 17.725 37.194 1.00 58.03 129 ILE B O 1
ATOM 3075 N N . PRO B 1 130 ? 54.071 17.414 38.201 1.00 57.14 130 PRO B N 1
ATOM 3076 C CA . PRO B 1 130 ? 54.189 18.808 38.631 1.00 53.83 130 PRO B CA 1
ATOM 3077 C C . PRO B 1 130 ? 54.418 19.722 37.426 1.00 54.54 130 PRO B C 1
ATOM 3078 O O . PRO B 1 130 ? 55.064 19.297 36.489 1.00 54.64 130 PRO B O 1
ATOM 3082 N N . ILE B 1 131 ? 53.893 20.942 37.490 1.00 52.94 131 ILE B N 1
ATOM 3083 C CA . ILE B 1 131 ? 53.865 21.896 36.350 1.00 52.11 131 ILE B CA 1
ATOM 3084 C C . ILE B 1 131 ? 53.926 23.322 36.909 1.00 54.44 131 ILE B C 1
ATOM 3085 O O . ILE B 1 131 ? 53.067 23.695 37.716 1.00 61.12 131 ILE B O 1
ATOM 3090 N N . SER B 1 132 ? 54.966 24.059 36.536 1.00 56.20 132 SER B N 1
ATOM 3091 C CA . SER B 1 132 ? 55.206 25.466 36.940 1.00 56.60 132 SER B CA 1
ATOM 3092 C C . SER B 1 132 ? 54.829 26.375 35.768 1.00 52.66 132 SER B C 1
ATOM 3093 O O . SER B 1 132 ? 55.084 25.990 34.608 1.00 51.07 132 SER B O 1
ATOM 3096 N N . ILE B 1 133 ? 54.218 27.518 36.068 1.00 52.58 133 ILE B N 1
ATOM 3097 C CA . ILE B 1 133 ? 53.885 28.586 35.081 1.00 56.84 133 ILE B CA 1
ATOM 3098 C C . ILE B 1 133 ? 54.731 29.815 35.436 1.00 60.46 133 ILE B C 1
ATOM 3099 O O . ILE B 1 133 ? 54.609 30.301 36.579 1.00 63.28 133 ILE B O 1
ATOM 3104 N N . GLU B 1 134 ? 55.582 30.273 34.513 1.00 63.51 134 GLU B N 1
ATOM 3105 C CA . GLU B 1 134 ? 56.361 31.531 34.658 1.00 63.18 134 GLU B CA 1
ATOM 3106 C C . GLU B 1 134 ? 55.868 32.553 33.629 1.00 64.11 134 GLU B C 1
ATOM 3107 O O . GLU B 1 134 ? 56.332 32.527 32.468 1.00 57.59 134 GLU B O 1
ATOM 3113 N N . ILE B 1 135 ? 54.948 33.418 34.061 1.00 65.84 135 ILE B N 1
ATOM 3114 C CA . ILE B 1 135 ? 54.459 34.601 33.298 1.00 69.25 135 ILE B CA 1
ATOM 3115 C C . ILE B 1 135 ? 54.658 35.815 34.197 1.00 77.90 135 ILE B C 1
ATOM 3116 O O . ILE B 1 135 ? 53.759 36.183 34.955 1.00 76.54 135 ILE B O 1
ATOM 3121 N N . PRO B 1 136 ? 55.854 36.451 34.146 1.00 84.66 136 PRO B N 1
ATOM 3122 C CA . PRO B 1 136 ? 56.184 37.538 35.067 1.00 83.60 136 PRO B CA 1
ATOM 3123 C C . PRO B 1 136 ? 55.394 38.804 34.700 1.00 80.28 136 PRO B C 1
ATOM 3124 O O . PRO B 1 136 ? 54.733 39.346 35.557 1.00 76.85 136 PRO B O 1
ATOM 3128 N N . ASP B 1 137 ? 55.452 39.209 33.431 1.00 77.99 137 ASP B N 1
ATOM 3129 C CA . ASP B 1 137 ? 54.705 40.373 32.890 1.00 78.47 137 ASP B CA 1
ATOM 3130 C C . ASP B 1 137 ? 53.332 39.914 32.403 1.00 75.25 137 ASP B C 1
ATOM 3131 O O . ASP B 1 137 ? 53.196 38.736 32.024 1.00 80.27 137 ASP B O 1
ATOM 3136 N N . GLU B 1 138 ? 52.370 40.836 32.388 1.00 68.44 138 GLU B N 1
ATOM 3137 C CA A GLU B 1 138 ? 51.017 40.567 31.837 0.51 65.44 138 GLU B CA 1
ATOM 3138 C CA B GLU B 1 138 ? 51.009 40.639 31.817 0.49 63.52 138 GLU B CA 1
ATOM 3139 C C . GLU B 1 138 ? 51.170 40.351 30.324 1.00 64.02 138 GLU B C 1
ATOM 3140 O O . GLU B 1 138 ? 52.082 40.959 29.735 1.00 60.19 138 GLU B O 1
ATOM 3151 N N . VAL B 1 139 ? 50.350 39.453 29.760 1.00 61.76 139 VAL B N 1
ATOM 3152 C CA . VAL B 1 139 ? 50.322 39.132 28.298 1.00 62.92 139 VAL B CA 1
ATOM 3153 C C . VAL B 1 139 ? 48.871 39.268 27.810 1.00 68.04 139 VAL B C 1
ATOM 3154 O O . VAL B 1 139 ? 48.050 38.349 28.059 1.00 66.13 139 VAL B O 1
ATOM 3158 N N . SER B 1 140 ? 48.581 40.400 27.160 1.00 67.32 140 SER B N 1
ATOM 3159 C CA . SER B 1 140 ? 47.227 40.877 26.778 1.00 67.06 140 SER B CA 1
ATOM 3160 C C . SER B 1 140 ? 46.905 40.443 25.344 1.00 62.03 140 SER B C 1
ATOM 3161 O O . SER B 1 140 ? 45.709 40.380 24.983 1.00 70.68 140 SER B O 1
ATOM 3164 N N . SER B 1 141 ? 47.927 40.164 24.543 1.00 52.94 141 SER B N 1
ATOM 3165 C CA . SER B 1 141 ? 47.759 39.904 23.096 1.00 58.11 141 SER B CA 1
ATOM 3166 C C . SER B 1 141 ? 48.959 39.158 22.519 1.00 56.86 141 SER B C 1
ATOM 3167 O O . SER B 1 141 ? 50.093 39.352 22.998 1.00 58.08 141 SER B O 1
ATOM 3170 N N . ILE B 1 142 ? 48.690 38.400 21.462 1.00 57.61 142 ILE B N 1
ATOM 3171 C CA . ILE B 1 142 ? 49.658 37.506 20.773 1.00 59.92 142 ILE B CA 1
ATOM 3172 C C . ILE B 1 142 ? 49.286 37.536 19.295 1.00 58.35 142 ILE B C 1
ATOM 3173 O O . ILE B 1 142 ? 48.087 37.514 18.998 1.00 63.92 142 ILE B O 1
ATOM 3178 N N . ASN B 1 143 ? 50.279 37.629 18.419 1.00 66.50 143 ASN B N 1
ATOM 3179 C CA . ASN B 1 143 ? 50.062 37.973 16.992 1.00 67.01 143 ASN B CA 1
ATOM 3180 C C . ASN B 1 143 ? 49.965 36.682 16.176 1.00 65.17 143 ASN B C 1
ATOM 3181 O O . ASN B 1 143 ? 50.639 36.589 15.137 1.00 61.10 143 ASN B O 1
ATOM 3186 N N . LEU B 1 144 ? 49.135 35.734 16.616 1.00 56.12 144 LEU B N 1
ATOM 3187 C CA . LEU B 1 144 ? 48.684 34.595 15.775 1.00 53.18 144 LEU B CA 1
ATOM 3188 C C . LEU B 1 144 ? 47.168 34.413 15.975 1.00 52.59 144 LEU B C 1
ATOM 3189 O O . LEU B 1 144 ? 46.684 34.617 17.120 1.00 51.65 144 LEU B O 1
ATOM 3194 N N . ASN B 1 145 ? 46.417 34.105 14.915 1.00 49.17 145 ASN B N 1
ATOM 3195 C CA . ASN B 1 145 ? 44.946 33.895 15.021 1.00 50.11 145 ASN B CA 1
ATOM 3196 C C . ASN B 1 145 ? 44.694 32.902 16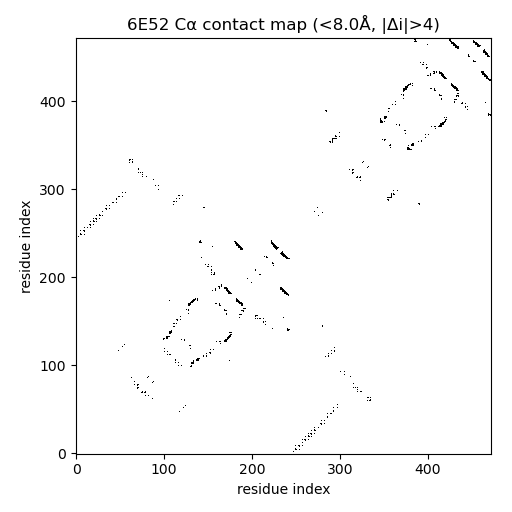.163 1.00 52.49 145 ASN B C 1
ATOM 3197 O O . ASN B 1 145 ? 45.557 32.010 16.370 1.00 52.82 145 ASN B O 1
ATOM 3202 N N . MET B 1 146 ? 43.563 33.041 16.864 1.00 45.91 146 MET B N 1
ATOM 3203 C CA . MET B 1 146 ? 43.259 32.252 18.087 1.00 43.41 146 MET B CA 1
ATOM 3204 C C . MET B 1 146 ? 43.310 30.755 17.747 1.00 43.50 146 MET B C 1
ATOM 3205 O O . MET B 1 146 ? 43.840 29.941 18.564 1.00 42.10 146 MET B O 1
ATOM 3210 N N . ILE B 1 147 ? 42.806 30.383 16.570 1.00 40.08 147 ILE B N 1
ATOM 3211 C CA . ILE B 1 147 ? 42.593 28.945 16.238 1.00 45.34 147 ILE B CA 1
ATOM 3212 C C . ILE B 1 147 ? 43.957 28.249 16.180 1.00 46.18 147 ILE B C 1
ATOM 3213 O O . ILE B 1 147 ? 44.096 27.190 16.830 1.00 42.94 147 ILE B O 1
ATOM 3218 N N . ASP B 1 148 ? 44.924 28.841 15.477 1.00 46.40 148 ASP B N 1
ATOM 3219 C CA . ASP B 1 148 ? 46.281 28.259 15.282 1.00 50.00 148 ASP B CA 1
ATOM 3220 C C . ASP B 1 148 ? 47.108 28.391 16.562 1.00 44.45 148 ASP B C 1
ATOM 3221 O O . ASP B 1 148 ? 47.896 27.477 16.840 1.00 41.53 148 ASP B O 1
ATOM 3226 N N . LEU B 1 149 ? 46.951 29.496 17.290 1.00 42.62 149 LEU B N 1
ATOM 3227 C CA . LEU B 1 149 ? 47.659 29.727 18.567 1.00 45.20 149 LEU B CA 1
ATOM 3228 C C . LEU B 1 149 ? 47.244 28.626 19.546 1.00 46.28 149 LEU B C 1
ATOM 3229 O O . LEU B 1 149 ? 48.129 28.012 20.177 1.00 46.58 149 LEU B O 1
ATOM 3234 N N . SER B 1 150 ? 45.937 28.361 19.605 1.00 48.77 150 SER B N 1
ATOM 3235 C CA . SER B 1 150 ? 45.299 27.347 20.479 1.00 46.54 150 SER B CA 1
ATOM 3236 C C . SER B 1 150 ? 45.829 25.963 20.083 1.00 45.05 150 SER B C 1
ATOM 3237 O O . SER B 1 150 ? 46.410 25.287 20.938 1.00 45.11 150 SER B O 1
ATOM 3240 N N . ARG B 1 151 ? 45.684 25.554 18.822 1.00 45.15 151 ARG B N 1
ATOM 3241 C CA . ARG B 1 151 ? 46.124 24.192 18.409 1.00 48.22 151 ARG B CA 1
ATOM 3242 C C . ARG B 1 151 ? 47.613 24.008 18.750 1.00 45.72 151 ARG B C 1
ATOM 3243 O O . ARG B 1 151 ? 47.974 22.932 19.250 1.00 41.91 151 ARG B O 1
ATOM 3251 N N . SER B 1 152 ? 48.438 25.027 18.504 1.00 47.67 152 SER B N 1
ATOM 3252 C CA . SER B 1 152 ? 49.915 24.988 18.651 1.00 47.43 152 SER B CA 1
ATOM 3253 C C . SER B 1 152 ? 50.301 24.805 20.117 1.00 45.99 152 SER B C 1
ATOM 3254 O O . SER B 1 152 ? 51.099 23.894 20.430 1.00 47.61 152 SER B O 1
ATOM 3257 N N . ILE B 1 153 ? 49.772 25.655 20.989 1.00 46.70 153 ILE B N 1
ATOM 3258 C CA . ILE B 1 153 ? 50.067 25.582 22.445 1.00 47.65 153 ILE B CA 1
ATOM 3259 C C . ILE B 1 153 ? 49.644 24.194 22.948 1.00 46.13 153 ILE B C 1
ATOM 3260 O O . ILE B 1 153 ? 50.459 23.546 23.655 1.00 43.66 153 ILE B O 1
ATOM 3265 N N . GLY B 1 154 ? 48.454 23.727 22.553 1.00 44.20 154 GLY B N 1
ATOM 3266 C CA . GLY B 1 154 ? 47.873 22.459 23.038 1.00 42.30 154 GLY B CA 1
ATOM 3267 C C . GLY B 1 154 ? 48.733 21.263 22.669 1.00 47.19 154 GLY B C 1
ATOM 3268 O O . GLY B 1 154 ? 48.913 20.366 23.524 1.00 47.05 154 GLY B O 1
ATOM 3269 N N . ILE B 1 155 ? 49.270 21.246 21.449 1.00 43.34 155 ILE B N 1
ATOM 3270 C CA . ILE B 1 155 ? 50.136 20.136 20.946 1.00 49.38 155 ILE B CA 1
ATOM 3271 C C . ILE B 1 155 ? 51.465 20.134 21.710 1.00 44.82 155 ILE B C 1
ATOM 3272 O O . ILE B 1 155 ? 51.966 19.039 22.030 1.00 43.17 155 ILE B O 1
ATOM 3277 N N . ILE B 1 156 ? 52.027 21.309 21.969 1.00 43.30 156 ILE B N 1
ATOM 3278 C CA . ILE B 1 156 ? 53.344 21.424 22.654 1.00 43.39 156 ILE B CA 1
ATOM 3279 C C . ILE B 1 156 ? 53.175 20.872 24.070 1.00 45.72 156 ILE B C 1
ATOM 3280 O O . ILE B 1 156 ? 54.041 20.058 24.491 1.00 56.00 156 ILE B O 1
ATOM 3285 N N . LEU B 1 157 ? 52.094 21.244 24.765 1.00 39.42 157 LEU B N 1
ATOM 3286 C CA . LEU B 1 157 ? 51.837 20.759 26.151 1.00 41.61 157 LEU B CA 1
ATOM 3287 C C . LEU B 1 157 ? 51.406 19.291 26.148 1.00 41.18 157 LEU B C 1
ATOM 3288 O O . LEU B 1 157 ? 51.689 18.602 27.147 1.00 43.11 157 LEU B O 1
ATOM 3293 N N . ASP B 1 158 ? 50.788 18.808 25.071 1.00 42.17 158 ASP B N 1
ATOM 3294 C CA . ASP B 1 158 ? 50.413 17.372 24.953 1.00 46.38 158 ASP B CA 1
ATOM 3295 C C . ASP B 1 158 ? 51.686 16.528 24.847 1.00 46.21 158 ASP B C 1
ATOM 3296 O O . ASP B 1 158 ? 51.768 15.476 25.525 1.00 46.17 158 ASP B O 1
ATOM 3301 N N . ASN B 1 159 ? 52.642 17.003 24.045 1.00 48.88 159 ASN B N 1
ATOM 3302 C CA . ASN B 1 159 ? 54.002 16.422 23.891 1.00 48.02 159 ASN B CA 1
ATOM 3303 C C . ASN B 1 159 ? 54.651 16.280 25.278 1.00 47.67 159 ASN B C 1
ATOM 3304 O O . ASN B 1 159 ? 54.968 15.139 25.678 1.00 47.02 159 ASN B O 1
ATOM 3309 N N . ALA B 1 160 ? 54.784 17.395 25.998 1.00 42.32 160 ALA B N 1
ATOM 3310 C CA . ALA B 1 160 ? 55.375 17.477 27.350 1.00 43.19 160 ALA B CA 1
ATOM 3311 C C . ALA B 1 160 ? 54.724 16.450 28.290 1.00 47.95 160 ALA B C 1
ATOM 3312 O O . ALA B 1 160 ? 55.456 15.697 28.981 1.00 49.64 160 ALA B O 1
ATOM 3314 N N . ILE B 1 161 ? 53.390 16.418 28.328 1.00 48.30 161 ILE B N 1
ATOM 3315 C CA . ILE B 1 161 ? 52.600 15.547 29.245 1.00 48.25 161 ILE B CA 1
ATOM 3316 C C . ILE B 1 161 ? 52.826 14.071 28.885 1.00 49.19 161 ILE B C 1
ATOM 3317 O O . ILE B 1 161 ? 53.053 13.277 29.817 1.00 51.30 161 ILE B O 1
ATOM 3322 N N . GLU B 1 162 ? 52.741 13.711 27.601 1.00 54.22 162 GLU B N 1
ATOM 3323 C CA . GLU B 1 162 ? 52.904 12.310 27.123 1.00 59.76 162 GLU B CA 1
ATOM 3324 C C . GLU B 1 162 ? 54.315 11.840 27.467 1.00 62.25 162 GLU B C 1
ATOM 3325 O O . GLU B 1 162 ? 54.463 10.679 27.900 1.00 64.96 162 GLU B O 1
ATOM 3331 N N . ALA B 1 163 ? 55.298 12.725 27.272 1.00 59.62 163 ALA B N 1
ATOM 3332 C CA . ALA B 1 163 ? 56.737 12.489 27.522 1.00 52.75 163 ALA B CA 1
ATOM 3333 C C . ALA B 1 163 ? 56.970 12.248 29.015 1.00 57.06 163 ALA B C 1
ATOM 3334 O O . ALA B 1 163 ? 57.811 11.392 29.337 1.00 68.21 163 ALA B O 1
ATOM 3336 N N . SER B 1 164 ? 56.200 12.925 29.878 1.00 57.49 164 SER B N 1
ATOM 3337 C CA . SER B 1 164 ? 56.348 12.954 31.359 1.00 52.16 164 SER B CA 1
ATOM 3338 C C . SER B 1 164 ? 55.736 11.719 32.032 1.00 58.60 164 SER B C 1
ATOM 3339 O O . SER B 1 164 ? 55.929 11.584 33.258 1.00 60.44 164 SER B O 1
ATOM 3342 N N . THR B 1 165 ? 55.000 10.877 31.297 1.00 65.88 165 THR B N 1
ATOM 3343 C CA . THR B 1 165 ? 54.251 9.725 31.871 1.00 76.13 165 THR B CA 1
ATOM 3344 C C . THR B 1 165 ? 55.213 8.569 32.165 1.00 87.25 165 THR B C 1
ATOM 3345 O O . THR B 1 165 ? 54.997 7.879 33.180 1.00 85.65 165 THR B O 1
ATOM 3349 N N . GLU B 1 166 ? 56.234 8.384 31.320 1.00 98.28 166 GLU B N 1
ATOM 3350 C CA . GLU B 1 166 ? 57.229 7.275 31.408 1.00 100.90 166 GLU B CA 1
ATOM 3351 C C . GLU B 1 166 ? 58.109 7.468 32.655 1.00 91.85 166 GLU B C 1
ATOM 3352 O O . GLU B 1 166 ? 58.571 6.466 33.222 1.00 88.06 166 GLU B O 1
ATOM 3358 N N . ILE B 1 167 ? 58.310 8.717 33.069 1.00 85.71 167 ILE B N 1
ATOM 3359 C CA . ILE B 1 167 ? 59.392 9.163 33.995 1.00 84.93 167 ILE B CA 1
ATOM 3360 C C . ILE B 1 167 ? 58.955 8.976 35.454 1.00 87.20 167 ILE B C 1
ATOM 3361 O O . ILE B 1 167 ? 57.766 8.716 35.686 1.00 90.62 167 ILE B O 1
ATOM 3366 N N . ASP B 1 168 ? 59.922 9.027 36.378 1.00 93.01 168 ASP B N 1
ATOM 3367 C CA . ASP B 1 168 ? 59.745 9.248 37.839 1.00 90.96 168 ASP B CA 1
ATOM 3368 C C . ASP B 1 168 ? 60.199 10.681 38.139 1.00 92.68 168 ASP B C 1
ATOM 3369 O O . ASP B 1 168 ? 61.119 11.159 37.433 1.00 94.26 168 ASP B O 1
ATOM 3374 N N . ASP B 1 169 ? 59.609 11.338 39.145 1.00 89.18 169 ASP B N 1
ATOM 3375 C CA . ASP B 1 169 ? 59.851 12.777 39.453 1.00 89.02 169 ASP B CA 1
ATOM 3376 C C . ASP B 1 169 ? 59.853 13.572 38.145 1.00 83.05 169 ASP B C 1
ATOM 3377 O O . ASP B 1 169 ? 60.846 14.224 37.818 1.00 78.47 169 ASP B O 1
ATOM 3382 N N . PRO B 1 170 ? 58.770 13.526 37.331 1.00 72.86 170 PRO B N 1
ATOM 3383 C CA . PRO B 1 170 ? 58.669 14.394 36.160 1.00 71.43 170 PRO B CA 1
ATOM 3384 C C . PRO B 1 170 ? 58.474 15.847 36.608 1.00 67.79 170 PRO B C 1
ATOM 3385 O O . PRO B 1 170 ? 58.207 16.079 37.773 1.00 67.22 170 PRO B O 1
ATOM 3389 N N . ILE B 1 171 ? 58.654 16.784 35.684 1.00 62.59 171 ILE B N 1
ATOM 3390 C CA . ILE B 1 171 ? 58.171 18.183 35.843 1.00 63.81 171 ILE B CA 1
ATOM 3391 C C . ILE B 1 171 ? 58.053 18.818 34.454 1.00 59.23 171 ILE B C 1
ATOM 3392 O O . ILE B 1 171 ? 58.822 18.433 33.548 1.00 57.04 171 ILE B O 1
ATOM 3397 N N . ILE B 1 172 ? 57.088 19.729 34.312 1.00 55.91 172 ILE B N 1
ATOM 3398 C CA . ILE B 1 172 ? 56.836 20.553 33.094 1.00 52.13 172 ILE B CA 1
ATOM 3399 C C . ILE B 1 172 ? 56.931 22.020 33.526 1.00 51.38 172 ILE B C 1
ATOM 3400 O O . ILE B 1 172 ? 56.363 22.367 34.568 1.00 48.85 172 ILE B O 1
ATOM 3405 N N . ARG B 1 173 ? 57.679 22.840 32.792 1.00 52.49 173 ARG B N 1
ATOM 3406 C CA . ARG B 1 173 ? 57.755 24.297 33.060 1.00 55.25 173 ARG B CA 1
ATOM 3407 C C . ARG B 1 173 ? 57.233 25.017 31.819 1.00 55.53 173 ARG B C 1
ATOM 3408 O O . ARG B 1 173 ? 57.621 24.650 30.687 1.00 50.65 173 ARG B O 1
ATOM 3416 N N . VAL B 1 174 ? 56.334 25.964 32.046 1.00 52.75 174 VAL B N 1
ATOM 3417 C CA . VAL B 1 174 ? 55.671 26.760 30.981 1.00 54.69 174 VAL B CA 1
ATOM 3418 C C . VAL B 1 174 ? 56.047 28.217 31.244 1.00 54.03 174 VAL B C 1
ATOM 3419 O O . VAL B 1 174 ? 56.115 28.595 32.434 1.00 58.81 174 VAL B O 1
ATOM 3423 N N . ALA B 1 175 ? 56.323 28.982 30.191 1.00 54.10 175 ALA B N 1
ATOM 3424 C CA . ALA B 1 175 ? 56.590 30.431 30.293 1.00 55.07 175 ALA B CA 1
ATOM 3425 C C . ALA B 1 175 ? 56.056 31.156 29.059 1.00 56.64 175 ALA B C 1
ATOM 3426 O O . ALA B 1 175 ? 56.058 30.573 27.953 1.00 53.86 175 ALA B O 1
ATOM 3428 N N . PHE B 1 176 ? 55.581 32.382 29.277 1.00 57.86 176 PHE B N 1
ATOM 3429 C CA . PHE B 1 176 ? 55.273 33.393 28.237 1.00 60.73 176 PHE B CA 1
ATOM 3430 C C . PHE B 1 176 ? 56.187 34.600 28.490 1.00 64.41 176 PHE B C 1
ATOM 3431 O O . PHE B 1 176 ? 56.191 35.116 29.622 1.00 64.65 176 PHE B O 1
ATOM 3439 N N . ILE B 1 177 ? 56.957 35.008 27.479 1.00 73.70 177 ILE B N 1
ATOM 3440 C CA . ILE B 1 177 ? 57.973 36.098 27.570 1.00 79.26 177 ILE B CA 1
ATOM 3441 C C . ILE B 1 177 ? 57.620 37.175 26.543 1.00 82.98 177 ILE B C 1
ATOM 3442 O O . ILE B 1 177 ? 57.675 36.868 25.337 1.00 80.76 177 ILE B O 1
ATOM 3447 N N . GLU B 1 178 ? 57.293 38.388 27.000 1.00 87.90 178 GLU B N 1
ATOM 3448 C CA . GLU B 1 178 ? 56.995 39.535 26.104 1.00 90.94 178 GLU B CA 1
ATOM 3449 C C . GLU B 1 178 ? 58.201 40.481 26.080 1.00 95.05 178 GLU B C 1
ATOM 3450 O O . GLU B 1 178 ? 58.470 41.126 27.110 1.00 98.32 178 GLU B O 1
ATOM 3456 N N . SER B 1 179 ? 58.911 40.531 24.949 1.00 93.89 179 SER B N 1
ATOM 3457 C CA . SER B 1 179 ? 59.808 41.652 24.569 1.00 95.67 179 SER B CA 1
ATOM 3458 C C . SER B 1 179 ? 58.931 42.786 24.018 1.00 98.72 179 SER B C 1
ATOM 3459 O O . SER B 1 179 ? 57.694 42.643 24.062 1.00 101.82 179 SER B O 1
ATOM 3462 N N . GLU B 1 180 ? 59.530 43.874 23.527 1.00 102.05 180 GLU B N 1
ATOM 3463 C CA . GLU B 1 180 ? 58.798 44.939 22.786 1.00 98.64 180 GLU B CA 1
ATOM 3464 C C . GLU B 1 180 ? 58.573 44.465 21.341 1.00 93.92 180 GLU B C 1
ATOM 3465 O O . GLU B 1 180 ? 57.703 45.037 20.658 1.00 93.22 180 GLU B O 1
ATOM 3467 N N . ASN B 1 181 ? 59.303 43.433 20.907 1.00 89.07 181 ASN B N 1
ATOM 3468 C CA . ASN B 1 181 ? 59.356 42.964 19.498 1.00 88.10 181 ASN B CA 1
ATOM 3469 C C . ASN B 1 181 ? 58.597 41.637 19.315 1.00 92.14 181 ASN B C 1
ATOM 3470 O O . ASN B 1 181 ? 58.260 41.327 18.152 1.00 89.53 181 ASN B O 1
ATOM 3475 N N . SER B 1 182 ? 58.325 40.860 20.375 1.00 89.55 182 SER B N 1
ATOM 3476 C CA . SER B 1 182 ? 57.667 39.531 20.231 1.00 82.93 182 SER B CA 1
ATOM 3477 C C . SER B 1 182 ? 57.088 39.002 21.549 1.00 82.91 182 SER B C 1
ATOM 3478 O O . SER B 1 182 ? 57.387 39.576 22.632 1.00 69.25 182 SER B O 1
ATOM 3481 N N . VAL B 1 183 ? 56.286 37.931 21.421 1.00 80.83 183 VAL B N 1
ATOM 3482 C CA . VAL B 1 183 ? 55.863 37.003 22.515 1.00 78.05 183 VAL B CA 1
ATOM 3483 C C . VAL B 1 183 ? 56.470 35.618 22.240 1.00 70.85 183 VAL B C 1
ATOM 3484 O O . VAL B 1 183 ? 56.405 35.151 21.077 1.00 66.28 183 VAL B O 1
ATOM 3488 N N . THR B 1 184 ? 57.020 34.982 23.279 1.00 63.69 184 THR B N 1
ATOM 3489 C CA . THR B 1 184 ? 57.724 33.677 23.193 1.00 66.10 184 THR B CA 1
ATOM 3490 C C . THR B 1 184 ? 57.184 32.711 24.259 1.00 56.63 184 THR B C 1
ATOM 3491 O O . THR B 1 184 ? 57.322 33.019 25.462 1.00 56.03 184 THR B O 1
ATOM 3495 N N . PHE B 1 185 ? 56.650 31.571 23.802 1.00 50.22 185 PHE B N 1
ATOM 3496 C CA . PHE B 1 185 ? 56.063 30.462 24.600 1.00 51.12 185 PHE B CA 1
ATOM 3497 C C . PHE B 1 185 ? 57.055 29.288 24.674 1.00 50.41 185 PHE B C 1
ATOM 3498 O O . PHE B 1 185 ? 57.374 28.677 23.611 1.00 49.01 185 PHE B O 1
ATOM 3506 N N . ILE B 1 186 ? 57.510 28.964 25.889 1.00 49.74 186 ILE B N 1
ATOM 3507 C CA . ILE B 1 186 ? 58.535 27.911 26.159 1.00 49.93 186 ILE B CA 1
ATOM 3508 C C . ILE B 1 186 ? 57.913 26.838 27.056 1.00 48.14 186 ILE B C 1
ATOM 3509 O O . ILE B 1 186 ? 57.317 27.207 28.077 1.00 46.33 186 ILE B O 1
ATOM 3514 N N . VAL B 1 187 ? 58.113 25.566 26.702 1.00 48.59 187 VAL B N 1
ATOM 3515 C CA . VAL B 1 187 ? 57.743 24.378 27.524 1.00 51.10 187 VAL B CA 1
ATOM 3516 C C . VAL B 1 187 ? 58.950 23.430 27.637 1.00 50.44 187 VAL B C 1
ATOM 3517 O O . VAL B 1 187 ? 59.429 22.925 26.599 1.00 44.66 187 VAL B O 1
ATOM 3521 N N . MET B 1 188 ? 59.347 23.135 28.876 1.00 52.13 188 MET B N 1
ATOM 3522 C CA . MET B 1 188 ? 60.462 22.226 29.231 1.00 55.07 188 MET B CA 1
ATOM 3523 C C . MET B 1 188 ? 59.903 21.056 30.040 1.00 53.65 188 MET B C 1
ATOM 3524 O O . MET B 1 188 ? 59.035 21.302 30.889 1.00 55.79 188 MET B O 1
ATOM 3529 N N . ASN B 1 189 ? 60.394 19.839 29.807 1.00 51.11 189 ASN B N 1
ATOM 3530 C CA . ASN B 1 189 ? 59.971 18.641 30.578 1.00 52.17 189 ASN B CA 1
ATOM 3531 C C . ASN B 1 189 ? 61.204 17.760 30.832 1.00 55.93 189 ASN B C 1
ATOM 3532 O O . ASN B 1 189 ? 62.075 17.712 29.939 1.00 60.34 189 ASN B O 1
ATOM 3537 N N . LYS B 1 190 ? 61.284 17.092 31.992 1.00 58.80 190 LYS B N 1
ATOM 3538 C CA . LYS B 1 190 ? 62.317 16.049 32.255 1.00 64.04 190 LYS B CA 1
ATOM 3539 C C . LYS B 1 190 ? 62.136 14.925 31.234 1.00 66.70 190 LYS B C 1
ATOM 3540 O O . LYS B 1 190 ? 60.973 14.679 30.857 1.00 69.36 190 LYS B O 1
ATOM 3546 N N . CYS B 1 191 ? 63.243 14.291 30.817 1.00 73.41 191 CYS B N 1
ATOM 3547 C CA . CYS B 1 191 ? 63.308 13.180 29.822 1.00 76.52 191 CYS B CA 1
ATOM 3548 C C . CYS B 1 191 ? 63.526 11.831 30.519 1.00 83.05 191 CYS B C 1
ATOM 3549 O O . CYS B 1 191 ? 64.117 11.812 31.620 1.00 88.17 191 CYS B O 1
ATOM 3552 N N . ALA B 1 192 ? 63.088 10.744 29.875 1.00 88.41 192 ALA B N 1
ATOM 3553 C CA . ALA B 1 192 ? 63.383 9.346 30.267 1.00 90.71 192 ALA B CA 1
ATOM 3554 C C . ALA B 1 192 ? 64.823 9.029 29.841 1.00 90.79 192 ALA B C 1
ATOM 3555 O O . ALA B 1 192 ? 65.738 9.705 30.367 1.00 80.44 192 ALA B O 1
ATOM 3557 N N . ASP B 1 193 ? 65.009 8.076 28.915 1.00 95.84 193 ASP B N 1
ATOM 3558 C CA . ASP B 1 193 ? 66.330 7.561 28.452 1.00 94.48 193 ASP B CA 1
ATOM 3559 C C . ASP B 1 193 ? 66.214 7.156 26.976 1.00 91.62 193 ASP B C 1
ATOM 3560 O O . ASP B 1 193 ? 66.065 5.951 26.694 1.00 99.69 193 ASP B O 1
ATOM 3565 N N . ASP B 1 194 ? 66.349 8.139 26.082 1.00 88.98 194 ASP B N 1
ATOM 3566 C CA . ASP B 1 194 ? 65.879 8.106 24.671 1.00 93.16 194 ASP B CA 1
ATOM 3567 C C . ASP B 1 194 ? 66.903 7.383 23.785 1.00 91.28 194 ASP B C 1
ATOM 3568 O O . ASP B 1 194 ? 67.983 7.969 23.561 1.00 88.78 194 ASP B O 1
ATOM 3573 N N . GLY B 1 216 ? 48.893 15.042 16.467 1.00 99.00 216 GLY B N 1
ATOM 3574 C CA . GLY B 1 216 ? 50.349 14.919 16.254 1.00 97.69 216 GLY B CA 1
ATOM 3575 C C . GLY B 1 216 ? 51.007 16.275 16.039 1.00 101.63 216 GLY B C 1
ATOM 3576 O O . GLY B 1 216 ? 50.286 17.294 16.094 1.00 101.06 216 GLY B O 1
ATOM 3577 N N . LEU B 1 217 ? 52.320 16.284 15.773 1.00 98.57 217 LEU B N 1
ATOM 3578 C CA . LEU B 1 217 ? 53.175 17.504 15.743 1.00 97.97 217 LEU B CA 1
ATOM 3579 C C . LEU B 1 217 ? 53.501 17.927 14.297 1.00 102.43 217 LEU B C 1
ATOM 3580 O O . LEU B 1 217 ? 54.381 18.797 14.134 1.00 101.93 217 LEU B O 1
ATOM 3582 N N . SER B 1 218 ? 52.831 17.353 13.286 1.00 104.56 218 SER B N 1
ATOM 3583 C CA . SER B 1 218 ? 52.971 17.726 11.850 1.00 95.41 218 SER B CA 1
ATOM 3584 C C . SER B 1 218 ? 52.114 18.967 11.573 1.00 97.13 218 SER B C 1
ATOM 3585 O O . SER B 1 218 ? 52.672 19.986 11.097 1.00 88.88 218 SER B O 1
ATOM 3588 N N . THR B 1 219 ? 50.812 18.859 11.875 1.00 96.66 219 THR B N 1
ATOM 3589 C CA . THR B 1 219 ? 49.809 19.963 11.955 1.00 87.94 219 THR B CA 1
ATOM 3590 C C . THR B 1 219 ? 50.456 21.206 12.605 1.00 88.61 219 THR B C 1
ATOM 3591 O O . THR B 1 219 ? 50.140 22.329 12.153 1.00 90.74 219 THR B O 1
ATOM 3595 N N . LEU B 1 220 ? 51.355 21.026 13.585 1.00 84.09 220 LEU B N 1
ATOM 3596 C CA . LEU B 1 220 ? 52.146 22.114 14.241 1.00 83.05 220 LEU B CA 1
ATOM 3597 C C . LEU B 1 220 ? 53.151 22.717 13.245 1.00 80.43 220 LEU B C 1
ATOM 3598 O O . LEU B 1 220 ? 53.139 23.950 13.070 1.00 74.63 220 LEU B O 1
ATOM 3603 N N . LYS B 1 221 ? 53.988 21.880 12.621 1.00 90.45 221 LYS B N 1
ATOM 3604 C CA . LYS B 1 221 ? 55.036 22.302 11.645 1.00 94.77 221 LYS B CA 1
ATOM 3605 C C . LYS B 1 221 ? 54.363 23.091 10.511 1.00 89.20 221 LYS B C 1
ATOM 3606 O O . LYS B 1 221 ? 54.896 24.162 10.128 1.00 82.84 221 LYS B O 1
ATOM 3612 N N . GLU B 1 222 ? 53.231 22.575 10.017 1.00 82.27 222 GLU B N 1
ATOM 3613 C CA . GLU B 1 222 ? 52.340 23.233 9.022 1.00 83.04 222 GLU B CA 1
ATOM 3614 C C . GLU B 1 222 ? 52.136 24.704 9.417 1.00 80.25 222 GLU B C 1
ATOM 3615 O O . GLU B 1 222 ? 52.401 25.589 8.574 1.00 72.12 222 GLU B O 1
ATOM 3621 N N . ILE B 1 223 ? 51.723 24.961 10.664 1.00 71.60 223 ILE B N 1
ATOM 3622 C CA . ILE B 1 223 ? 51.294 26.314 11.133 1.00 68.96 223 ILE B CA 1
ATOM 3623 C C . ILE B 1 223 ? 52.492 27.273 11.084 1.00 71.21 223 ILE B C 1
ATOM 3624 O O . ILE B 1 223 ? 52.297 28.421 10.615 1.00 75.21 223 ILE B O 1
ATOM 3629 N N . ALA B 1 224 ? 53.672 26.830 11.533 1.00 70.40 224 ALA B N 1
ATOM 3630 C CA . ALA B 1 224 ? 54.912 27.648 11.616 1.00 74.23 224 ALA B CA 1
ATOM 3631 C C . ALA B 1 224 ? 55.468 27.935 10.210 1.00 76.16 224 ALA B C 1
ATOM 3632 O O . ALA B 1 224 ? 56.093 29.014 10.011 1.00 70.94 224 ALA B O 1
ATOM 3634 N N . ASP B 1 225 ? 55.241 27.009 9.274 1.00 77.45 225 ASP B N 1
ATOM 3635 C CA . ASP B 1 225 ? 55.655 27.120 7.849 1.00 85.34 225 ASP B CA 1
ATOM 3636 C C . ASP B 1 225 ? 54.709 28.046 7.073 1.00 86.77 225 ASP B C 1
ATOM 3637 O O . ASP B 1 225 ? 55.113 28.493 5.986 1.00 90.44 225 ASP B O 1
ATOM 3642 N N . ASN B 1 226 ? 53.504 28.316 7.586 1.00 88.53 226 ASN B N 1
ATOM 3643 C CA . ASN B 1 226 ? 52.503 29.206 6.931 1.00 94.18 226 ASN B CA 1
ATOM 3644 C C . ASN B 1 226 ? 52.435 30.545 7.681 1.00 97.06 226 ASN B C 1
ATOM 3645 O O . ASN B 1 226 ? 51.465 31.307 7.455 1.00 92.76 226 ASN B O 1
ATOM 3650 N N . ALA B 1 227 ? 53.436 30.822 8.526 1.00 94.73 227 ALA B N 1
ATOM 3651 C CA . ALA B 1 227 ? 53.566 32.057 9.331 1.00 91.69 227 ALA B CA 1
ATOM 3652 C C . ALA B 1 227 ? 55.029 32.511 9.331 1.00 93.32 227 ALA B C 1
ATOM 3653 O O . ALA B 1 227 ? 55.906 31.745 9.800 1.00 89.94 227 ALA B O 1
ATOM 3655 N N . ASP B 1 228 ? 55.267 33.716 8.809 1.00 91.24 228 ASP B N 1
ATOM 3656 C CA . ASP B 1 228 ? 56.609 34.345 8.705 1.00 90.87 228 ASP B CA 1
ATOM 3657 C C . ASP B 1 228 ? 57.034 34.809 10.103 1.00 87.78 228 ASP B C 1
ATOM 3658 O O . ASP B 1 228 ? 58.248 34.772 10.401 1.00 90.10 228 ASP B O 1
ATOM 3663 N N . ASN B 1 229 ? 56.064 35.196 10.937 1.00 80.10 229 ASN B N 1
ATOM 3664 C CA . ASN B 1 229 ? 56.306 35.766 12.290 1.00 75.59 229 ASN B CA 1
ATOM 3665 C C . ASN B 1 229 ? 56.340 34.655 13.351 1.00 67.55 229 ASN B C 1
ATOM 3666 O O . ASN B 1 229 ? 56.491 35.007 14.538 1.00 68.24 229 ASN B O 1
ATOM 3671 N N . VAL B 1 230 ? 56.199 33.383 12.955 1.00 63.92 230 VAL B N 1
ATOM 3672 C CA . VAL B 1 230 ? 56.170 32.214 13.887 1.00 65.20 230 VAL B CA 1
ATOM 3673 C C . VAL B 1 230 ? 57.414 31.358 13.645 1.00 65.32 230 VAL B C 1
ATOM 3674 O O . VAL B 1 230 ? 57.510 30.721 12.572 1.00 66.69 230 VAL B O 1
ATOM 3678 N N . LEU B 1 231 ? 58.288 31.312 14.651 1.00 70.81 231 LEU B N 1
ATOM 3679 C CA . LEU B 1 231 ? 59.579 30.579 14.651 1.00 69.54 231 LEU B CA 1
ATOM 3680 C C . LEU B 1 231 ? 59.493 29.449 15.681 1.00 66.57 231 LEU B C 1
ATOM 3681 O O . LEU B 1 231 ? 59.466 29.751 16.893 1.00 62.48 231 LEU B O 1
ATOM 3686 N N . LEU B 1 232 ? 59.410 28.205 15.209 1.00 66.84 232 LEU B N 1
ATOM 3687 C CA . LEU B 1 232 ? 59.278 26.993 16.055 1.00 69.86 232 LEU B CA 1
ATOM 3688 C C . LEU B 1 232 ? 60.669 26.404 16.280 1.00 74.24 232 LEU B C 1
ATOM 3689 O O . LEU B 1 232 ? 61.398 26.233 15.290 1.00 79.36 232 LEU B O 1
ATOM 3694 N N . ASP B 1 233 ? 61.006 26.111 17.538 1.00 82.15 233 ASP B N 1
ATOM 3695 C CA . ASP B 1 233 ? 62.371 25.730 17.989 1.00 82.94 233 ASP B CA 1
ATOM 3696 C C . ASP B 1 233 ? 62.297 24.540 18.940 1.00 75.32 233 ASP B C 1
ATOM 3697 O O . ASP B 1 233 ? 61.346 24.456 19.725 1.00 70.16 233 ASP B O 1
ATOM 3702 N N . THR B 1 234 ? 63.304 23.678 18.878 1.00 75.75 234 THR B N 1
ATOM 3703 C CA . THR B 1 234 ? 63.487 22.524 19.788 1.00 73.46 234 THR B CA 1
ATOM 3704 C C . THR B 1 234 ? 64.925 22.549 20.315 1.00 76.94 234 THR B C 1
ATOM 3705 O O . THR B 1 234 ? 65.796 23.112 19.629 1.00 79.80 234 THR B O 1
ATOM 3709 N N . ILE B 1 235 ? 65.134 22.027 21.524 1.00 77.68 235 ILE B N 1
ATOM 3710 C CA . ILE B 1 235 ? 66.461 21.959 22.205 1.00 74.37 235 ILE B CA 1
ATOM 3711 C C . ILE B 1 235 ? 66.485 20.703 23.074 1.00 73.95 235 ILE B C 1
ATOM 3712 O O . ILE B 1 235 ? 65.450 20.378 23.687 1.00 74.73 235 ILE B O 1
ATOM 3717 N N . ILE B 1 236 ? 67.629 20.027 23.106 1.00 75.22 236 ILE B N 1
ATOM 3718 C CA . ILE B 1 236 ? 67.931 18.943 24.079 1.00 79.25 236 ILE B CA 1
ATOM 3719 C C . ILE B 1 236 ? 69.017 19.485 25.012 1.00 82.26 236 ILE B C 1
ATOM 3720 O O . ILE B 1 236 ? 69.979 20.082 24.498 1.00 96.16 236 ILE B O 1
ATOM 3725 N N . GLU B 1 237 ? 68.825 19.346 26.327 1.00 83.12 237 GLU B N 1
ATOM 3726 C CA . GLU B 1 237 ? 69.574 20.117 27.353 1.00 86.48 237 GLU B CA 1
ATOM 3727 C C . GLU B 1 237 ? 69.603 19.352 28.682 1.00 87.61 237 GLU B C 1
ATOM 3728 O O . GLU B 1 237 ? 68.914 19.773 29.629 1.00 105.41 237 GLU B O 1
ATOM 3734 N N . ASN B 1 238 ? 70.399 18.286 28.742 1.00 77.68 238 ASN B N 1
ATOM 3735 C CA . ASN B 1 238 ? 70.793 17.572 29.988 1.00 78.30 238 ASN B CA 1
ATOM 3736 C C . ASN B 1 238 ? 69.553 17.025 30.707 1.00 78.46 238 ASN B C 1
ATOM 3737 O O . ASN B 1 238 ? 69.134 17.620 31.714 1.00 81.12 238 ASN B O 1
ATOM 3742 N N . GLY B 1 239 ? 69.012 15.911 30.209 1.00 80.07 239 GLY B N 1
ATOM 3743 C CA . GLY B 1 239 ? 67.875 15.185 30.810 1.00 77.81 239 GLY B CA 1
ATOM 3744 C C . GLY B 1 239 ? 66.611 16.024 30.921 1.00 71.93 239 GLY B C 1
ATOM 3745 O O . GLY B 1 239 ? 65.834 15.750 31.854 1.00 65.76 239 GLY B O 1
ATOM 3746 N N . PHE B 1 240 ? 66.399 16.992 30.016 1.00 71.70 240 PHE B N 1
ATOM 3747 C CA . PHE B 1 240 ? 65.120 17.744 29.888 1.00 72.21 240 PHE B CA 1
ATOM 3748 C C . PHE B 1 240 ? 64.985 18.377 28.491 1.00 66.60 240 PHE B C 1
ATOM 3749 O O . PHE B 1 240 ? 65.923 19.040 28.021 1.00 66.10 240 PHE B O 1
ATOM 3757 N N . PHE B 1 241 ? 63.807 18.202 27.875 1.00 64.33 241 PHE B N 1
ATOM 3758 C CA . PHE B 1 241 ? 63.476 18.640 26.490 1.00 64.65 241 PHE B CA 1
ATOM 3759 C C . PHE B 1 241 ? 62.825 20.031 26.520 1.00 58.17 241 PHE B C 1
ATOM 3760 O O . PHE B 1 241 ? 62.046 20.287 27.442 1.00 62.03 241 PHE B O 1
ATOM 3768 N N . ILE B 1 242 ? 63.154 20.893 25.550 1.00 57.18 242 ILE B N 1
ATOM 3769 C CA . ILE B 1 242 ? 62.569 22.256 25.375 1.00 59.11 242 ILE B CA 1
ATOM 3770 C C . ILE B 1 242 ? 61.828 22.331 24.034 1.00 66.16 242 ILE B C 1
ATOM 3771 O O . ILE B 1 242 ? 62.397 21.891 23.013 1.00 74.22 242 ILE B O 1
ATOM 3776 N N . GLN B 1 243 ? 60.613 22.894 24.053 1.00 61.45 243 GLN B N 1
ATOM 3777 C CA . GLN B 1 243 ? 59.846 23.346 22.862 1.00 58.87 243 GLN B CA 1
ATOM 3778 C C . GLN B 1 243 ? 59.600 24.847 23.032 1.00 58.27 243 GLN B C 1
ATOM 3779 O O . GLN B 1 243 ? 59.250 25.258 24.156 1.00 57.41 243 GLN B O 1
ATOM 3785 N N . LYS B 1 244 ? 59.786 25.625 21.966 1.00 59.12 244 LYS B N 1
ATOM 3786 C CA . LYS B 1 244 ? 59.718 27.110 21.991 1.00 62.66 244 LYS B CA 1
ATOM 3787 C C . LYS B 1 244 ? 59.050 27.622 20.707 1.00 64.23 244 LYS B C 1
ATOM 3788 O O . LYS B 1 244 ? 59.335 27.077 19.617 1.00 60.35 244 LYS B O 1
ATOM 3794 N N . VAL B 1 245 ? 58.171 28.617 20.838 1.00 64.03 245 VAL B N 1
ATOM 3795 C CA . VAL B 1 245 ? 57.532 29.334 19.696 1.00 65.82 245 VAL B CA 1
ATOM 3796 C C . VAL B 1 245 ? 57.690 30.829 19.955 1.00 67.97 245 VAL B C 1
ATOM 3797 O O . VAL B 1 245 ? 57.266 31.276 21.034 1.00 69.76 245 VAL B O 1
ATOM 3801 N N . GLU B 1 246 ? 58.322 31.544 19.022 1.00 77.70 246 GLU B N 1
ATOM 3802 C CA . GLU B 1 246 ? 58.415 33.025 19.020 1.00 78.37 246 GLU B CA 1
ATOM 3803 C C . GLU B 1 246 ? 57.386 33.533 18.013 1.00 74.10 246 GLU B C 1
ATOM 3804 O O . GLU B 1 246 ? 57.415 33.077 16.859 1.00 70.48 246 GLU B O 1
ATOM 3810 N N . ILE B 1 247 ? 56.484 34.403 18.457 1.00 73.96 247 ILE B N 1
ATOM 3811 C CA . ILE B 1 247 ? 55.449 35.035 17.591 1.00 79.93 247 ILE B CA 1
ATOM 3812 C C . ILE B 1 247 ? 55.761 36.534 17.551 1.00 80.03 247 ILE B C 1
ATOM 3813 O O . ILE B 1 247 ? 55.590 37.208 18.585 1.00 80.88 247 ILE B O 1
ATOM 3818 N N . ILE B 1 248 ? 56.240 37.031 16.413 1.00 78.97 248 ILE B N 1
ATOM 3819 C CA . ILE B 1 248 ? 56.666 38.455 16.287 1.00 85.26 248 ILE B CA 1
ATOM 3820 C C . ILE B 1 248 ? 55.418 39.313 16.032 1.00 79.88 248 ILE B C 1
ATOM 3821 O O . ILE B 1 248 ? 54.521 38.861 15.288 1.00 76.56 248 ILE B O 1
ATOM 3826 N N . ASN B 1 249 ? 55.357 40.497 16.651 1.00 80.06 249 ASN B N 1
ATOM 3827 C CA . ASN B 1 249 ? 54.232 41.465 16.498 1.00 84.96 249 ASN B CA 1
ATOM 3828 C C . ASN B 1 249 ? 54.290 42.054 15.079 1.00 89.92 249 ASN B C 1
ATOM 3829 O O . ASN B 1 249 ? 55.336 41.893 14.426 1.00 97.40 249 ASN B O 1
ATOM 3834 N N . ASN B 1 250 ? 53.214 42.705 14.619 1.00 93.40 250 ASN B N 1
ATOM 3835 C CA . ASN B 1 250 ? 53.090 43.288 13.251 1.00 91.73 250 ASN B CA 1
ATOM 3836 C C . ASN B 1 250 ? 52.861 44.797 13.376 1.00 88.27 250 ASN B C 1
ATOM 3837 O O . ASN B 1 250 ? 53.567 45.437 14.150 1.00 86.23 250 ASN B O 1
#

Sequence (472 aa):
SHMKQLEDKVEELLSKNYHLENEVARLKYKRNQEEIETYYEYTLKIEAINNEMRKFRHDYVNILTTLSEYIREDDMPGLRDYFNKNIVPMKDNLQMNAIKLNGIEENLKVREIKGLITAKILRAQEMNIPISIEIPDEVSSINLNMIDLSRSIGIILDNAIEASTEIDDPIIRVAFIESENSVTFIVMNKCADDIPRIHELFQEEGRGLGLSTLKEIADNADNVLLDTIIENGFFIQKVEIINNGSHMKQLEDKVEELLSKNYHLENEVARLKYKRNQEEIETYYEYTLKIEAINNEMRKFRHHDYVNILTTLSEYIREDDMPGLRDYFNKKNIVPMKDNLQMNAIKLNGIENLKVREIKGLITAKILRAQEMNIPISIEIPDEEVSSINLNMIDLSRSIGIILDNAIEASTEIDDPIIRVAFIESENSVTFIVMNKCADDGLSTLKEIADNADNVLLDTIIENGFFIQKVEIINN

Organism: Saccharomyces cerevisiae (strain ATCC 204508 / S288c) (NCBI:txid559292)

Foldseek 3Di:
DVVVVVVVVVVVVVVVVVVVVVVVVVVVVVVVVVVVCLVVVVVVVCVVLVVLVVVLVVVLVVVVCVLVVCVVVVNVVVSVVCCVPPPVVVVVLVVVLVVQLCQCVLAQQVLCNVVVSSLSVNCSSLVAAEHEHEPHRDNDFPADSVLVSLLVNLLSLLQSVQQNVAPHKYWYWYWYDDVFWIKTKIKIAGHPPDDDPVVQDDVNSNVVSVVVSVVSQVVDVQWDWDWDDDPRMTMIMIIGTPD/DVVVVVVVVVVVVVVVVVVVVVVVVCCVVPPDDPVVVVVVLVVVLLVLLVVLVVVLVVVVVVVVVVVLVVCVVVVNVPSNVVCCVVPVVCVVVVDPVCLLPDFFLSLEQPSSQSSLVSVLCVVCVVLVEAEGGGRRHRDNDAPDPPNLVSVQVNQVSVVQSVQQNVDDNKYKYWYWDDDVFWIKIKIKMFGDPDNCVSVVVSQVVAPQWDWDWDDDDRMIMTMIIGTDD

Secondary structure (DSSP, 8-state):
-HHHHHHHHHHHHHHHHHHHHHHHHHHHHHHHHHHHHHHHHHHHHHHHHHHHHHHHHHHHHHHHHTTHHHHHTT-HHHHHHHHHHHTTHHHHHHHHHHHHHGGGTTB--HHHHHHHHHHHHHHHHTT--EEEE-SS-B---SS-HHHHHHHHHHHHHHHHHHHSS-SS--EEEEEEE-SSEEEEEEEEEPPSSPPPSTTT-----THHHHHHHHHHHHT-TTEEEEEEEETTEEEEEEEEE--/-HHHHHHHHHHHHHHHHHHHHHHHHHHHHHS--HHHHHHHHHHHHHHHHHHHHHHHHHHHHHHHHHHHHHHHHTT-HHHHHHHIIIIIHHHHH--GGGGGT--SGGGB--HHHHHHHHHHHHHHHHTT--EEEE--S-B---SS-HHHHHHHHHHHHHHHHHHTTSSSS--EEEEEEE-SSEEEEEEEEE------HHHHHHHHT-TTEEEEEEE-SSEEEEEEEEE--

Nearest PDB structures (foldseek):
  6e52-assembly1_A  TM=1.004E+00  e=7.568E-43  Saccharomyces cerevisiae S288C
  6e95-assembly1_A  TM=1.004E+00  e=3.350E-40  Saccharomyces cerevisiae S288C
  6e52-assembly1_B  TM=6.601E-01  e=3.546E-30  Saccharomyces cerevisiae S288C
  4bxi-assembly1_A-2  TM=8.991E-01  e=6.589E-22  Staphylococcus aureus subsp. aureus COL
  3a0z-assembly1_A  TM=7.504E-01  e=5.353E-07  Thermotoga maritima

GO terms:
  GO:0005634 nucleus (C, IDA)
  GO:0001228 DNA-binding transcription activator activity, RNA polymerase II-specific (F, IDA)
  GO:0003682 chromatin binding (F, IDA)
  GO:0003700 DNA-binding transcription factor activity (F, IDA)
  GO:0045899 positive regulation of RNA polymerase II transcription preinitiation complex assembly (P, IDA)
  GO:0043565 sequence-specific DNA binding (F, IDA)
  GO:0045899 positive regulation of RNA polymerase II transcription preinitiation complex assembly (P, IGI)
  GO:1903833 positive regulation of cellular response to amino acid starvation (P, IGI)
  GO:0060261 positive regulation of transcription initiation by RNA polymerase II (P, IGI)
  GO:0001228 DNA-binding transcription activator activity, RNA polymerase II-specific (F, IMP)
  GO:0003700 DNA-binding transcription factor activity (F, IMP)
  GO:0045899 positive regulation of RNA polymerase II transcription preinitiation complex assembly (P, IMP)
  GO:0045944 positive regulation of transcription by RNA polymerase II (P, IMP)
  GO:0010688 negative regulation of ribosomal protein gene transcription by RNA polymerase II (P, IMP)
  GO:0043565 sequence-specific DNA binding (F, HDA)
  GO:1903833 positive regulation of cellular response to amino acid starvation (P, IMP)
  GO:1990139 protein localization to nuclear periphery (P, IMP)
  GO:0031669 cellular response to nutrient levels (P, IMP)
  GO:0060261 positive regulation of transcription initiation by RNA polymerase II (P, IMP)
  GO:0000122 negative regulation of transcription by RNA polymerase II (P, IMP)

InterPro domains:
  IPR004827 Basic-leucine zipper domain [PF07716] (225-276)
  IPR004827 Basic-leucine zipper domain [PS00036] (231-245)
  IPR004827 Basic-leucine zipper domain [PS50217] (231-276)
  IPR004827 Basic-leucine zipper domain [SM00338] (223-280)
  IPR046347 Basic-leucine zipper domain superfamily [SSF57959] (225-279)
  IPR050946 AP-1 Transcription Factor bZIP [PTHR11462] (76-279)

Radius of gyration: 28.78 Å; Cα contacts (8 Å, |Δi|>4): 625; chains: 2; bounding box: 71×46×110 Å

B-factor: mean 51.35, std 19.72, range [10.14, 121.51]